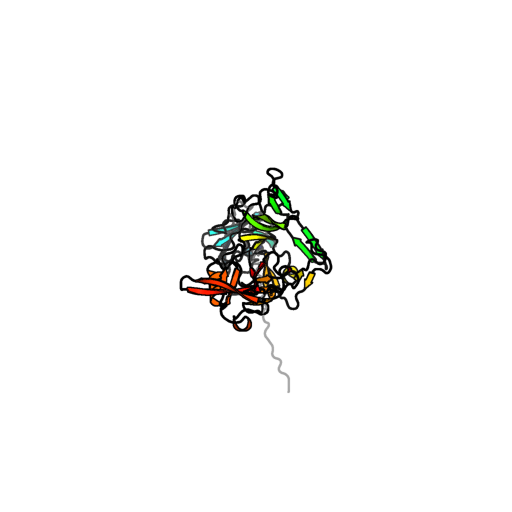Protein AF-A0A9D6ZMW3-F1 (afdb_monomer)

Nearest PDB structures (foldseek):
  5wec-assembly1_A  TM=5.731E-01  e=8.646E-03  Vibrio cholerae O395
  7uwm-assembly1_C  TM=5.510E-01  e=4.048E+00  Homo sapiens
  2jht-assembly2_B  TM=4.192E-01  e=1.051E+00  Homo sapiens
  1ft0-assembly3_A  TM=2.820E-01  e=1.618E+00  Homo sapiens
  5h1d-assembly1_A  TM=3.380E-01  e=5.302E+00  Homo sapiens

pLDDT: mean 76.57, std 13.82, range [32.84, 93.44]

Mean predicted aligned error: 13.27 Å

Structure (mmCIF, N/CA/C/O backbone):
data_AF-A0A9D6ZMW3-F1
#
_entry.id   AF-A0A9D6ZMW3-F1
#
loop_
_atom_site.group_PDB
_atom_site.id
_atom_site.type_symbol
_atom_site.label_atom_id
_atom_site.label_alt_id
_atom_site.label_comp_id
_atom_site.label_asym_id
_atom_site.label_entity_id
_atom_site.label_seq_id
_atom_site.pdbx_PDB_ins_code
_atom_site.Cartn_x
_atom_site.Cartn_y
_atom_site.Cartn_z
_atom_site.occupancy
_atom_site.B_iso_or_equiv
_atom_site.auth_seq_id
_atom_site.auth_comp_id
_atom_site.auth_asym_id
_atom_site.auth_atom_id
_atom_site.pdbx_PDB_model_num
ATOM 1 N N . MET A 1 1 ? -37.463 -76.642 38.311 1.00 44.62 1 MET A N 1
ATOM 2 C CA . MET A 1 1 ? -36.482 -75.612 38.714 1.00 44.62 1 MET A CA 1
ATOM 3 C C . MET A 1 1 ? -37.260 -74.330 38.934 1.00 44.62 1 MET A C 1
ATOM 5 O O . MET A 1 1 ? -37.844 -73.820 37.989 1.00 44.62 1 MET A O 1
ATOM 9 N N . SER A 1 2 ? -37.400 -73.918 40.191 1.00 32.84 2 SER A N 1
ATOM 10 C CA . SER A 1 2 ? -38.194 -72.751 40.597 1.00 32.84 2 SER A CA 1
ATOM 11 C C . SER A 1 2 ? -37.368 -71.468 40.453 1.00 32.84 2 SER A C 1
ATOM 13 O O . SER A 1 2 ? -36.176 -71.513 40.762 1.00 32.84 2 SER A O 1
ATOM 15 N N . PRO A 1 3 ? -37.949 -70.328 40.043 1.00 47.50 3 PRO A N 1
ATOM 16 C CA . PRO A 1 3 ? -37.224 -69.068 40.043 1.00 47.50 3 PRO A CA 1
ATOM 17 C C . PRO A 1 3 ? -37.167 -68.487 41.463 1.00 47.50 3 PRO A C 1
ATOM 19 O O . PRO A 1 3 ? -38.186 -68.336 42.139 1.00 47.50 3 PRO A O 1
ATOM 22 N N . MET A 1 4 ? -35.951 -68.164 41.906 1.00 40.50 4 MET A N 1
ATOM 23 C CA . MET A 1 4 ? -35.681 -67.367 43.103 1.00 40.50 4 MET A CA 1
ATOM 24 C C . MET A 1 4 ? -36.201 -65.940 42.900 1.00 40.50 4 MET A C 1
ATOM 26 O O . MET A 1 4 ? -35.832 -65.268 41.939 1.00 40.50 4 MET A O 1
ATOM 30 N N . ARG A 1 5 ? -37.034 -65.463 43.830 1.00 42.59 5 ARG A N 1
ATOM 31 C CA . ARG A 1 5 ? -37.351 -64.040 43.991 1.00 42.59 5 ARG A CA 1
ATOM 32 C C . ARG A 1 5 ? -36.320 -63.420 44.930 1.00 42.59 5 ARG A C 1
ATOM 34 O O . ARG A 1 5 ? -36.257 -63.798 46.096 1.00 42.59 5 ARG A O 1
ATOM 41 N N . VAL A 1 6 ? -35.540 -62.471 44.423 1.00 39.44 6 VAL A N 1
ATOM 42 C CA . VAL A 1 6 ? -34.682 -61.598 45.233 1.00 39.44 6 VAL A CA 1
ATOM 43 C C . VAL A 1 6 ? -35.492 -60.348 45.574 1.00 39.44 6 VAL A C 1
ATOM 45 O O . VAL A 1 6 ? -35.946 -59.632 44.686 1.00 39.44 6 VAL A O 1
ATOM 48 N N . SER A 1 7 ? -35.720 -60.131 46.867 1.00 40.00 7 SER A N 1
ATOM 49 C CA . SER A 1 7 ? -36.342 -58.928 47.421 1.00 40.00 7 SER A CA 1
ATOM 50 C C . SER A 1 7 ? -35.266 -57.856 47.589 1.00 40.00 7 SER A C 1
ATOM 52 O O . SER A 1 7 ? -34.364 -58.029 48.406 1.00 40.00 7 SER A O 1
ATOM 54 N N . LEU A 1 8 ? -35.351 -56.764 46.830 1.00 37.06 8 LEU A N 1
ATOM 55 C CA . LEU A 1 8 ? -34.531 -55.567 47.039 1.00 37.06 8 LEU A CA 1
ATOM 56 C C . LEU A 1 8 ? -35.158 -54.693 48.142 1.00 37.06 8 LEU A C 1
ATOM 58 O O . LEU A 1 8 ? -36.378 -54.519 48.143 1.00 37.06 8 LEU A O 1
ATOM 62 N N . PRO A 1 9 ? -34.364 -54.149 49.082 1.00 46.59 9 PRO A N 1
ATOM 63 C CA . PRO A 1 9 ? -34.862 -53.225 50.089 1.00 46.59 9 PRO A CA 1
ATOM 64 C C . PRO A 1 9 ? -35.156 -51.860 49.458 1.00 46.59 9 PRO A C 1
ATOM 66 O O . PRO A 1 9 ? -34.413 -51.379 48.603 1.00 46.59 9 PRO A O 1
ATOM 69 N N . SER A 1 10 ? -36.247 -51.242 49.904 1.00 45.56 10 SER A N 1
ATOM 70 C CA . SER A 1 10 ? -36.658 -49.886 49.550 1.00 45.56 10 SER A CA 1
ATOM 71 C C . SER A 1 10 ? -35.527 -48.883 49.792 1.00 45.56 10 SER A C 1
ATOM 73 O O . SER A 1 10 ? -35.174 -48.597 50.936 1.00 45.56 10 SER A O 1
ATOM 75 N N . LEU A 1 11 ? -34.973 -48.345 48.704 1.00 40.72 11 LEU A N 1
ATOM 76 C CA . LEU A 1 11 ? -34.045 -47.222 48.726 1.00 40.72 11 LEU A CA 1
ATOM 77 C C . LEU A 1 11 ? -34.863 -45.943 48.958 1.00 40.72 11 LEU A C 1
ATOM 79 O O . LEU A 1 11 ? -35.686 -45.555 48.130 1.00 40.72 11 LEU A O 1
ATOM 83 N N . LEU A 1 12 ? -34.668 -45.321 50.116 1.00 44.53 12 LEU A N 1
ATOM 84 C CA . LEU A 1 12 ? -35.242 -44.030 50.472 1.00 44.53 12 LEU A CA 1
ATOM 85 C C . LEU A 1 12 ? -34.590 -42.954 49.579 1.00 44.53 12 LEU A C 1
ATOM 87 O O . LEU A 1 12 ? -33.438 -42.585 49.799 1.00 44.53 12 LEU A O 1
ATOM 91 N N . LEU A 1 13 ? -35.298 -42.486 48.546 1.00 41.62 13 LEU A N 1
ATOM 92 C CA . LEU A 1 13 ? -34.889 -41.327 47.747 1.00 41.62 13 LEU A CA 1
ATOM 93 C C . LEU A 1 13 ? -34.982 -40.067 48.627 1.00 41.62 13 LEU A C 1
ATOM 95 O O . LEU A 1 13 ? -36.067 -39.536 48.861 1.00 41.62 13 LEU A O 1
ATOM 99 N N . LEU A 1 14 ? -33.840 -39.588 49.117 1.00 42.88 14 LEU A N 1
ATOM 100 C CA . LEU A 1 14 ? -33.685 -38.213 49.586 1.00 42.88 14 LEU A CA 1
ATOM 101 C C . LEU A 1 14 ? -33.703 -37.302 48.352 1.00 42.88 14 LEU A C 1
ATOM 103 O O . LEU A 1 14 ? -32.728 -37.227 47.608 1.00 42.88 14 LEU A O 1
ATOM 107 N N . LEU A 1 15 ? -34.836 -36.637 48.126 1.00 42.03 15 LEU A N 1
ATOM 108 C CA . LEU A 1 15 ? -34.952 -35.499 47.219 1.00 42.03 15 LEU A CA 1
ATOM 109 C C . LEU A 1 15 ? -34.069 -34.368 47.767 1.00 42.03 15 LEU A C 1
ATOM 111 O O . LEU A 1 15 ? -34.486 -33.619 48.649 1.00 42.03 15 LEU A O 1
ATOM 115 N N . LEU A 1 16 ? -32.835 -34.268 47.272 1.00 44.06 16 LEU A N 1
ATOM 116 C CA . LEU A 1 16 ? -32.051 -33.042 47.377 1.00 44.06 16 LEU A CA 1
ATOM 117 C C . LEU A 1 16 ? -32.807 -31.978 46.577 1.00 44.06 16 LEU A C 1
ATOM 119 O O . LEU A 1 16 ? -32.901 -32.067 45.353 1.00 44.06 16 LEU A O 1
ATOM 123 N N . ALA A 1 17 ? -33.408 -31.016 47.277 1.00 41.91 17 ALA A N 1
ATOM 124 C CA . ALA A 1 17 ? -33.917 -29.811 46.643 1.00 41.91 17 ALA A CA 1
ATOM 125 C C . ALA A 1 17 ? -32.761 -29.172 45.854 1.00 41.91 17 ALA A C 1
ATOM 127 O O . ALA A 1 17 ? -31.660 -29.079 46.408 1.00 41.91 17 ALA A O 1
ATOM 128 N N . PRO A 1 18 ? -32.961 -28.758 44.589 1.00 44.06 18 PRO A N 1
ATOM 129 C CA . PRO A 1 18 ? -31.966 -27.954 43.903 1.00 44.06 18 PRO A CA 1
ATOM 130 C C . PRO A 1 18 ? -31.750 -26.716 44.769 1.00 44.06 18 PRO A C 1
ATOM 132 O O . PRO A 1 18 ? -32.682 -25.952 45.016 1.00 44.06 18 PRO A O 1
ATOM 135 N N . SER A 1 19 ? -30.545 -26.565 45.313 1.00 41.16 19 SER A N 1
ATOM 136 C CA . SER A 1 19 ? -30.136 -25.315 45.928 1.00 41.16 19 SER A CA 1
ATOM 137 C C . SER A 1 19 ? -30.326 -24.246 44.862 1.00 41.16 19 SER A C 1
ATOM 139 O O . SER A 1 19 ? -29.625 -24.271 43.851 1.00 41.16 19 SER A O 1
ATOM 141 N N . CYS A 1 20 ? -31.301 -23.359 45.058 1.00 47.78 20 CYS A N 1
ATOM 142 C CA . CYS A 1 20 ? -31.399 -22.105 44.330 1.00 47.78 20 CYS A CA 1
ATOM 143 C C . CYS A 1 20 ? -30.134 -21.311 44.665 1.00 47.78 20 CYS A C 1
ATOM 145 O O . CYS A 1 20 ? -30.128 -20.498 45.581 1.00 47.78 20 CYS A O 1
ATOM 147 N N . THR A 1 21 ? -29.025 -21.622 43.998 1.00 55.50 21 THR A N 1
ATOM 148 C CA . THR A 1 21 ? -27.880 -20.728 43.921 1.00 55.50 21 THR A CA 1
ATOM 149 C C . THR A 1 21 ? -28.421 -19.461 43.303 1.00 55.50 21 THR A C 1
ATOM 151 O O . THR A 1 21 ? -28.909 -19.507 42.175 1.00 55.50 21 THR A O 1
ATOM 154 N N . GLU A 1 22 ? -28.416 -18.380 44.075 1.00 57.84 22 GLU A N 1
ATOM 155 C CA . GLU A 1 22 ? -28.750 -17.048 43.599 1.00 57.84 22 GLU A CA 1
ATOM 156 C C . GLU A 1 22 ? -27.843 -16.742 42.403 1.00 57.84 22 GLU A C 1
ATOM 158 O O . GLU A 1 22 ? -26.667 -16.409 42.552 1.00 57.84 22 GLU A O 1
ATOM 163 N N . GLN A 1 23 ? -28.357 -16.964 41.195 1.00 60.03 23 GLN A N 1
ATOM 164 C CA . GLN A 1 23 ? -27.664 -16.596 39.975 1.00 60.03 23 GLN A CA 1
ATOM 165 C C . GLN A 1 23 ? -27.776 -15.077 39.878 1.00 60.03 23 GLN A C 1
ATOM 167 O O . GLN A 1 23 ? -28.852 -14.542 39.618 1.00 60.03 23 GLN A O 1
ATOM 172 N N . GLY A 1 24 ? -26.679 -14.387 40.194 1.00 68.94 24 GLY A N 1
ATOM 173 C CA . GLY A 1 24 ? -26.554 -12.955 39.942 1.00 68.94 24 GLY A CA 1
ATOM 174 C C . GLY A 1 24 ? -26.674 -12.639 38.452 1.00 68.94 24 GLY A C 1
ATOM 175 O O . GLY A 1 24 ? -26.596 -13.536 37.612 1.00 68.94 24 GLY A O 1
ATOM 176 N N . THR A 1 25 ? -26.854 -11.358 38.136 1.00 73.88 25 THR A N 1
ATOM 177 C CA . THR A 1 25 ? -26.865 -10.872 36.752 1.00 73.88 25 THR A CA 1
ATOM 178 C C . THR A 1 25 ? -25.560 -11.256 36.049 1.00 73.88 25 THR A C 1
ATOM 180 O O . THR A 1 25 ? -24.471 -11.060 36.597 1.00 73.88 25 THR A O 1
ATOM 183 N N . GLU A 1 26 ? -25.678 -11.787 34.834 1.00 79.56 26 GLU A N 1
ATOM 184 C CA . GLU A 1 26 ? -24.557 -12.115 33.954 1.00 79.56 26 GLU A CA 1
ATOM 185 C C . GLU A 1 26 ? -24.555 -11.172 32.752 1.00 79.56 26 GLU A C 1
ATOM 187 O O . GLU A 1 26 ? -25.523 -11.112 31.994 1.00 79.56 26 GLU A O 1
ATOM 192 N N . ILE A 1 27 ? -23.457 -10.443 32.573 1.00 77.06 27 ILE A N 1
ATOM 193 C CA . ILE A 1 27 ? -23.253 -9.566 31.425 1.00 77.06 27 ILE A CA 1
ATOM 194 C C . ILE A 1 27 ? -22.212 -10.220 30.525 1.00 77.06 27 ILE A C 1
ATOM 196 O O . ILE A 1 27 ? -21.073 -10.430 30.941 1.00 77.06 27 ILE A O 1
ATOM 200 N N . LEU A 1 28 ? -22.611 -10.549 29.299 1.00 81.94 28 LEU A N 1
ATOM 201 C CA . LEU A 1 28 ? -21.700 -11.029 28.271 1.00 81.94 28 LEU A CA 1
ATOM 202 C C . LEU A 1 28 ? -21.215 -9.824 27.463 1.00 81.94 28 LEU A C 1
ATOM 204 O O . LEU A 1 28 ? -21.943 -9.278 26.635 1.00 81.94 28 LEU A O 1
ATOM 208 N N . LEU A 1 29 ? -19.987 -9.401 27.729 1.00 77.69 29 LEU A N 1
ATOM 209 C CA . LEU A 1 29 ? -19.318 -8.315 27.032 1.00 77.69 29 LEU A CA 1
ATOM 210 C C . LEU A 1 29 ? -18.523 -8.877 25.853 1.00 77.69 29 LEU A C 1
ATOM 212 O O . LEU A 1 29 ? -17.701 -9.775 26.024 1.00 77.69 29 LEU A O 1
ATOM 216 N N . THR A 1 30 ? -18.746 -8.334 24.664 1.00 80.19 30 THR A N 1
ATOM 217 C CA . THR A 1 30 ? -17.920 -8.595 23.485 1.00 80.19 30 THR A CA 1
ATOM 218 C C . THR A 1 30 ? -17.069 -7.360 23.218 1.00 80.19 30 THR A C 1
ATOM 220 O O . THR A 1 30 ? -17.601 -6.287 22.961 1.00 80.19 30 THR A O 1
ATOM 223 N N . ILE A 1 31 ? -15.751 -7.492 23.305 1.00 74.00 31 ILE A N 1
ATOM 224 C CA . ILE A 1 31 ? -14.807 -6.433 22.946 1.00 74.00 31 ILE A CA 1
ATOM 225 C C . ILE A 1 31 ? -14.364 -6.710 21.515 1.00 74.00 31 ILE A C 1
ATOM 227 O O . ILE A 1 31 ? -13.892 -7.810 21.206 1.00 74.00 31 ILE A O 1
ATOM 231 N N . ARG A 1 32 ? -14.558 -5.728 20.642 1.00 77.31 32 ARG A N 1
ATOM 232 C CA . ARG A 1 32 ? -14.197 -5.777 19.228 1.00 77.31 32 ARG A CA 1
ATOM 233 C C . ARG A 1 32 ? -13.305 -4.602 18.887 1.00 77.31 32 ARG A C 1
ATOM 235 O O . ARG A 1 32 ? -13.326 -3.573 19.554 1.00 77.31 32 ARG A O 1
ATOM 242 N N . THR A 1 33 ? -12.508 -4.814 17.859 1.00 60.50 33 THR A N 1
ATOM 243 C CA . THR A 1 33 ? -11.770 -3.772 17.171 1.00 60.50 33 THR A CA 1
ATOM 244 C C . THR A 1 33 ? -12.300 -3.728 15.752 1.00 60.50 33 THR A C 1
ATOM 246 O O . THR A 1 33 ? -12.688 -4.754 15.185 1.00 60.50 33 THR A O 1
ATOM 249 N N . ASP A 1 34 ? -12.345 -2.525 15.218 1.00 54.22 34 ASP A N 1
ATOM 250 C CA . ASP A 1 34 ? -12.834 -2.192 13.882 1.00 54.22 34 ASP A CA 1
ATOM 251 C C . ASP A 1 34 ? -11.800 -2.652 12.847 1.00 54.22 34 ASP A C 1
ATOM 253 O O . ASP A 1 34 ? -12.142 -3.056 11.738 1.00 54.22 34 ASP A O 1
ATOM 257 N N . LEU A 1 35 ? -10.533 -2.656 13.276 1.00 55.91 35 LEU A N 1
ATOM 258 C CA . LEU A 1 35 ? -9.353 -3.085 12.543 1.00 55.91 35 LEU A CA 1
ATOM 259 C C . LEU A 1 35 ? -8.627 -4.225 13.280 1.00 55.91 35 LEU A C 1
ATOM 261 O O . LEU A 1 35 ? -8.869 -4.463 14.471 1.00 55.91 35 LEU A O 1
ATOM 265 N N . PRO A 1 36 ? -7.725 -4.954 12.604 1.00 54.56 36 PRO A N 1
ATOM 266 C CA . PRO A 1 36 ? -6.848 -5.922 13.247 1.00 54.56 36 PRO A CA 1
ATOM 267 C C . PRO A 1 36 ? -6.069 -5.295 14.402 1.00 54.56 36 PRO A C 1
ATOM 269 O O . PRO A 1 36 ? -5.599 -4.162 14.340 1.00 54.56 36 PRO A O 1
ATOM 272 N N . VAL A 1 37 ? -5.968 -6.049 15.491 1.00 56.00 37 VAL A N 1
ATOM 273 C CA . VAL A 1 37 ? -5.200 -5.645 16.666 1.00 56.00 37 VAL A CA 1
ATOM 274 C C . VAL A 1 37 ? -3.744 -5.452 16.244 1.00 56.00 37 VAL A C 1
ATOM 276 O O . VAL A 1 37 ? -3.171 -6.419 15.737 1.00 56.00 37 VAL A O 1
ATOM 279 N N . PRO A 1 38 ? -3.123 -4.277 16.471 1.00 56.09 38 PRO A N 1
ATOM 280 C CA . PRO A 1 38 ? -1.717 -4.082 16.133 1.00 56.09 38 PRO A CA 1
ATOM 281 C C . PRO A 1 38 ? -0.868 -5.194 16.758 1.00 56.09 38 PRO A C 1
ATOM 283 O O . PRO A 1 38 ? -1.034 -5.488 17.945 1.00 56.09 38 PRO A O 1
ATOM 286 N N . GLN A 1 39 ? 0.059 -5.801 16.001 1.00 56.00 39 GLN A N 1
ATOM 287 C CA . GLN A 1 39 ? 0.890 -6.927 16.473 1.00 56.00 39 GLN A CA 1
ATOM 288 C C . GLN A 1 39 ? 1.647 -6.640 17.774 1.00 56.00 39 GLN A C 1
ATOM 290 O O . GLN A 1 39 ? 2.044 -7.560 18.493 1.00 56.00 39 GLN A O 1
ATOM 295 N N . ARG A 1 40 ? 1.857 -5.358 18.080 1.00 59.44 40 ARG A N 1
ATOM 296 C CA . ARG A 1 40 ? 2.515 -4.898 19.299 1.00 59.44 40 ARG A CA 1
ATOM 297 C C . ARG A 1 40 ? 1.618 -5.001 20.542 1.00 59.44 40 ARG A C 1
ATOM 299 O O . ARG A 1 40 ? 2.146 -5.009 21.646 1.00 59.44 40 ARG A O 1
ATOM 306 N N . ALA A 1 41 ? 0.295 -5.097 20.425 1.00 64.25 41 ALA A N 1
ATOM 307 C CA . ALA A 1 41 ? -0.557 -5.263 21.597 1.00 64.25 41 ALA A CA 1
ATOM 308 C C . ALA A 1 41 ? -0.353 -6.646 22.230 1.00 64.25 41 ALA A C 1
ATOM 310 O O . ALA A 1 41 ? -0.543 -7.677 21.585 1.00 64.25 41 ALA A O 1
ATOM 311 N N . ASP A 1 42 ? 0.002 -6.669 23.513 1.00 74.75 42 ASP A N 1
ATOM 312 C CA . ASP A 1 42 ? 0.247 -7.908 24.254 1.00 74.75 42 ASP A CA 1
ATOM 313 C C . ASP A 1 42 ? -0.929 -8.292 25.158 1.00 74.75 42 ASP A C 1
ATOM 315 O O . ASP A 1 42 ? -0.995 -9.428 25.636 1.00 74.75 42 ASP A O 1
ATOM 319 N N . ARG A 1 43 ? -1.870 -7.369 25.403 1.00 82.00 43 ARG A N 1
ATOM 320 C CA . ARG A 1 43 ? -3.061 -7.625 26.219 1.00 82.00 43 ARG A CA 1
ATOM 321 C C . ARG A 1 43 ? -4.210 -6.648 25.965 1.00 82.00 43 ARG A C 1
ATOM 323 O O . ARG A 1 43 ? -4.001 -5.492 25.602 1.00 82.00 43 ARG A O 1
ATOM 330 N N . VAL A 1 44 ? -5.421 -7.096 26.281 1.00 80.38 44 VAL A N 1
ATOM 331 C CA . VAL A 1 44 ? -6.588 -6.242 26.542 1.00 80.38 44 VAL A CA 1
ATOM 332 C C . VAL A 1 44 ? -6.753 -6.114 28.054 1.00 80.38 44 VAL A C 1
ATOM 334 O O . VAL A 1 44 ? -6.916 -7.120 28.748 1.00 80.38 44 VAL A O 1
ATOM 337 N N . ALA A 1 45 ? -6.718 -4.891 28.569 1.00 84.50 45 ALA A N 1
ATOM 338 C CA . ALA A 1 45 ? -7.078 -4.572 29.943 1.00 84.50 45 ALA A CA 1
ATOM 339 C C . ALA A 1 45 ? -8.527 -4.065 29.974 1.00 84.50 45 ALA A C 1
ATOM 341 O O . ALA A 1 45 ? -8.868 -3.104 29.297 1.00 84.50 45 ALA A O 1
ATOM 342 N N . LEU A 1 46 ? -9.396 -4.711 30.743 1.00 82.00 46 LEU A N 1
ATOM 343 C CA . LEU A 1 46 ? -10.790 -4.314 30.918 1.00 82.00 46 LEU A CA 1
ATOM 344 C C . LEU A 1 46 ? -10.999 -3.859 32.359 1.00 82.00 46 LEU A C 1
ATOM 346 O O . LEU A 1 46 ? -10.898 -4.661 33.286 1.00 82.00 46 LEU A O 1
ATOM 350 N N . HIS A 1 47 ? -11.356 -2.592 32.527 1.00 86.19 47 HIS A N 1
ATOM 351 C CA . HIS A 1 47 ? -11.762 -2.008 33.793 1.00 86.19 47 HIS A CA 1
ATOM 352 C C . HIS A 1 47 ? -13.286 -1.885 33.846 1.00 86.19 47 HIS A C 1
ATOM 354 O O . HIS A 1 47 ? -13.907 -1.171 33.049 1.00 86.19 47 HIS A O 1
ATOM 360 N N . VAL A 1 48 ? -13.909 -2.581 34.794 1.00 80.81 48 VAL A N 1
ATOM 361 C CA . VAL A 1 48 ? -15.365 -2.581 34.960 1.00 80.81 48 VAL A CA 1
ATOM 362 C C . VAL A 1 48 ? -15.750 -1.824 36.213 1.00 80.81 48 VAL A C 1
ATOM 364 O O . VAL A 1 48 ? -15.298 -2.167 37.303 1.00 80.81 48 VAL A O 1
ATOM 367 N N . THR A 1 49 ? -16.670 -0.871 36.066 1.00 82.25 49 THR A N 1
ATOM 368 C CA . THR A 1 49 ? -17.300 -0.174 37.191 1.00 82.25 49 THR A CA 1
ATOM 369 C C . THR A 1 49 ? -18.814 -0.351 37.144 1.00 82.25 49 THR A C 1
ATOM 371 O O . THR A 1 49 ? -19.457 -0.070 36.134 1.00 82.25 49 THR A O 1
ATOM 374 N N . ALA A 1 50 ? -19.409 -0.832 38.235 1.00 77.75 50 ALA A N 1
ATOM 375 C CA . ALA A 1 50 ? -20.859 -0.882 38.405 1.00 77.75 50 ALA A CA 1
ATOM 376 C C . ALA A 1 50 ? -21.276 -0.043 39.608 1.00 77.75 50 ALA A C 1
ATOM 378 O O . ALA A 1 50 ? -20.795 -0.254 40.726 1.00 77.75 50 ALA A O 1
ATOM 379 N N . GLU A 1 51 ? -22.207 0.877 39.382 1.00 76.06 51 GLU A N 1
ATOM 380 C CA . GLU A 1 51 ? -22.813 1.650 40.457 1.00 76.06 51 GLU A CA 1
ATOM 381 C C . GLU A 1 51 ? -23.982 0.868 41.059 1.00 76.06 51 GLU A C 1
ATOM 383 O O . GLU A 1 51 ? -24.777 0.248 40.350 1.00 76.06 51 GLU A O 1
ATOM 388 N N . SER A 1 52 ? -24.079 0.885 42.387 1.00 70.81 52 SER A N 1
ATOM 389 C CA . SER A 1 52 ? -25.228 0.328 43.093 1.00 70.81 52 SER A CA 1
ATOM 390 C C . SER A 1 52 ? -26.307 1.395 43.282 1.00 70.81 52 SER A C 1
ATOM 392 O O . SER A 1 52 ? -26.045 2.461 43.838 1.00 70.81 52 SER A O 1
ATOM 394 N N . ASP A 1 53 ? -27.553 1.070 42.927 1.00 72.44 53 ASP A N 1
ATOM 395 C CA . ASP A 1 53 ? -28.724 1.892 43.273 1.00 72.44 53 ASP A CA 1
ATOM 396 C C . ASP A 1 53 ? -28.979 1.950 44.800 1.00 72.44 53 ASP A C 1
ATOM 398 O O . ASP A 1 53 ? -29.716 2.811 45.289 1.00 72.44 53 ASP A O 1
ATOM 402 N N . SER A 1 54 ? -28.398 1.022 45.571 1.00 76.19 54 SER A N 1
ATOM 403 C CA . SER A 1 54 ? -28.484 0.990 47.032 1.00 76.19 54 SER A CA 1
ATOM 404 C C . SER A 1 54 ? -27.272 1.676 47.671 1.00 76.19 54 SER A C 1
ATOM 406 O O . SER A 1 54 ? -26.149 1.217 47.455 1.00 76.19 54 SER A O 1
ATOM 408 N N . PRO A 1 55 ? -27.466 2.683 48.545 1.00 76.38 55 PRO A N 1
ATOM 409 C CA . PRO A 1 55 ? -26.370 3.358 49.244 1.00 76.38 55 PRO A CA 1
ATOM 410 C C . PRO A 1 55 ? -25.655 2.467 50.276 1.00 76.38 55 PRO A C 1
ATOM 412 O O . PRO A 1 55 ? -24.614 2.854 50.801 1.00 76.38 55 PRO A O 1
ATOM 415 N N . GLU A 1 56 ? -26.216 1.298 50.604 1.00 81.31 56 GLU A N 1
ATOM 416 C CA . GLU A 1 56 ? -25.633 0.337 51.552 1.00 81.31 56 GLU A CA 1
ATOM 417 C C . GLU A 1 56 ? -24.718 -0.695 50.875 1.00 81.31 56 GLU A C 1
ATOM 419 O O . GLU A 1 56 ? -23.998 -1.425 51.557 1.00 81.31 56 GLU A O 1
ATOM 424 N N . VAL A 1 57 ? -24.741 -0.767 49.543 1.00 74.94 57 VAL A N 1
ATOM 425 C CA . VAL A 1 57 ? -23.917 -1.685 48.751 1.00 74.94 57 VAL A CA 1
ATOM 426 C C . VAL A 1 57 ? -22.831 -0.857 48.072 1.00 74.94 57 VAL A C 1
ATOM 428 O O . VAL A 1 57 ? -23.121 0.141 47.418 1.00 74.94 57 VAL A O 1
ATOM 431 N N . ALA A 1 58 ? -21.571 -1.243 48.273 1.00 79.25 58 ALA A N 1
ATOM 432 C CA . ALA A 1 58 ? -20.440 -0.579 47.634 1.00 79.25 58 ALA A CA 1
ATOM 433 C C . ALA A 1 58 ? -20.511 -0.727 46.108 1.00 79.25 58 ALA A C 1
ATOM 435 O O . ALA A 1 58 ? -21.092 -1.685 45.607 1.00 79.25 58 ALA A O 1
ATOM 436 N N . ASN A 1 59 ? -19.896 0.200 45.376 1.00 80.94 59 ASN A N 1
ATOM 437 C CA . ASN A 1 59 ? -19.721 0.043 43.935 1.00 80.94 59 ASN A CA 1
ATOM 438 C C . ASN A 1 59 ? -18.846 -1.183 43.644 1.00 80.94 59 ASN A C 1
ATOM 440 O O . ASN A 1 59 ? -17.932 -1.508 44.408 1.00 80.94 59 ASN A O 1
ATOM 444 N N . PHE A 1 60 ? -19.134 -1.851 42.533 1.00 79.94 60 PHE A N 1
ATOM 445 C CA . PHE A 1 60 ? -18.304 -2.931 42.022 1.00 79.94 60 PHE A CA 1
ATOM 446 C C . PHE A 1 60 ? -17.223 -2.331 41.133 1.00 79.94 60 PHE A C 1
ATOM 448 O O . PHE A 1 60 ? -17.534 -1.575 40.215 1.00 79.94 60 PHE A O 1
ATOM 455 N N . GLU A 1 61 ? -15.974 -2.692 41.390 1.00 87.81 61 GLU A N 1
ATOM 456 C CA . GLU A 1 61 ? -14.824 -2.292 40.590 1.00 87.81 61 GLU A CA 1
ATOM 457 C C . GLU A 1 61 ? -13.935 -3.519 40.407 1.00 87.81 61 GLU A C 1
ATOM 459 O O . GLU A 1 61 ? -13.559 -4.168 41.390 1.00 87.81 61 GLU A O 1
ATOM 464 N N . GLN A 1 62 ? -13.660 -3.888 39.157 1.00 87.88 62 GLN A N 1
ATOM 465 C CA . GLN A 1 62 ? -12.813 -5.036 38.860 1.00 87.88 62 GLN A CA 1
ATOM 466 C C . GLN A 1 62 ? -12.031 -4.845 37.563 1.00 87.88 62 GLN A C 1
ATOM 468 O O . GLN A 1 62 ? -12.605 -4.520 36.524 1.00 87.88 62 GLN A O 1
ATOM 473 N N . ASP A 1 63 ? -10.736 -5.147 37.643 1.00 88.25 63 ASP A N 1
ATOM 474 C CA . ASP A 1 63 ? -9.825 -5.219 36.508 1.00 88.25 63 ASP A CA 1
ATOM 475 C C . ASP A 1 63 ? -9.707 -6.652 35.989 1.00 88.25 63 ASP A C 1
ATOM 477 O O . ASP A 1 63 ? -9.607 -7.616 36.760 1.00 88.25 63 ASP A O 1
ATOM 481 N N . TYR A 1 64 ? -9.668 -6.782 34.670 1.00 84.06 64 TYR A N 1
ATOM 482 C CA . TYR A 1 64 ? -9.385 -8.020 33.963 1.00 84.06 64 TYR A CA 1
ATOM 483 C C . TYR A 1 64 ? -8.263 -7.769 32.958 1.00 84.06 64 TYR A C 1
ATOM 485 O O . TYR A 1 64 ? -8.258 -6.749 32.276 1.00 84.06 64 TYR A O 1
ATOM 493 N N . GLU A 1 65 ? -7.331 -8.709 32.832 1.00 86.50 65 GLU A N 1
ATOM 494 C CA . GLU A 1 65 ? -6.312 -8.685 31.782 1.00 86.50 65 GLU A CA 1
ATOM 495 C C . GLU A 1 65 ? -6.420 -9.953 30.937 1.00 86.50 65 GLU A C 1
ATOM 497 O O . GLU A 1 65 ? -6.467 -11.067 31.467 1.00 86.50 65 GLU A O 1
ATOM 502 N N . TYR A 1 66 ? -6.434 -9.776 29.620 1.00 82.25 66 TYR A N 1
ATOM 503 C CA . TYR A 1 66 ? -6.494 -10.851 28.639 1.00 82.25 66 TYR A CA 1
ATOM 504 C C . TYR A 1 66 ? -5.257 -10.770 27.751 1.00 82.25 66 TYR A C 1
ATOM 506 O O . TYR A 1 66 ? -5.159 -9.822 26.975 1.00 82.25 66 TYR A O 1
ATOM 514 N N . PRO A 1 67 ? -4.301 -11.709 27.857 1.00 78.25 67 PRO A N 1
ATOM 515 C CA . PRO A 1 67 ? -3.137 -11.704 26.985 1.00 78.25 67 PRO A CA 1
ATOM 516 C C . PRO A 1 67 ? -3.561 -11.947 25.535 1.00 78.25 67 PRO A C 1
ATOM 518 O O . PRO A 1 67 ? -4.413 -12.794 25.259 1.00 78.25 67 PRO A O 1
ATOM 521 N N . LEU A 1 68 ? -2.932 -11.219 24.623 1.00 71.69 68 LEU A N 1
ATOM 522 C CA . LEU A 1 68 ? -3.054 -11.378 23.182 1.00 71.69 68 LEU A CA 1
ATOM 523 C C . LEU A 1 68 ? -1.795 -12.089 22.667 1.00 71.69 68 LEU A C 1
ATOM 525 O O . LEU A 1 68 ? -0.691 -11.822 23.135 1.00 71.69 68 LEU A O 1
ATOM 529 N N . GLY A 1 69 ? -1.951 -13.033 21.737 1.00 60.00 69 GLY A N 1
ATOM 530 C CA . GLY A 1 69 ? -0.811 -13.581 20.989 1.00 60.00 69 GLY A CA 1
ATOM 531 C C . GLY A 1 69 ? 0.120 -14.570 21.711 1.00 60.00 69 GLY A C 1
ATOM 532 O O . GLY A 1 69 ? 1.199 -14.859 21.202 1.00 60.00 69 GLY A O 1
ATOM 533 N N . ALA A 1 70 ? -0.256 -15.160 22.851 1.00 48.28 70 ALA A N 1
ATOM 534 C CA . ALA A 1 70 ? 0.616 -16.112 23.563 1.00 48.28 70 ALA A CA 1
ATOM 535 C C . ALA A 1 70 ? 0.595 -17.565 23.009 1.00 48.28 70 ALA A C 1
ATOM 537 O O . ALA A 1 70 ? 1.165 -18.472 23.621 1.00 48.28 70 ALA A O 1
ATOM 538 N N . GLY A 1 71 ? -0.019 -17.813 21.845 1.00 48.03 71 GLY A N 1
ATOM 539 C CA . GLY A 1 71 ? -0.032 -19.121 21.180 1.00 48.03 71 GLY A CA 1
ATOM 540 C C . GLY A 1 71 ? -0.597 -19.076 19.757 1.00 48.03 71 GLY A C 1
ATOM 541 O O . GLY A 1 71 ? -1.288 -18.121 19.400 1.00 48.03 71 GLY A O 1
ATOM 542 N N . GLU A 1 72 ? -0.325 -20.114 18.952 1.00 38.25 72 GLU A N 1
ATOM 543 C CA . GLU A 1 72 ? -0.952 -20.302 17.632 1.00 38.25 72 GLU A CA 1
ATOM 544 C C . GLU A 1 72 ? -2.483 -20.169 17.769 1.00 38.25 72 GLU A C 1
ATOM 546 O O . GLU A 1 72 ? -3.119 -20.931 18.500 1.00 38.25 72 GLU A O 1
ATOM 551 N N . GLY A 1 73 ? -3.066 -19.157 17.116 1.00 45.41 73 GLY A N 1
ATOM 552 C CA . GLY A 1 73 ? -4.505 -18.863 17.162 1.00 45.41 73 GLY A CA 1
ATOM 553 C C . GLY A 1 73 ? -4.988 -17.924 18.282 1.00 45.41 73 GLY A C 1
ATOM 554 O O . GLY A 1 73 ? -6.195 -17.800 18.462 1.00 45.41 73 GLY A O 1
ATOM 555 N N . GLN A 1 74 ? -4.100 -17.260 19.037 1.00 45.22 74 GLN A N 1
ATOM 556 C CA . GLN A 1 74 ? -4.478 -16.367 20.155 1.00 45.22 74 GLN A CA 1
ATOM 557 C C . GLN A 1 74 ? -4.552 -14.867 19.816 1.00 45.22 74 GLN A C 1
ATOM 559 O O . GLN A 1 74 ? -4.758 -14.049 20.711 1.00 45.22 74 GLN A O 1
ATOM 564 N N . TYR A 1 75 ? -4.446 -14.490 18.543 1.00 50.84 75 TYR A N 1
ATOM 565 C CA . TYR A 1 75 ? -4.784 -13.141 18.062 1.00 50.84 75 TYR A CA 1
ATOM 566 C C . TYR A 1 75 ? -6.278 -13.042 17.712 1.00 50.84 75 TYR A C 1
ATOM 568 O O . TYR A 1 75 ? -6.669 -12.572 16.650 1.00 50.84 75 TYR A O 1
ATOM 576 N N . GLY A 1 76 ? -7.134 -13.581 18.581 1.00 54.50 76 GLY A N 1
ATOM 577 C CA . GLY A 1 76 ? -8.564 -13.693 18.320 1.00 54.50 76 GLY A CA 1
ATOM 578 C C . GLY A 1 76 ? -9.331 -12.521 18.907 1.00 54.50 76 GLY A C 1
ATOM 579 O O . GLY A 1 76 ? -9.867 -12.644 20.005 1.00 54.50 76 GLY A O 1
ATOM 580 N N . MET A 1 77 ? -9.422 -11.409 18.180 1.00 60.47 77 MET A N 1
ATOM 581 C CA . MET A 1 77 ? -10.604 -10.558 18.321 1.00 60.47 77 MET A CA 1
ATOM 582 C C . MET A 1 77 ? -11.763 -11.203 17.549 1.00 60.47 77 MET A C 1
ATOM 584 O O . MET A 1 77 ? -11.534 -11.781 16.486 1.00 60.47 77 MET A O 1
ATOM 588 N N . PRO A 1 78 ? -13.008 -11.152 18.057 1.00 66.12 78 PRO A N 1
ATOM 589 C CA . PRO A 1 78 ? -13.444 -10.513 19.303 1.00 66.12 78 PRO A CA 1
ATOM 590 C C . PRO A 1 78 ? -13.036 -11.256 20.587 1.00 66.12 78 PRO A C 1
ATOM 592 O O . PRO A 1 78 ? -13.087 -12.484 20.641 1.00 66.12 78 PRO A O 1
ATOM 595 N N . VAL A 1 79 ? -12.783 -10.509 21.667 1.00 74.38 79 VAL A N 1
ATOM 596 C CA . VAL A 1 79 ? -12.653 -11.065 23.027 1.00 74.38 79 VAL A CA 1
ATOM 597 C C . VAL A 1 79 ? -14.026 -11.072 23.700 1.00 74.38 79 VAL A C 1
ATOM 599 O O . VAL A 1 79 ? -14.673 -10.034 23.830 1.00 74.38 79 VAL A O 1
ATOM 602 N N . GLN A 1 80 ? -14.481 -12.241 24.155 1.00 80.12 80 GLN A N 1
ATOM 603 C CA . GLN A 1 80 ? -15.716 -12.369 24.935 1.00 80.12 80 GLN A CA 1
ATOM 604 C C . GLN A 1 80 ? -15.412 -12.514 26.424 1.00 80.12 80 GLN A C 1
ATOM 606 O O . GLN A 1 80 ? -14.718 -13.439 26.848 1.00 80.12 80 GLN A O 1
ATOM 611 N N . VAL A 1 81 ? -15.983 -11.620 27.225 1.00 79.31 81 VAL A N 1
ATOM 612 C CA . VAL A 1 81 ? -15.826 -11.574 28.676 1.00 79.31 81 VAL A CA 1
ATOM 613 C C . VAL A 1 81 ? -17.184 -11.726 29.344 1.00 79.31 81 VAL A C 1
ATOM 615 O O . VAL A 1 81 ? -18.120 -10.985 29.065 1.00 79.31 81 VAL A O 1
ATOM 618 N N . SER A 1 82 ? -17.294 -12.673 30.271 1.00 83.00 82 SER A N 1
ATOM 619 C CA . SER A 1 82 ? -18.464 -12.787 31.140 1.00 83.00 82 SER A CA 1
ATOM 620 C C . SER A 1 82 ? -18.199 -12.061 32.456 1.00 83.00 82 SER A C 1
ATOM 622 O O . SER A 1 82 ? -17.380 -12.515 33.256 1.00 83.00 82 SER A O 1
ATOM 624 N N . VAL A 1 83 ? -18.945 -10.992 32.722 1.00 82.00 83 VAL A N 1
ATOM 625 C CA . VAL A 1 83 ? -18.869 -10.215 33.964 1.00 82.00 83 VAL A CA 1
ATOM 626 C C . VAL A 1 83 ? -20.090 -10.496 34.836 1.00 82.00 83 VAL A C 1
ATOM 628 O O . VAL A 1 83 ? -21.224 -10.517 34.361 1.00 82.00 83 VAL A O 1
ATOM 631 N N . ARG A 1 84 ? -19.868 -10.704 36.139 1.00 83.94 84 ARG A N 1
ATOM 632 C CA . ARG A 1 84 ? -20.931 -10.967 37.121 1.00 83.94 84 ARG A CA 1
ATOM 633 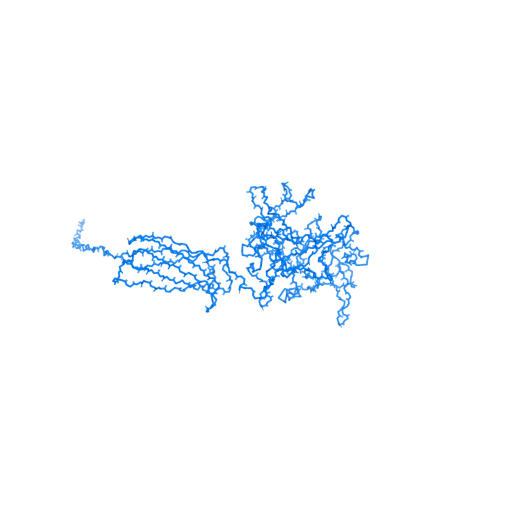C C . ARG A 1 84 ? -20.788 -10.030 38.325 1.00 83.94 84 ARG A C 1
ATOM 635 O O . ARG A 1 84 ? -20.145 -10.415 39.299 1.00 83.94 84 ARG A O 1
ATOM 642 N N . PRO A 1 85 ? -21.389 -8.825 38.288 1.00 72.25 85 PRO A N 1
ATOM 643 C CA . PRO A 1 85 ? -21.260 -7.837 39.365 1.00 72.25 85 PRO A CA 1
ATOM 644 C C . PRO A 1 85 ? -21.838 -8.326 40.704 1.00 72.25 85 PRO A C 1
ATOM 646 O O . PRO A 1 85 ? -21.422 -7.883 41.768 1.00 72.25 85 PRO A O 1
ATOM 649 N N . GLY A 1 86 ? -22.788 -9.269 40.667 1.00 74.81 86 GLY A N 1
ATOM 650 C CA . GLY A 1 86 ? -23.454 -9.842 41.839 1.00 74.81 86 GLY A CA 1
ATOM 651 C C . GLY A 1 86 ? -24.979 -9.747 41.746 1.00 74.81 86 GLY A C 1
ATOM 652 O O . GLY A 1 86 ? -25.533 -9.313 40.740 1.00 74.81 86 GLY A O 1
ATOM 653 N N . THR A 1 87 ? -25.681 -10.176 42.794 1.00 69.69 87 THR A N 1
ATOM 654 C CA . THR A 1 87 ? -27.159 -10.240 42.850 1.00 69.69 87 THR A CA 1
ATOM 655 C C . THR A 1 87 ? -27.817 -8.912 43.237 1.00 69.69 87 THR A C 1
ATOM 657 O O . THR A 1 87 ? -28.997 -8.699 42.951 1.00 69.69 87 THR A O 1
ATOM 660 N N . HIS A 1 88 ? -27.058 -8.013 43.867 1.00 68.50 88 HIS A N 1
ATOM 661 C CA . HIS A 1 88 ? -27.554 -6.750 44.425 1.00 68.50 88 HIS A CA 1
ATOM 662 C C . HIS A 1 88 ? -27.373 -5.537 43.512 1.00 68.50 88 HIS A C 1
ATOM 664 O O . HIS A 1 88 ? -27.782 -4.441 43.883 1.00 68.50 88 HIS A O 1
ATOM 670 N N . TYR A 1 89 ? -26.789 -5.723 42.329 1.00 65.75 89 TYR A N 1
ATOM 671 C CA . TYR A 1 89 ? -26.606 -4.641 41.373 1.00 65.75 89 TYR A CA 1
ATOM 672 C C . TYR A 1 89 ? -27.804 -4.598 40.426 1.00 65.75 89 TYR A C 1
ATOM 674 O O . TYR A 1 89 ? -28.118 -5.563 39.728 1.00 65.75 89 TYR A O 1
ATOM 682 N N . SER A 1 90 ? -28.493 -3.467 40.439 1.00 67.50 90 SER A N 1
ATOM 683 C CA . SER A 1 90 ? -29.383 -3.004 39.382 1.00 67.50 90 SER A CA 1
ATOM 684 C C . SER A 1 90 ? -28.898 -1.620 38.982 1.00 67.50 90 SER A C 1
ATOM 686 O O . SER A 1 90 ? -28.339 -0.919 39.823 1.00 67.50 90 SER A O 1
ATOM 688 N N . GLY A 1 91 ? -29.076 -1.246 37.716 1.00 75.44 91 GLY A N 1
ATOM 689 C CA . GLY A 1 91 ? -28.719 0.094 37.259 1.00 75.44 91 GLY A CA 1
ATOM 690 C C . GLY A 1 91 ? -27.640 0.086 36.186 1.00 75.44 91 GLY A C 1
ATOM 691 O O . GLY A 1 91 ? -27.764 -0.636 35.196 1.00 75.44 91 GLY A O 1
ATOM 692 N N . ARG A 1 92 ? -26.645 0.959 36.347 1.00 81.44 92 ARG A N 1
ATOM 693 C CA . ARG A 1 92 ? -25.662 1.340 35.328 1.00 81.44 92 ARG A CA 1
ATOM 694 C C . ARG A 1 92 ? -24.324 0.627 35.559 1.00 81.44 92 ARG A C 1
ATOM 696 O O . ARG A 1 92 ? -23.723 0.770 36.621 1.00 81.44 92 ARG A O 1
ATOM 703 N N . VAL A 1 93 ? -23.842 -0.090 34.544 1.00 78.19 93 VAL A N 1
ATOM 704 C CA . VAL A 1 93 ? -22.451 -0.567 34.461 1.00 78.19 93 VAL A CA 1
ATOM 705 C C . VAL A 1 93 ? -21.755 0.173 33.332 1.00 78.19 93 VAL A C 1
ATOM 707 O O . VAL A 1 93 ? -22.285 0.262 32.224 1.00 78.19 93 VAL A O 1
ATOM 710 N N . VAL A 1 94 ? -20.571 0.690 33.631 1.00 83.12 94 VAL A N 1
ATOM 711 C CA . VAL A 1 94 ? -19.659 1.296 32.668 1.00 83.12 94 VAL A CA 1
ATOM 712 C C . VAL A 1 94 ? -18.488 0.340 32.498 1.00 83.12 94 VAL A C 1
ATOM 714 O O . VAL A 1 94 ? -17.849 -0.076 33.471 1.00 83.12 94 VAL A O 1
ATOM 717 N N . PHE A 1 95 ? -18.212 -0.013 31.253 1.00 82.00 95 PHE A N 1
ATOM 718 C CA . PHE A 1 95 ? -17.049 -0.803 30.893 1.00 82.00 95 PHE A CA 1
ATOM 719 C C . PHE A 1 95 ? -16.059 0.103 30.180 1.00 82.00 95 PHE A C 1
ATOM 721 O O . PHE A 1 95 ? -16.446 0.791 29.243 1.00 82.00 95 PHE A O 1
ATOM 728 N N . ASN A 1 96 ? -14.799 0.071 30.602 1.00 83.56 96 ASN A N 1
ATOM 729 C CA . ASN A 1 96 ? -13.700 0.740 29.920 1.00 83.56 96 ASN A CA 1
ATOM 730 C C . ASN A 1 96 ? -12.714 -0.346 29.502 1.00 83.56 96 ASN A C 1
ATOM 732 O O . ASN A 1 96 ? -12.177 -1.048 30.359 1.00 83.56 96 ASN A O 1
ATOM 736 N N . ALA A 1 97 ? -12.504 -0.525 28.206 1.00 82.19 97 ALA A N 1
ATOM 737 C CA . ALA A 1 97 ? -11.500 -1.442 27.694 1.00 82.19 97 ALA A CA 1
ATOM 738 C C . ALA A 1 97 ? -10.327 -0.648 27.126 1.00 82.19 97 ALA A C 1
ATOM 740 O O . ALA A 1 97 ? -10.509 0.372 26.466 1.00 82.19 97 ALA A O 1
ATOM 741 N N . GLU A 1 98 ? -9.125 -1.141 27.380 1.00 82.25 98 GLU A N 1
ATOM 742 C CA . GLU A 1 98 ? -7.876 -0.604 26.876 1.00 82.25 98 GLU A CA 1
ATOM 743 C C . GLU A 1 98 ? -7.093 -1.717 26.182 1.00 82.25 98 GLU A C 1
ATOM 745 O O . GLU A 1 98 ? -6.895 -2.802 26.733 1.00 82.25 98 GLU A O 1
ATOM 750 N N . LEU A 1 99 ? -6.604 -1.439 24.981 1.00 76.38 99 LEU A N 1
ATOM 751 C CA . LEU A 1 99 ? -5.597 -2.260 24.328 1.00 76.38 99 LEU A CA 1
ATOM 752 C C . LEU A 1 99 ? -4.214 -1.763 24.756 1.00 76.38 99 LEU A C 1
ATOM 754 O O . LEU A 1 99 ? -3.954 -0.558 24.703 1.00 76.38 99 LEU A O 1
ATOM 758 N N . ARG A 1 100 ? -3.329 -2.660 25.200 1.00 78.25 100 ARG A N 1
ATOM 759 C CA . ARG A 1 100 ? -2.032 -2.282 25.782 1.00 78.25 100 ARG A CA 1
ATOM 760 C C . ARG A 1 100 ? -0.861 -3.046 25.166 1.00 78.25 100 ARG A C 1
ATOM 762 O O . ARG A 1 100 ? -1.010 -4.193 24.748 1.00 78.25 100 ARG A O 1
ATOM 769 N N . LEU A 1 101 ? 0.302 -2.395 25.172 1.00 73.12 101 LEU A N 1
ATOM 770 C CA . LEU A 1 101 ? 1.628 -2.983 24.962 1.00 73.12 101 LEU A CA 1
ATOM 771 C C . LEU A 1 101 ? 2.411 -2.807 26.266 1.00 73.12 101 LEU A C 1
ATOM 773 O O . LEU A 1 101 ? 2.896 -1.721 26.593 1.00 73.12 101 LEU A O 1
ATOM 777 N N . GLY A 1 102 ? 2.497 -3.866 27.068 1.00 80.06 102 GLY A N 1
ATOM 778 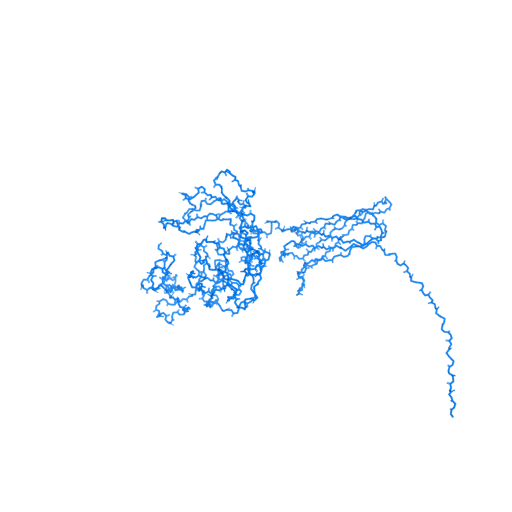C CA . GLY A 1 102 ? 3.093 -3.781 28.397 1.00 80.06 102 GLY A CA 1
ATOM 779 C C . GLY A 1 102 ? 2.366 -2.743 29.274 1.00 80.06 102 GLY A C 1
ATOM 780 O O . GLY A 1 102 ? 1.161 -2.877 29.498 1.00 80.06 102 GLY A O 1
ATOM 781 N N . PRO A 1 103 ? 3.059 -1.725 29.827 1.00 78.75 103 PRO A N 1
ATOM 782 C CA . PRO A 1 103 ? 2.417 -0.673 30.615 1.00 78.75 103 PRO A CA 1
ATOM 783 C C . PRO A 1 103 ? 1.785 0.436 29.758 1.00 78.75 103 PRO A C 1
ATOM 785 O O . PRO A 1 103 ? 1.079 1.285 30.304 1.00 78.75 103 PRO A O 1
ATOM 788 N N . GLU A 1 104 ? 2.042 0.472 28.455 1.00 73.38 104 GLU A N 1
ATOM 789 C CA . GLU A 1 104 ? 1.577 1.534 27.572 1.00 73.38 104 GLU A CA 1
ATOM 790 C C . GLU A 1 104 ? 0.162 1.253 27.070 1.00 73.38 104 GLU A C 1
ATOM 792 O O . GLU A 1 104 ? -0.204 0.109 26.797 1.00 73.38 104 GLU A O 1
ATOM 797 N N . ARG A 1 105 ? -0.655 2.303 26.993 1.00 78.38 105 ARG A N 1
ATOM 798 C CA . ARG A 1 105 ? -2.016 2.239 26.465 1.00 78.38 105 ARG A CA 1
ATOM 799 C C . ARG A 1 105 ? -1.996 2.658 25.001 1.00 78.38 105 ARG A C 1
ATOM 801 O O . ARG A 1 105 ? -1.575 3.772 24.721 1.00 78.38 105 ARG A O 1
ATOM 808 N N . ILE A 1 106 ? -2.489 1.786 24.125 1.00 67.31 106 ILE A N 1
ATOM 809 C CA . ILE A 1 106 ? -2.541 1.994 22.673 1.00 67.31 106 ILE A CA 1
ATOM 810 C C . ILE A 1 106 ? -3.893 2.601 22.289 1.00 67.31 106 ILE A C 1
ATOM 812 O O . ILE A 1 106 ? -3.956 3.684 21.727 1.00 67.31 106 ILE A O 1
ATOM 816 N N . ILE A 1 107 ? -4.985 1.925 22.656 1.00 72.75 107 ILE A N 1
ATOM 817 C CA . ILE A 1 107 ? -6.363 2.328 22.348 1.00 72.75 107 ILE A CA 1
ATOM 818 C C . ILE A 1 107 ? -7.204 2.208 23.615 1.00 72.75 107 ILE A C 1
ATOM 820 O O . ILE A 1 107 ? -6.950 1.334 24.445 1.00 72.75 107 ILE A O 1
ATOM 824 N N . ALA A 1 108 ? -8.229 3.047 23.749 1.00 81.31 108 ALA A N 1
ATOM 825 C CA . ALA A 1 108 ? -9.277 2.871 24.742 1.00 81.31 108 ALA A CA 1
ATOM 826 C C . ALA A 1 108 ? -10.662 3.077 24.126 1.00 81.31 108 ALA A C 1
ATOM 828 O O . ALA A 1 108 ? -10.829 3.882 23.214 1.00 81.31 108 ALA A O 1
ATOM 829 N N . GLY A 1 109 ? -11.649 2.376 24.666 1.00 79.31 109 GLY A N 1
ATOM 830 C CA . GLY A 1 109 ? -13.055 2.566 24.345 1.00 79.31 109 GLY A CA 1
ATOM 831 C C . GLY A 1 109 ? -13.914 2.244 25.556 1.00 79.31 109 GLY A C 1
ATOM 832 O O . GLY A 1 109 ? -13.515 1.480 26.441 1.00 79.31 109 GLY A O 1
ATOM 833 N N . ASP A 1 110 ? -15.100 2.830 25.604 1.00 86.88 110 ASP A N 1
ATOM 834 C CA . ASP A 1 110 ? -16.049 2.624 26.685 1.00 86.88 110 ASP A CA 1
ATOM 835 C C . ASP A 1 110 ? -17.453 2.310 26.169 1.00 86.88 110 ASP A C 1
ATOM 837 O O . ASP A 1 110 ? -17.833 2.633 25.044 1.00 86.88 110 ASP A O 1
ATOM 841 N N . THR A 1 111 ? -18.231 1.620 26.999 1.00 86.62 111 THR A N 1
ATOM 842 C CA . THR A 1 111 ? -19.659 1.405 26.758 1.00 86.62 111 THR A CA 1
ATOM 843 C C . THR A 1 111 ? -20.426 1.431 28.074 1.00 86.62 111 THR A C 1
ATOM 845 O O . THR A 1 111 ? -19.920 1.028 29.127 1.00 86.62 111 THR A O 1
ATOM 848 N N . GLU A 1 112 ? -21.673 1.895 28.022 1.00 88.31 112 GLU A N 1
ATOM 849 C CA . GLU A 1 112 ? -22.591 1.915 29.163 1.00 88.31 112 GLU A CA 1
ATOM 850 C C . GLU A 1 112 ? -23.747 0.953 28.908 1.00 88.31 112 GLU A C 1
ATOM 852 O O . GLU A 1 112 ? -24.420 1.016 27.878 1.00 88.31 112 GLU A O 1
ATOM 857 N N . VAL A 1 113 ? -24.042 0.112 29.898 1.00 84.69 113 VAL A N 1
ATOM 858 C CA . VAL A 1 113 ? -25.196 -0.783 29.860 1.00 84.69 113 VAL A CA 1
ATOM 859 C C . VAL A 1 113 ? -26.050 -0.619 31.103 1.00 84.69 113 VAL A C 1
ATOM 861 O O . VAL A 1 113 ? -25.558 -0.450 32.220 1.00 84.69 113 VAL A O 1
ATOM 864 N N . ARG A 1 114 ? -27.368 -0.696 30.899 1.00 84.62 114 ARG A N 1
ATOM 865 C CA . ARG A 1 114 ? -28.362 -0.696 31.972 1.00 84.62 114 ARG A CA 1
ATOM 866 C C . ARG A 1 114 ? -29.116 -2.010 32.002 1.00 84.62 114 ARG A C 1
ATOM 868 O O . ARG A 1 114 ? -29.543 -2.488 30.956 1.00 84.62 114 ARG A O 1
ATOM 875 N N . PHE A 1 115 ? -29.316 -2.560 33.194 1.00 79.00 115 PHE A N 1
ATOM 876 C CA . PHE A 1 115 ? -29.947 -3.869 33.369 1.00 79.00 115 PHE A CA 1
ATOM 877 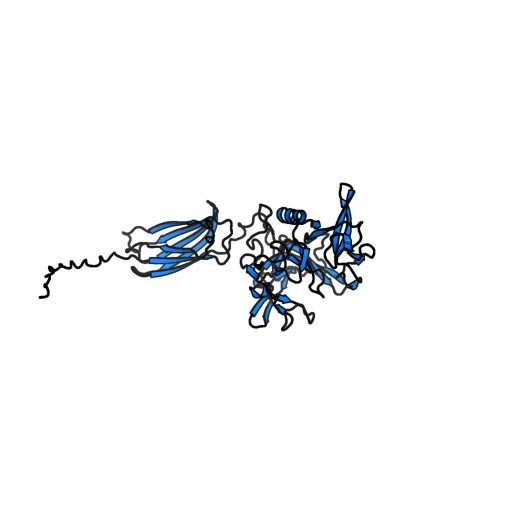C C . PHE A 1 115 ? -30.738 -3.959 34.675 1.00 79.00 115 PHE A C 1
ATOM 879 O O . PHE A 1 115 ? -30.578 -3.151 35.599 1.00 79.00 115 PHE A O 1
ATOM 886 N N . ARG A 1 116 ? -31.601 -4.973 34.757 1.00 79.38 116 ARG A N 1
ATOM 887 C CA . ARG A 1 116 ? -32.328 -5.342 35.979 1.00 79.38 116 ARG A CA 1
ATOM 888 C C . ARG A 1 116 ? -31.697 -6.567 36.638 1.00 79.38 116 ARG A C 1
ATOM 890 O O . ARG A 1 116 ? -31.098 -7.405 35.973 1.00 79.38 116 ARG A O 1
ATOM 897 N N . SER A 1 117 ? -31.856 -6.695 37.956 1.00 74.50 117 SER A N 1
ATOM 898 C CA . SER A 1 117 ? -31.365 -7.869 38.694 1.00 74.50 117 SER A CA 1
ATOM 899 C C . SER A 1 117 ? -31.910 -9.171 38.084 1.00 74.50 117 SER A C 1
ATOM 901 O O . SER A 1 117 ? -33.118 -9.298 37.867 1.00 74.50 117 SER A O 1
ATOM 903 N N . GLY A 1 118 ? -31.008 -10.113 37.787 1.00 75.25 118 GLY A N 1
ATOM 904 C CA . GLY A 1 118 ? -31.321 -11.412 37.179 1.00 75.25 118 GLY A CA 1
ATOM 905 C C . GLY A 1 118 ? -31.467 -11.403 35.652 1.00 75.25 118 GLY A C 1
ATOM 906 O O . GLY A 1 118 ? -31.800 -12.435 35.072 1.00 75.25 118 GLY A O 1
ATOM 907 N N . GLU A 1 119 ? -31.240 -10.266 34.994 1.00 80.50 119 GLU A N 1
ATOM 908 C CA . GLU A 1 119 ? -31.203 -10.169 33.534 1.00 80.50 119 GLU A CA 1
ATOM 909 C C . GLU A 1 119 ? -29.860 -10.674 32.981 1.00 80.50 119 GLU A C 1
ATOM 911 O O . GLU A 1 119 ? -28.833 -10.604 33.655 1.00 80.50 119 GLU A O 1
ATOM 916 N N . SER A 1 120 ? -29.866 -11.181 31.746 1.00 79.69 120 SER A N 1
ATOM 917 C CA . SER A 1 120 ? -28.640 -11.390 30.977 1.00 79.69 120 SER A CA 1
ATOM 918 C C . SER A 1 120 ? -28.576 -10.339 29.884 1.00 79.69 120 SER A C 1
ATOM 920 O O . SER A 1 120 ? -29.532 -10.199 29.119 1.00 79.69 120 SER A O 1
ATOM 922 N N . VAL A 1 121 ? -27.475 -9.590 29.831 1.00 82.50 121 VAL A N 1
ATOM 923 C CA . VAL A 1 121 ? -27.311 -8.501 28.863 1.00 82.50 121 VAL A CA 1
ATOM 924 C C . VAL A 1 121 ? -26.072 -8.728 28.015 1.00 82.50 121 VAL A C 1
ATOM 926 O O . VAL A 1 121 ? -25.035 -9.156 28.519 1.00 82.50 121 VAL A O 1
ATOM 929 N N . GLN A 1 122 ? -26.204 -8.451 26.720 1.00 86.00 122 GLN A N 1
ATOM 930 C CA . GLN A 1 122 ? -25.090 -8.412 25.783 1.00 86.00 122 GLN A CA 1
ATOM 931 C C . GLN A 1 122 ? -24.654 -6.965 25.583 1.00 86.00 122 GLN A C 1
ATOM 933 O O . GLN A 1 122 ? -25.490 -6.086 25.370 1.00 86.00 122 GLN A O 1
ATOM 938 N N . ALA A 1 123 ? -23.352 -6.738 25.686 1.00 83.19 123 ALA A N 1
ATOM 939 C CA . ALA A 1 123 ? -22.720 -5.436 25.558 1.00 83.19 123 ALA A CA 1
ATOM 940 C C . ALA A 1 123 ? -21.589 -5.522 24.534 1.00 83.19 123 ALA A C 1
ATOM 942 O O . ALA A 1 123 ? -20.934 -6.562 24.437 1.00 83.19 123 ALA A O 1
ATOM 943 N N . GLU A 1 124 ? -21.337 -4.434 23.813 1.00 84.62 124 GLU A N 1
ATOM 944 C CA . GLU A 1 124 ? -20.237 -4.341 22.854 1.00 84.62 124 GLU A CA 1
ATOM 945 C C . GLU A 1 124 ? -19.402 -3.093 23.151 1.00 84.62 124 GLU A C 1
ATOM 947 O O . GLU A 1 124 ? -19.961 -2.009 23.340 1.00 84.62 124 GLU A O 1
ATOM 952 N N . ILE A 1 125 ? -18.079 -3.267 23.239 1.00 78.69 125 ILE A N 1
ATOM 953 C CA . ILE A 1 125 ? -17.116 -2.161 23.205 1.00 78.69 125 ILE A CA 1
ATOM 954 C C . ILE A 1 125 ? -16.416 -2.228 21.866 1.00 78.69 125 ILE A C 1
ATOM 956 O O . ILE A 1 125 ? -15.835 -3.260 21.519 1.00 78.69 125 ILE A O 1
ATOM 960 N N . LEU A 1 126 ? -16.474 -1.105 21.169 1.00 76.50 126 LEU A N 1
ATOM 961 C CA . LEU A 1 126 ? -15.757 -0.858 19.942 1.00 76.50 126 LEU A CA 1
ATOM 962 C C . LEU A 1 126 ? -14.488 -0.081 20.306 1.00 76.50 126 LEU A C 1
ATOM 964 O O . LEU A 1 126 ? -14.572 1.035 20.820 1.00 76.50 126 LEU A O 1
ATOM 968 N N . LEU A 1 127 ? -13.329 -0.718 20.161 1.00 70.88 127 LEU A N 1
ATOM 969 C CA . LEU A 1 127 ? -12.041 -0.059 20.338 1.00 70.88 127 LEU A CA 1
ATOM 970 C C . LEU A 1 127 ? -11.678 0.611 19.006 1.00 70.88 127 LEU A C 1
ATOM 972 O O . LEU A 1 127 ? -11.487 -0.127 18.036 1.00 70.88 127 LEU A O 1
ATOM 976 N N . PRO A 1 128 ? -1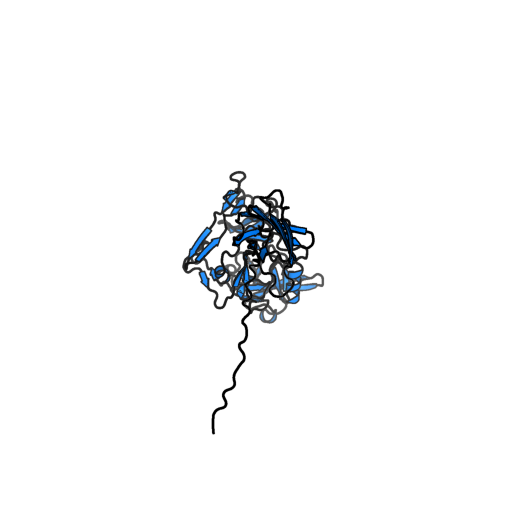1.582 1.956 18.949 1.00 62.12 128 PRO A N 1
ATOM 977 C CA . PRO A 1 128 ? -11.287 2.656 17.702 1.00 62.12 128 PRO A CA 1
ATOM 978 C C . PRO A 1 128 ? -9.933 2.221 17.130 1.00 62.12 128 PRO A C 1
ATOM 980 O O . PRO A 1 128 ? -9.094 1.670 17.847 1.00 62.12 128 PRO A O 1
ATOM 983 N N . ALA A 1 129 ? -9.708 2.482 15.842 1.00 57.53 129 ALA A N 1
ATOM 984 C CA . ALA A 1 129 ? -8.388 2.342 15.235 1.00 57.53 129 ALA A CA 1
ATOM 985 C C . ALA A 1 129 ? -7.317 3.029 16.106 1.00 57.53 129 ALA A C 1
ATOM 987 O O . ALA A 1 129 ? -7.586 4.048 16.749 1.00 57.53 129 ALA A O 1
ATOM 988 N N . ALA A 1 130 ? -6.117 2.449 16.180 1.00 54.41 130 ALA A N 1
ATOM 989 C CA . ALA A 1 130 ? -5.024 3.069 16.917 1.00 54.41 130 ALA A CA 1
ATOM 990 C C . ALA A 1 130 ? -4.627 4.350 16.178 1.00 54.41 130 ALA A C 1
ATOM 992 O O . ALA A 1 130 ? -3.989 4.267 15.138 1.00 54.41 130 ALA A O 1
ATOM 993 N N . ASP A 1 131 ? -5.024 5.512 16.703 1.00 44.41 131 ASP A N 1
ATOM 994 C CA . ASP A 1 131 ? -4.578 6.814 16.195 1.00 44.41 131 ASP A CA 1
ATOM 995 C C . ASP A 1 131 ? -3.041 6.883 16.219 1.00 44.41 131 ASP A C 1
ATOM 997 O O . ASP A 1 131 ? -2.449 6.504 17.234 1.00 44.41 131 ASP A O 1
ATOM 1001 N N . ALA A 1 132 ? -2.454 7.386 15.119 1.00 40.66 132 ALA A N 1
ATOM 1002 C CA . ALA A 1 132 ? -1.110 7.924 14.792 1.00 40.66 132 ALA A CA 1
ATOM 1003 C C . ALA A 1 132 ? 0.097 7.740 15.752 1.00 40.66 132 ALA A C 1
ATOM 1005 O O . ALA A 1 132 ? 1.247 7.666 15.330 1.00 40.66 132 ALA A O 1
ATOM 1006 N N . GLN A 1 133 ? -0.095 7.610 17.064 1.00 44.94 133 GLN A N 1
ATOM 1007 C CA . GLN A 1 133 ? 0.943 7.216 18.023 1.00 44.94 133 GLN A CA 1
ATOM 1008 C C . GLN A 1 133 ? 1.456 5.778 17.841 1.00 44.94 133 GLN A C 1
ATOM 1010 O O . GLN A 1 133 ? 2.456 5.413 18.461 1.00 44.94 133 GLN A O 1
ATOM 1015 N N . ALA A 1 134 ? 0.814 4.973 16.991 1.00 53.84 134 ALA A N 1
ATOM 1016 C CA . ALA A 1 134 ? 1.279 3.636 16.628 1.00 53.84 134 ALA A CA 1
ATOM 1017 C C . ALA A 1 134 ? 2.475 3.637 15.652 1.00 53.84 134 ALA A C 1
ATOM 1019 O O . ALA A 1 134 ? 3.101 2.586 15.485 1.00 53.84 134 ALA A O 1
ATOM 1020 N N . CYS A 1 135 ? 2.820 4.793 15.068 1.00 64.94 135 CYS A N 1
ATOM 1021 C CA . CYS A 1 135 ? 3.682 4.901 13.889 1.00 64.94 135 CYS A CA 1
ATOM 1022 C C . CYS A 1 135 ? 4.867 5.848 14.163 1.00 64.94 135 CYS A C 1
ATOM 1024 O O . CYS A 1 135 ? 4.845 7.032 13.824 1.00 64.94 135 CYS A O 1
ATOM 1026 N N . PRO A 1 136 ? 5.933 5.398 14.844 1.00 62.72 136 PRO A N 1
ATOM 1027 C CA . PRO A 1 136 ? 7.087 6.250 15.085 1.00 62.72 136 PRO A CA 1
ATOM 1028 C C . PRO A 1 136 ? 7.743 6.629 13.753 1.00 62.72 136 PRO A C 1
ATOM 1030 O O . PRO A 1 136 ? 8.177 5.758 13.004 1.00 62.72 136 PRO A O 1
ATOM 1033 N N . GLY A 1 137 ? 7.837 7.931 13.478 1.00 65.50 137 GLY A N 1
ATOM 1034 C CA . GLY A 1 137 ? 8.376 8.438 12.213 1.00 65.50 137 GLY A CA 1
ATOM 1035 C C . GLY A 1 137 ? 7.335 8.670 11.116 1.00 65.50 137 GLY A C 1
ATOM 1036 O O . GLY A 1 137 ? 7.745 8.921 9.987 1.00 65.50 137 GLY A O 1
ATOM 1037 N N . ASP A 1 138 ? 6.044 8.610 11.450 1.00 69.81 138 ASP A N 1
ATOM 1038 C CA . ASP A 1 138 ? 4.948 9.086 10.601 1.00 69.81 138 ASP A CA 1
ATOM 1039 C C . ASP A 1 138 ? 5.232 10.514 10.084 1.00 69.81 138 ASP A C 1
ATOM 1041 O O . ASP A 1 138 ? 5.571 11.404 10.889 1.00 69.81 138 ASP A O 1
ATOM 1045 N N . PRO A 1 139 ? 5.195 10.744 8.756 1.00 73.25 139 PRO A N 1
ATOM 1046 C CA . PRO A 1 139 ? 5.199 12.085 8.192 1.00 73.25 139 PRO A CA 1
ATOM 1047 C C . PRO A 1 139 ? 4.083 12.932 8.813 1.00 73.25 139 PRO A C 1
ATOM 1049 O O . PRO A 1 139 ? 3.047 12.436 9.230 1.00 73.25 139 PRO A O 1
ATOM 1052 N N . ALA A 1 140 ? 4.280 14.245 8.916 1.00 74.75 140 ALA A N 1
ATOM 1053 C CA . ALA A 1 140 ? 3.226 15.082 9.477 1.00 74.75 140 ALA A CA 1
ATOM 1054 C C . ALA A 1 140 ? 2.022 15.123 8.526 1.00 74.75 140 ALA A C 1
ATOM 1056 O O . ALA A 1 140 ? 2.177 15.613 7.413 1.00 74.75 140 ALA A O 1
ATOM 1057 N N . ASP A 1 141 ? 0.847 14.690 8.992 1.00 79.44 141 ASP A N 1
ATOM 1058 C CA . ASP A 1 141 ? -0.402 14.724 8.222 1.00 79.44 141 ASP A CA 1
ATOM 1059 C C . ASP A 1 141 ? -0.625 16.072 7.521 1.00 79.44 141 ASP A C 1
ATOM 1061 O O . ASP A 1 141 ? -0.704 17.144 8.143 1.00 79.44 141 ASP A O 1
ATOM 1065 N N . GLY A 1 142 ? -0.744 16.005 6.197 1.00 82.81 142 GLY A N 1
ATOM 1066 C CA . GLY A 1 142 ? -0.949 17.156 5.335 1.00 82.81 142 GLY A CA 1
ATOM 1067 C C . GLY A 1 142 ? -2.421 17.441 5.021 1.00 82.81 142 GLY A C 1
ATOM 1068 O O . GLY A 1 142 ? -3.363 16.851 5.539 1.00 82.81 142 GLY A O 1
ATOM 1069 N N . THR A 1 143 ? -2.643 18.404 4.122 1.00 87.06 143 THR A N 1
ATOM 1070 C CA . THR A 1 143 ? -3.973 18.624 3.512 1.00 87.06 143 THR A CA 1
ATOM 1071 C C . THR A 1 143 ? -4.243 17.659 2.350 1.00 87.06 143 THR A C 1
ATOM 1073 O O . THR A 1 143 ? -5.396 17.428 1.982 1.00 87.06 143 THR A O 1
ATOM 1076 N N . ILE A 1 144 ? -3.183 17.122 1.745 1.00 88.94 144 ILE A N 1
ATOM 1077 C CA . ILE A 1 144 ? -3.276 16.063 0.735 1.00 88.94 144 ILE A CA 1
ATOM 1078 C C . ILE A 1 144 ? -3.798 14.790 1.421 1.00 88.94 144 ILE A C 1
ATOM 1080 O O . ILE A 1 144 ? -3.603 14.631 2.614 1.00 88.94 144 ILE A O 1
ATOM 1084 N N . GLY A 1 145 ? -4.546 13.940 0.716 1.00 88.06 145 GLY A N 1
ATOM 1085 C CA . GLY A 1 145 ? -5.073 12.687 1.286 1.00 88.06 145 GLY A CA 1
ATOM 1086 C C . GLY A 1 145 ? -6.375 12.823 2.082 1.00 88.06 145 GLY A C 1
ATOM 1087 O O . GLY A 1 145 ? -7.158 11.866 2.164 1.00 88.06 145 GLY A O 1
ATOM 1088 N N . LEU A 1 146 ? -6.690 14.034 2.566 1.00 90.69 146 LEU A N 1
ATOM 1089 C CA . LEU A 1 146 ? -7.950 14.320 3.256 1.00 90.69 146 LEU A CA 1
ATOM 1090 C C . LEU A 1 146 ? -9.178 13.920 2.413 1.00 90.69 146 LEU A C 1
ATOM 1092 O O . LEU A 1 146 ? -9.172 14.082 1.186 1.00 90.69 146 LEU A O 1
ATOM 1096 N N . PRO A 1 147 ? -10.276 13.470 3.051 1.00 92.75 147 PRO A N 1
ATOM 1097 C CA . PRO A 1 147 ? -11.522 13.188 2.344 1.00 92.75 147 PRO A CA 1
ATOM 1098 C C . PRO A 1 147 ? -12.079 14.459 1.690 1.00 92.75 147 PRO A C 1
ATOM 1100 O O . PRO A 1 147 ? -11.881 15.573 2.189 1.00 92.75 147 PRO A O 1
ATOM 1103 N N . CYS A 1 148 ? -12.866 14.321 0.617 1.00 93.44 148 CYS A N 1
ATOM 1104 C CA . CYS A 1 148 ? -13.420 15.480 -0.098 1.00 93.44 148 CYS A CA 1
ATOM 1105 C C . CYS A 1 148 ? -14.227 16.424 0.793 1.00 93.44 148 CYS A C 1
ATOM 1107 O O . CYS A 1 148 ? -14.235 17.631 0.561 1.00 93.44 148 CYS A O 1
ATOM 1109 N N . ALA A 1 149 ? -14.900 15.889 1.814 1.00 92.81 149 ALA A N 1
ATOM 1110 C CA . ALA A 1 149 ? -15.672 16.686 2.761 1.00 92.81 149 ALA A CA 1
ATOM 1111 C C . ALA A 1 149 ? -14.800 17.632 3.612 1.00 92.81 149 ALA A C 1
ATOM 1113 O O . ALA A 1 149 ? -15.297 18.660 4.072 1.00 92.81 149 ALA A O 1
ATOM 1114 N N . ALA A 1 150 ? -13.523 17.292 3.808 1.00 92.25 150 ALA A N 1
ATOM 1115 C CA . ALA A 1 150 ? -12.540 18.080 4.549 1.00 92.25 150 ALA A CA 1
ATOM 1116 C C . ALA A 1 150 ? -11.561 18.839 3.634 1.00 92.25 150 ALA A C 1
ATOM 1118 O O . ALA A 1 150 ? -10.781 19.655 4.122 1.00 92.25 150 ALA A O 1
ATOM 1119 N N . CYS A 1 151 ? -11.612 18.604 2.319 1.00 92.19 151 CYS A N 1
ATOM 1120 C CA . CYS A 1 151 ? -10.715 19.237 1.361 1.00 92.19 151 CYS A CA 1
ATOM 1121 C C . CYS A 1 151 ? -10.974 20.755 1.284 1.00 92.19 151 CYS A C 1
ATOM 1123 O O . CYS A 1 151 ? -12.100 21.175 0.979 1.00 92.19 151 CYS A O 1
ATOM 1125 N N . PRO A 1 152 ? -9.969 21.612 1.544 1.00 89.38 152 PRO A N 1
ATOM 1126 C CA . PRO A 1 152 ? -10.156 23.055 1.506 1.00 89.38 152 PRO A CA 1
ATOM 1127 C C . PRO A 1 152 ? -10.567 23.530 0.113 1.00 89.38 152 PRO A C 1
ATOM 1129 O O . PRO A 1 152 ? -9.943 23.211 -0.889 1.00 89.38 152 PRO A O 1
ATOM 1132 N N . THR A 1 153 ? -11.606 24.358 0.031 1.00 80.38 153 THR A N 1
ATOM 1133 C CA . THR A 1 153 ? -12.023 24.957 -1.250 1.00 80.38 153 THR A CA 1
ATOM 1134 C C . THR A 1 153 ? -11.204 26.197 -1.630 1.00 80.38 153 THR A C 1
ATOM 1136 O O . THR A 1 153 ? -11.387 26.757 -2.708 1.00 80.38 153 THR A O 1
ATOM 1139 N N . ALA A 1 154 ? -10.362 26.688 -0.718 1.00 69.44 154 ALA A N 1
ATOM 1140 C CA . ALA A 1 154 ? -9.425 27.784 -0.944 1.00 69.44 154 ALA A CA 1
ATOM 1141 C C . ALA A 1 154 ? -8.014 27.212 -1.189 1.00 69.44 154 ALA A C 1
ATOM 1143 O O . ALA A 1 154 ? -7.762 26.065 -0.847 1.00 69.44 154 ALA A O 1
ATOM 1144 N N . GLU A 1 155 ? -7.093 28.005 -1.749 1.00 71.81 155 GLU A N 1
ATOM 1145 C CA . GLU A 1 155 ? -5.653 27.656 -1.845 1.00 71.81 155 GLU A CA 1
ATOM 1146 C C . GLU A 1 155 ? -5.283 26.570 -2.871 1.00 71.81 155 GLU A C 1
ATOM 1148 O O . GLU A 1 155 ? -4.255 25.902 -2.761 1.00 71.81 155 GLU A O 1
ATOM 1153 N N . GLY A 1 156 ? -6.105 26.414 -3.909 1.00 78.75 156 GLY A N 1
ATOM 1154 C CA . GLY A 1 156 ? -5.720 25.615 -5.068 1.00 78.75 156 GLY A CA 1
ATOM 1155 C C . GLY A 1 156 ? -5.841 24.111 -4.894 1.00 78.75 156 GLY A C 1
ATOM 1156 O O . GLY A 1 156 ? -5.369 23.377 -5.764 1.00 78.75 156 GLY A O 1
ATOM 1157 N N . TYR A 1 157 ? -6.475 23.653 -3.818 1.00 86.31 157 TYR A N 1
ATOM 1158 C CA . TYR A 1 157 ? -6.848 22.258 -3.641 1.00 86.31 157 TYR A CA 1
ATOM 1159 C C . TYR A 1 157 ? -8.062 21.897 -4.502 1.00 86.31 157 TYR A C 1
ATOM 1161 O O . TYR A 1 157 ? -8.961 22.704 -4.756 1.00 86.31 157 TYR A O 1
ATOM 1169 N N . GLN A 1 158 ? -8.055 20.668 -4.995 1.00 89.12 158 GLN A N 1
ATOM 1170 C CA . GLN A 1 158 ? -9.159 20.010 -5.675 1.00 89.12 158 GLN A CA 1
ATOM 1171 C C . GLN A 1 158 ? -9.371 18.650 -5.029 1.00 89.12 158 GLN A C 1
ATOM 1173 O O . GLN A 1 158 ? -8.513 18.144 -4.311 1.00 89.12 158 GLN A O 1
ATOM 1178 N N . CYS A 1 159 ? -10.527 18.056 -5.297 1.00 91.31 159 CYS A N 1
ATOM 1179 C CA . CYS A 1 159 ? -10.810 16.720 -4.821 1.00 91.31 159 CYS A CA 1
ATOM 1180 C C . CYS A 1 159 ? -11.140 15.783 -5.975 1.00 91.31 159 CYS A C 1
ATOM 1182 O O . CYS A 1 159 ? -11.930 16.139 -6.854 1.00 91.31 159 CYS A O 1
ATOM 1184 N N . ILE A 1 160 ? -10.547 14.591 -5.946 1.00 90.50 160 ILE A N 1
ATOM 1185 C CA . ILE A 1 160 ? -11.009 13.445 -6.726 1.00 90.50 160 ILE A CA 1
ATOM 1186 C C . ILE A 1 160 ? -12.184 12.861 -5.937 1.00 90.50 160 ILE A C 1
ATOM 1188 O O . ILE A 1 160 ? -11.968 12.435 -4.805 1.00 90.50 160 ILE A O 1
ATOM 1192 N N . PRO A 1 161 ? -13.426 12.892 -6.449 1.00 92.38 161 PRO A N 1
ATOM 1193 C CA . PRO A 1 161 ? -14.556 12.313 -5.729 1.00 92.38 161 PRO A CA 1
ATOM 1194 C C . PRO A 1 161 ? -14.371 10.797 -5.559 1.00 92.38 161 PRO A C 1
ATOM 1196 O O . PRO A 1 161 ? -13.629 10.196 -6.340 1.00 92.38 161 PRO A O 1
ATOM 1199 N N . PRO A 1 162 ? -15.059 10.170 -4.588 1.00 91.75 162 PRO A N 1
ATOM 1200 C CA . PRO A 1 162 ? -15.086 8.718 -4.513 1.00 91.75 162 PRO A CA 1
ATOM 1201 C C . PRO A 1 162 ? -15.623 8.132 -5.817 1.00 91.75 162 PRO A C 1
ATOM 1203 O O . PRO A 1 162 ? -16.568 8.661 -6.413 1.00 91.75 162 PRO A O 1
ATOM 1206 N N . ILE A 1 163 ? -14.988 7.054 -6.264 1.00 89.06 163 ILE A N 1
ATOM 1207 C CA . ILE A 1 163 ? -15.358 6.320 -7.468 1.00 89.06 163 ILE A CA 1
ATOM 1208 C C . ILE A 1 163 ? -15.919 4.980 -7.010 1.00 89.06 163 ILE A C 1
ATOM 1210 O O . ILE A 1 163 ? -15.182 4.047 -6.700 1.00 89.06 163 ILE A O 1
ATOM 1214 N N . GLU A 1 164 ? -17.243 4.912 -6.959 1.00 89.44 164 GLU A N 1
ATOM 1215 C CA . GLU A 1 164 ? -17.988 3.696 -6.654 1.00 89.44 164 GLU A CA 1
ATOM 1216 C C . GLU A 1 164 ? -18.420 3.042 -7.967 1.00 89.44 164 GLU A C 1
ATOM 1218 O O . GLU A 1 164 ? -19.101 3.655 -8.796 1.00 89.44 164 GLU A O 1
ATOM 1223 N N . GLN A 1 165 ? -18.006 1.798 -8.167 1.00 85.19 165 GLN A N 1
ATOM 1224 C CA . GLN A 1 165 ? -18.309 1.008 -9.353 1.00 85.19 165 GLN A CA 1
ATOM 1225 C C . GLN A 1 165 ? -18.955 -0.306 -8.929 1.00 85.19 165 GLN A C 1
ATOM 1227 O O . GLN A 1 165 ? -18.621 -0.875 -7.893 1.00 85.19 165 GLN A O 1
ATOM 1232 N N . SER A 1 166 ? -19.885 -0.802 -9.742 1.00 82.56 166 SER A N 1
ATOM 1233 C CA . SER A 1 166 ? -20.428 -2.142 -9.565 1.00 82.56 166 SER A CA 1
ATOM 1234 C C . SER A 1 166 ? -20.489 -2.860 -10.898 1.00 82.56 166 SER A C 1
ATOM 1236 O O . SER A 1 166 ? -21.108 -2.374 -11.844 1.00 82.56 166 SER A O 1
ATOM 1238 N N . PHE A 1 167 ? -19.846 -4.019 -10.952 1.00 80.12 167 PHE A N 1
ATOM 1239 C CA . PHE A 1 167 ? -19.861 -4.935 -12.085 1.00 80.12 167 PHE A CA 1
ATOM 1240 C C . PHE A 1 167 ? -19.851 -6.370 -11.548 1.00 80.12 167 PHE A C 1
ATOM 1242 O O . PHE A 1 167 ? -19.359 -6.639 -10.453 1.00 80.12 167 PHE A O 1
ATOM 1249 N N . ASP A 1 168 ? -20.496 -7.289 -12.271 1.00 77.75 168 ASP A N 1
ATOM 1250 C CA . ASP A 1 168 ? -20.677 -8.693 -11.864 1.00 77.75 168 ASP A CA 1
ATOM 1251 C C . ASP A 1 168 ? -21.233 -8.913 -10.437 1.00 77.75 168 ASP A C 1
ATOM 1253 O O . ASP A 1 168 ? -20.979 -9.946 -9.815 1.00 77.75 168 ASP A O 1
ATOM 1257 N N . GLY A 1 169 ? -22.028 -7.967 -9.924 1.00 79.75 169 GLY A N 1
ATOM 1258 C CA . GLY A 1 169 ? -22.684 -8.071 -8.615 1.00 79.75 169 GLY A CA 1
ATOM 1259 C C . GLY A 1 169 ? -21.797 -7.753 -7.410 1.00 79.75 169 GLY A C 1
ATOM 1260 O O . GLY A 1 169 ? -22.222 -8.007 -6.287 1.00 79.75 169 GLY A O 1
ATOM 1261 N N . GLU A 1 170 ? -20.610 -7.200 -7.639 1.00 81.00 170 GLU A N 1
ATOM 1262 C CA . GLU A 1 170 ? -19.678 -6.770 -6.597 1.00 81.00 170 GLU A CA 1
ATOM 1263 C C . GLU A 1 170 ? -19.575 -5.244 -6.589 1.00 81.00 170 GLU A C 1
ATOM 1265 O O . GLU A 1 170 ? -19.891 -4.584 -7.585 1.00 81.00 170 GLU A O 1
ATOM 1270 N N . GLU A 1 171 ? -19.180 -4.682 -5.451 1.00 85.06 171 GLU A N 1
ATOM 1271 C CA . GLU A 1 171 ? -18.985 -3.244 -5.267 1.00 85.06 171 GLU A CA 1
ATOM 1272 C C . GLU A 1 171 ? -17.496 -2.953 -5.093 1.00 85.06 171 GLU A C 1
ATOM 1274 O O . GLU A 1 171 ? -16.812 -3.577 -4.280 1.00 85.06 171 GLU A O 1
ATOM 1279 N N . TYR A 1 172 ? -17.015 -1.993 -5.872 1.00 85.38 172 TYR A N 1
ATOM 1280 C CA . TYR A 1 172 ? -15.632 -1.553 -5.923 1.00 85.38 172 TYR A CA 1
ATOM 1281 C C . TYR A 1 172 ? -15.601 -0.085 -5.532 1.00 85.38 172 TYR A C 1
ATOM 1283 O O . TYR A 1 172 ? -16.316 0.734 -6.115 1.00 85.38 172 TYR A O 1
ATOM 1291 N N . VAL A 1 173 ? -14.765 0.253 -4.558 1.00 85.75 173 VAL A N 1
ATOM 1292 C CA . VAL A 1 173 ? -14.598 1.633 -4.106 1.00 85.75 173 VAL A CA 1
ATOM 1293 C C . VAL A 1 173 ? -13.155 2.044 -4.336 1.00 85.75 173 VAL A C 1
ATOM 1295 O O . VAL A 1 173 ? -12.257 1.651 -3.600 1.00 85.75 173 VAL A O 1
ATOM 1298 N N . SER A 1 174 ? -12.936 2.861 -5.363 1.00 84.00 174 SER A N 1
ATOM 1299 C CA . SER A 1 174 ? -11.677 3.578 -5.552 1.00 84.00 174 SER A CA 1
ATOM 1300 C C . SER A 1 174 ? -11.785 4.969 -4.933 1.00 84.00 174 SER A C 1
ATOM 1302 O O . SER A 1 174 ? -12.819 5.627 -5.044 1.00 84.00 174 SER A O 1
ATOM 1304 N N . TRP A 1 175 ? -10.703 5.432 -4.302 1.00 89.25 175 TRP A N 1
ATOM 1305 C CA . TRP A 1 175 ? -10.654 6.724 -3.606 1.00 89.25 175 TRP A CA 1
ATOM 1306 C C . TRP A 1 175 ? -11.763 6.868 -2.549 1.00 89.25 175 TRP A C 1
ATOM 1308 O O . TRP A 1 175 ? -12.605 7.755 -2.658 1.00 89.25 175 TRP A O 1
ATOM 1318 N N . ALA A 1 176 ? -11.811 5.985 -1.547 1.00 89.00 176 ALA A N 1
ATOM 1319 C CA . ALA A 1 176 ? -12.851 6.015 -0.513 1.00 89.00 176 ALA A CA 1
ATOM 1320 C C . ALA A 1 176 ? -12.978 7.407 0.154 1.00 89.00 176 ALA A C 1
ATOM 1322 O O . ALA A 1 176 ? -11.991 8.032 0.538 1.00 89.00 176 ALA A O 1
ATOM 1323 N N . ASP A 1 177 ? -14.207 7.931 0.239 1.00 89.62 177 ASP A N 1
ATOM 1324 C CA . ASP A 1 177 ? -14.556 9.319 0.624 1.00 89.62 177 ASP A CA 1
ATOM 1325 C C . ASP A 1 177 ? -13.875 10.446 -0.189 1.00 89.62 177 ASP A C 1
ATOM 1327 O O . ASP A 1 177 ? -13.919 11.630 0.177 1.00 89.62 177 ASP A O 1
ATOM 1331 N N . GLY A 1 178 ? -13.282 10.091 -1.327 1.00 92.38 178 GLY A N 1
ATOM 1332 C CA . GLY A 1 178 ? -12.537 10.959 -2.225 1.00 92.38 178 GLY A CA 1
ATOM 1333 C C . GLY A 1 178 ? -11.148 11.333 -1.716 1.00 92.38 178 GLY A C 1
ATOM 1334 O O . GLY A 1 178 ? -10.742 10.950 -0.629 1.00 92.38 178 GLY A O 1
ATOM 1335 N N . TYR A 1 179 ? -10.400 12.089 -2.513 1.00 92.06 179 TYR A N 1
ATOM 1336 C CA . TYR A 1 179 ? -8.994 12.384 -2.256 1.00 92.06 179 TYR A CA 1
ATOM 1337 C C . TYR A 1 179 ? -8.664 13.841 -2.542 1.00 92.06 179 TYR A C 1
ATOM 1339 O O . TYR A 1 179 ? -8.738 14.295 -3.690 1.00 92.06 179 TYR A O 1
ATOM 1347 N N . CYS A 1 180 ? -8.304 14.578 -1.495 1.00 91.88 180 CYS A N 1
ATOM 1348 C CA . CYS A 1 180 ? -7.844 15.949 -1.618 1.00 91.88 180 CYS A CA 1
ATOM 1349 C C . CYS A 1 180 ? -6.426 15.981 -2.194 1.00 91.88 180 CYS A C 1
ATOM 1351 O O . CYS A 1 180 ? -5.518 15.312 -1.706 1.00 91.88 180 CYS A O 1
ATOM 1353 N N . PHE A 1 181 ? -6.228 16.784 -3.231 1.00 88.19 181 PHE A N 1
ATOM 1354 C CA . PHE A 1 181 ? -4.931 17.003 -3.859 1.00 88.19 181 PHE A CA 1
ATOM 1355 C C . PHE A 1 181 ? -4.778 18.474 -4.242 1.00 88.19 181 PHE A C 1
ATOM 1357 O O . PHE A 1 181 ? -5.757 19.205 -4.381 1.00 88.19 181 PHE A O 1
ATOM 1364 N N . GLN A 1 182 ? -3.549 18.943 -4.441 1.00 82.75 182 GLN A N 1
ATOM 1365 C CA . GLN A 1 182 ? -3.311 20.324 -4.856 1.00 82.75 182 GLN A CA 1
ATOM 1366 C C . GLN A 1 182 ? -3.230 20.430 -6.383 1.00 82.75 182 GLN A C 1
ATOM 1368 O O . GLN A 1 182 ? -2.376 19.820 -7.023 1.00 82.75 182 GLN A O 1
ATOM 1373 N N . ALA A 1 183 ? -4.105 21.237 -6.981 1.00 65.06 183 ALA A N 1
ATOM 1374 C CA . ALA A 1 183 ? -4.291 21.321 -8.428 1.00 65.06 183 ALA A CA 1
ATOM 1375 C C . ALA A 1 183 ? -3.856 22.643 -9.073 1.00 65.06 183 ALA A C 1
ATOM 1377 O O . ALA A 1 183 ? -3.752 22.713 -10.301 1.00 65.06 183 ALA A O 1
ATOM 1378 N N . GLU A 1 184 ? -3.536 23.684 -8.291 1.00 56.50 184 GLU A N 1
ATOM 1379 C CA . GLU A 1 184 ? -2.899 24.916 -8.810 1.00 56.50 184 GLU A CA 1
ATOM 1380 C C . GLU A 1 184 ? -1.592 24.626 -9.591 1.00 56.50 184 GLU A C 1
ATOM 1382 O O . GLU A 1 184 ? -1.104 25.449 -10.372 1.00 56.50 184 GLU A O 1
ATOM 1387 N N . ALA A 1 185 ? -1.068 23.409 -9.449 1.00 43.97 185 ALA A N 1
ATOM 1388 C CA . ALA A 1 185 ? 0.215 22.955 -9.925 1.00 43.97 185 ALA A CA 1
ATOM 1389 C C . ALA A 1 185 ? 0.266 22.358 -11.341 1.00 43.97 185 ALA A C 1
ATOM 1391 O O . ALA A 1 185 ? 1.384 22.142 -11.781 1.00 43.97 185 ALA A O 1
ATOM 1392 N N . PHE A 1 186 ? -0.803 22.224 -12.149 1.00 49.09 186 PHE A N 1
ATOM 1393 C CA . PHE A 1 186 ? -0.614 21.763 -13.553 1.00 49.09 186 PHE A CA 1
ATOM 1394 C C . PHE A 1 186 ? 0.363 22.642 -14.376 1.00 49.09 186 PHE A C 1
ATOM 1396 O O . PHE A 1 186 ? 0.818 22.239 -15.451 1.00 49.09 186 PHE A O 1
ATOM 1403 N N . THR A 1 187 ? 0.725 23.830 -13.868 1.00 44.56 187 THR A N 1
ATOM 1404 C CA . THR A 1 187 ? 1.782 24.699 -14.416 1.00 44.56 187 THR A CA 1
ATOM 1405 C C . THR A 1 187 ? 2.988 24.948 -13.488 1.00 44.56 187 THR A C 1
ATOM 1407 O O . THR A 1 187 ? 3.958 25.562 -13.930 1.00 44.56 187 THR A O 1
ATOM 1410 N N . ARG A 1 188 ? 2.977 24.460 -12.237 1.00 52.00 188 ARG A N 1
ATOM 1411 C CA . ARG A 1 188 ? 4.090 24.523 -11.262 1.00 52.00 188 ARG A CA 1
ATOM 1412 C C . ARG A 1 188 ? 4.157 23.236 -10.432 1.00 52.00 188 ARG A C 1
ATOM 1414 O O . ARG A 1 188 ? 4.114 23.287 -9.209 1.00 52.00 188 ARG A O 1
ATOM 1421 N N . ASN A 1 189 ? 4.190 22.097 -11.121 1.00 58.47 189 ASN A N 1
ATOM 1422 C CA . ASN A 1 189 ? 4.264 20.779 -10.501 1.00 58.47 189 ASN A CA 1
ATOM 1423 C C . ASN A 1 189 ? 5.401 20.746 -9.466 1.00 58.47 189 ASN A C 1
ATOM 1425 O O . ASN A 1 189 ? 6.453 21.369 -9.667 1.00 58.47 189 ASN A O 1
ATOM 1429 N N . CYS A 1 190 ? 5.224 19.954 -8.410 1.00 69.94 190 CYS A N 1
ATOM 1430 C CA . CYS A 1 190 ? 6.377 19.345 -7.767 1.00 69.94 190 CYS A CA 1
ATOM 1431 C C . CYS A 1 190 ? 7.235 18.683 -8.868 1.00 69.94 190 CYS A C 1
ATOM 1433 O O . CYS A 1 190 ? 6.729 18.257 -9.909 1.00 69.94 190 CYS A O 1
ATOM 1435 N N . SER A 1 191 ? 8.551 18.681 -8.722 1.00 70.69 191 SER A N 1
ATOM 1436 C CA . SER A 1 191 ? 9.420 18.019 -9.696 1.00 70.69 191 SER A CA 1
ATOM 1437 C C . SER A 1 191 ? 10.392 17.141 -8.945 1.00 70.69 191 SER A C 1
ATOM 1439 O O . SER A 1 191 ? 10.770 17.484 -7.831 1.00 70.69 191 SER A O 1
ATOM 1441 N N . LEU A 1 192 ? 10.886 16.079 -9.579 1.00 64.19 192 LEU A N 1
ATOM 1442 C CA . LEU A 1 192 ? 11.921 15.230 -8.976 1.00 64.19 192 LEU A CA 1
ATOM 1443 C C . LEU A 1 192 ? 13.193 16.014 -8.578 1.00 64.19 192 LEU A C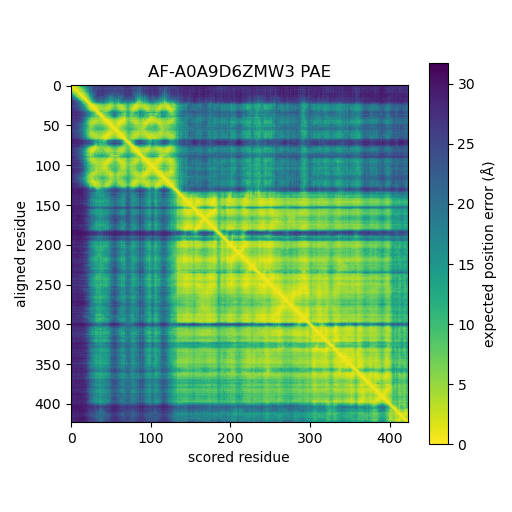 1
ATOM 1445 O O . LEU A 1 192 ? 14.015 15.512 -7.825 1.00 64.19 192 LEU A O 1
ATOM 1449 N N . VAL A 1 193 ? 13.368 17.244 -9.082 1.00 58.50 193 VAL A N 1
ATOM 1450 C CA . VAL A 1 193 ? 14.516 18.124 -8.796 1.00 58.50 193 VAL A CA 1
ATOM 1451 C C . VAL A 1 193 ? 14.215 19.151 -7.692 1.00 58.50 193 VAL A C 1
ATOM 1453 O O . VAL A 1 193 ? 15.131 19.713 -7.098 1.00 58.50 193 VAL A O 1
ATOM 1456 N N . ALA A 1 194 ? 12.939 19.428 -7.429 1.00 60.62 194 ALA A N 1
ATOM 1457 C CA . ALA A 1 194 ? 12.479 20.368 -6.417 1.00 60.62 194 ALA A CA 1
ATOM 1458 C C . ALA A 1 194 ? 11.173 19.826 -5.845 1.00 60.62 194 ALA A C 1
ATOM 1460 O O . ALA A 1 194 ? 10.106 20.000 -6.452 1.00 60.62 194 ALA A O 1
ATOM 1461 N N . ASP A 1 195 ? 11.292 19.138 -4.713 1.00 68.38 195 ASP A N 1
ATOM 1462 C CA . ASP A 1 195 ? 10.141 18.691 -3.954 1.00 68.38 195 ASP A CA 1
ATOM 1463 C C . ASP A 1 195 ? 9.473 19.914 -3.321 1.00 68.38 195 ASP A C 1
ATOM 1465 O O . ASP A 1 195 ? 9.959 20.499 -2.355 1.00 68.38 195 ASP A O 1
ATOM 1469 N N . ASN A 1 196 ? 8.420 20.380 -3.985 1.00 82.25 196 ASN A N 1
ATOM 1470 C CA . ASN A 1 196 ? 7.622 21.523 -3.555 1.00 82.25 196 ASN A CA 1
ATOM 1471 C C . ASN A 1 196 ? 6.270 21.057 -3.008 1.00 82.25 196 ASN A C 1
ATOM 1473 O O . ASN A 1 196 ? 5.328 21.852 -2.987 1.00 82.25 196 ASN A O 1
ATOM 1477 N N . CYS A 1 197 ? 6.144 19.774 -2.661 1.00 85.06 197 CYS A N 1
ATOM 1478 C CA . CYS A 1 197 ? 4.937 19.284 -2.028 1.00 85.06 197 CYS A CA 1
ATOM 1479 C C . CYS A 1 197 ? 4.765 19.921 -0.639 1.00 85.06 197 CYS A C 1
ATOM 1481 O O . CYS A 1 197 ? 5.751 20.326 -0.012 1.00 85.06 197 CYS A O 1
ATOM 1483 N N . PRO A 1 198 ? 3.511 20.108 -0.187 1.00 85.94 198 PRO A N 1
ATOM 1484 C CA . PRO A 1 198 ? 3.261 20.507 1.190 1.00 85.94 198 PRO A CA 1
ATOM 1485 C C . PRO A 1 198 ? 3.832 19.460 2.155 1.00 85.94 198 PRO A C 1
ATOM 1487 O O . PRO A 1 198 ? 4.118 18.331 1.766 1.00 85.94 198 PRO A O 1
ATOM 1490 N N . GLU A 1 199 ? 4.004 19.852 3.415 1.00 86.06 199 GLU A N 1
ATOM 1491 C CA . GLU A 1 199 ? 4.399 18.924 4.477 1.00 86.06 199 GLU A CA 1
ATOM 1492 C C . GLU A 1 199 ? 3.440 17.719 4.517 1.00 86.06 199 GLU A C 1
ATOM 1494 O O . GLU A 1 199 ? 2.235 17.898 4.311 1.00 86.06 199 GLU A O 1
ATOM 1499 N N . GLY A 1 200 ? 3.996 16.518 4.703 1.00 86.62 200 GLY A N 1
ATOM 1500 C CA . GLY A 1 200 ? 3.238 15.263 4.656 1.00 86.62 200 GLY A CA 1
ATOM 1501 C C . GLY A 1 200 ? 2.926 14.749 3.259 1.00 86.62 200 GLY A C 1
ATOM 1502 O O . GLY A 1 200 ? 2.111 13.852 3.119 1.00 86.62 200 GLY A O 1
ATOM 1503 N N . ALA A 1 201 ? 3.500 15.328 2.204 1.00 89.50 201 ALA A N 1
ATOM 1504 C CA . ALA A 1 201 ? 3.226 14.895 0.844 1.00 89.50 201 ALA A CA 1
ATOM 1505 C C . ALA A 1 201 ? 4.504 14.700 0.033 1.00 89.50 201 ALA A C 1
ATOM 1507 O O . ALA A 1 201 ? 5.471 15.449 0.160 1.00 89.50 201 ALA A O 1
ATOM 1508 N N . ARG A 1 202 ? 4.461 13.732 -0.883 1.00 88.19 202 ARG A N 1
ATOM 1509 C CA . ARG A 1 202 ? 5.578 13.353 -1.746 1.00 88.19 202 ARG A CA 1
ATOM 1510 C C . ARG A 1 202 ? 5.227 13.500 -3.219 1.00 88.19 202 ARG A C 1
ATOM 1512 O O . ARG A 1 202 ? 4.129 13.168 -3.673 1.00 88.19 202 ARG A O 1
ATOM 1519 N N . CYS A 1 203 ? 6.191 13.992 -3.990 1.00 86.69 203 CYS A N 1
ATOM 1520 C CA . CYS A 1 203 ? 6.036 14.208 -5.422 1.00 86.69 203 CYS A CA 1
ATOM 1521 C C . CYS A 1 203 ? 6.213 12.930 -6.247 1.00 86.69 203 CYS A C 1
ATOM 1523 O O . CYS A 1 203 ? 7.280 12.320 -6.216 1.00 86.69 203 CYS A O 1
ATOM 1525 N N . MET A 1 204 ? 5.230 12.597 -7.087 1.00 85.12 204 MET A N 1
ATOM 1526 C CA . MET A 1 204 ? 5.249 11.384 -7.910 1.00 85.12 204 MET A CA 1
ATOM 1527 C C . MET A 1 204 ? 4.908 11.650 -9.374 1.00 85.12 204 MET A C 1
ATOM 1529 O O . MET A 1 204 ? 4.090 12.527 -9.666 1.00 85.12 204 MET A O 1
ATOM 1533 N N . PRO A 1 205 ? 5.492 10.897 -10.326 1.00 79.75 205 PRO A N 1
ATOM 1534 C CA . PRO A 1 205 ? 5.075 10.951 -11.720 1.00 79.75 205 PRO A CA 1
ATOM 1535 C C . PRO A 1 205 ? 3.626 10.461 -11.866 1.00 79.75 205 PRO A C 1
ATOM 1537 O O . PRO A 1 205 ? 3.294 9.352 -11.468 1.00 79.75 205 PRO A O 1
ATOM 1540 N N . TYR A 1 206 ? 2.776 11.282 -12.483 1.00 79.06 206 TYR A N 1
ATOM 1541 C CA . TYR A 1 206 ? 1.349 11.007 -12.713 1.00 79.06 206 TYR A CA 1
ATOM 1542 C C . TYR A 1 206 ? 1.027 10.676 -14.181 1.00 79.06 206 TYR A C 1
ATOM 1544 O O . TYR A 1 206 ? -0.105 10.371 -14.539 1.00 79.06 206 TYR A O 1
ATOM 1552 N N . GLY A 1 207 ? 2.016 10.763 -15.072 1.00 76.38 207 GLY A N 1
ATOM 1553 C CA . GLY A 1 207 ? 1.858 10.447 -16.492 1.00 76.38 207 GLY A CA 1
ATOM 1554 C C . GLY A 1 207 ? 2.455 11.518 -17.391 1.00 76.38 207 GLY A C 1
ATOM 1555 O O . GLY A 1 207 ? 3.408 12.203 -17.017 1.00 76.38 207 GLY A O 1
ATOM 1556 N N . ARG A 1 208 ? 1.912 11.669 -18.601 1.00 74.38 208 ARG A N 1
ATOM 1557 C CA . ARG A 1 208 ? 2.339 12.687 -19.572 1.00 74.38 208 ARG A CA 1
ATOM 1558 C C . ARG A 1 208 ? 1.157 13.549 -19.988 1.00 74.38 208 ARG A C 1
ATOM 1560 O O . ARG A 1 208 ? 0.051 13.057 -20.175 1.00 74.38 208 ARG A O 1
ATOM 1567 N N . GLY A 1 209 ? 1.396 14.848 -20.138 1.00 74.19 209 GLY A N 1
ATOM 1568 C CA . GLY A 1 209 ? 0.404 15.757 -20.701 1.00 74.19 209 GLY A CA 1
ATOM 1569 C C . GLY A 1 209 ? 0.206 15.520 -22.198 1.00 74.19 209 GLY A C 1
ATOM 1570 O O . GLY A 1 209 ? 0.988 14.822 -22.844 1.00 74.19 209 GLY A O 1
ATOM 1571 N N . LEU A 1 210 ? -0.799 16.182 -22.776 1.00 76.38 210 LEU A N 1
ATOM 1572 C CA . LEU A 1 210 ? -1.036 16.189 -24.230 1.00 76.38 210 LEU A CA 1
ATOM 1573 C C . LEU A 1 210 ? 0.157 16.738 -25.036 1.00 76.38 210 LEU A C 1
ATOM 1575 O O . LEU A 1 210 ? 0.278 16.486 -26.230 1.00 76.38 210 LEU A O 1
ATOM 1579 N N . ASP A 1 211 ? 1.036 17.497 -24.383 1.00 81.06 211 ASP A N 1
ATOM 1580 C CA . ASP A 1 211 ? 2.297 18.008 -24.916 1.00 81.06 211 ASP A CA 1
ATOM 1581 C C . ASP A 1 211 ? 3.460 17.001 -24.832 1.00 81.06 211 ASP A C 1
ATOM 1583 O O . ASP A 1 211 ? 4.580 17.322 -25.224 1.00 81.06 211 ASP A O 1
ATOM 1587 N N . GLY A 1 212 ? 3.217 15.789 -24.323 1.00 77.62 212 GLY A N 1
ATOM 1588 C CA . GLY A 1 212 ? 4.216 14.733 -24.141 1.00 77.62 212 GLY A CA 1
ATOM 1589 C C . GLY A 1 212 ? 5.146 14.937 -22.940 1.00 77.62 212 GLY A C 1
ATOM 1590 O O . GLY A 1 212 ? 5.968 14.062 -22.646 1.00 77.62 212 GLY A O 1
ATOM 1591 N N . LEU A 1 213 ? 5.015 16.063 -22.229 1.00 76.62 213 LEU A N 1
ATOM 1592 C CA . LEU A 1 213 ? 5.824 16.376 -21.053 1.00 76.62 213 LEU A CA 1
ATOM 1593 C C . LEU A 1 213 ? 5.344 15.574 -19.837 1.00 76.62 213 LEU A C 1
ATOM 1595 O O . LEU A 1 213 ? 4.129 15.453 -19.645 1.00 76.62 213 LEU A O 1
ATOM 1599 N N . PRO A 1 214 ? 6.261 15.052 -18.999 1.00 73.38 214 PRO A N 1
ATOM 1600 C CA . PRO A 1 214 ? 5.880 14.355 -17.779 1.00 73.38 214 PRO A CA 1
ATOM 1601 C C . PRO A 1 214 ? 5.123 15.296 -16.836 1.00 73.38 214 PRO A C 1
ATOM 1603 O O . PRO A 1 214 ? 5.443 16.482 -16.702 1.00 73.38 214 PRO A O 1
ATOM 1606 N N . ARG A 1 215 ? 4.097 14.757 -16.190 1.00 77.31 215 ARG A N 1
ATOM 1607 C CA . ARG A 1 215 ? 3.297 15.413 -15.160 1.00 77.31 215 ARG A CA 1
ATOM 1608 C C . ARG A 1 215 ? 3.588 14.739 -13.836 1.00 77.31 215 ARG A C 1
ATOM 1610 O O . ARG A 1 215 ? 3.816 13.533 -13.796 1.00 77.31 215 ARG A O 1
ATOM 1617 N N . TYR A 1 216 ? 3.573 15.536 -12.782 1.00 82.56 216 TYR A N 1
ATOM 1618 C CA . TYR A 1 216 ? 3.808 15.077 -11.427 1.00 82.56 216 TYR A CA 1
ATOM 1619 C C . TYR A 1 216 ? 2.689 15.594 -10.533 1.00 82.56 216 TYR A C 1
ATOM 1621 O O . TYR A 1 216 ? 2.122 16.652 -10.817 1.00 82.56 216 TYR A O 1
ATOM 1629 N N . ILE A 1 217 ? 2.383 14.851 -9.481 1.00 85.38 217 ILE A N 1
ATOM 1630 C CA . ILE A 1 217 ? 1.357 15.177 -8.495 1.00 85.38 217 ILE A CA 1
ATOM 1631 C C . ILE A 1 217 ? 1.903 14.872 -7.098 1.00 85.38 217 ILE A C 1
ATOM 1633 O O . ILE A 1 217 ? 2.730 13.975 -6.943 1.00 85.38 217 ILE A O 1
ATOM 1637 N N . CYS A 1 218 ? 1.467 15.637 -6.102 1.00 88.06 218 CYS A N 1
ATOM 1638 C CA . CYS A 1 218 ? 1.759 15.337 -4.706 1.00 88.06 218 CYS A CA 1
ATOM 1639 C C . CYS A 1 218 ? 0.733 14.330 -4.191 1.00 88.06 218 CYS A C 1
ATOM 1641 O O . CYS A 1 218 ? -0.470 14.606 -4.250 1.00 88.06 218 CYS A O 1
ATOM 1643 N N . PHE A 1 219 ? 1.210 13.194 -3.696 1.00 90.06 219 PHE A N 1
ATOM 1644 C CA . PHE A 1 219 ? 0.409 12.257 -2.918 1.00 90.06 219 PHE A CA 1
ATOM 1645 C C . PHE A 1 219 ? 0.733 12.397 -1.438 1.00 90.06 219 PHE A C 1
ATOM 1647 O O . PHE A 1 219 ? 1.777 12.936 -1.089 1.00 90.06 219 PHE A O 1
ATOM 1654 N N . ASP A 1 220 ? -0.191 11.946 -0.606 1.00 91.62 220 ASP A N 1
ATOM 1655 C CA . ASP A 1 220 ? -0.037 11.858 0.836 1.00 91.62 220 ASP A CA 1
ATOM 1656 C C . ASP A 1 220 ? 1.105 10.880 1.113 1.00 91.62 220 ASP A C 1
ATOM 1658 O O . ASP A 1 220 ? 1.151 9.799 0.516 1.00 91.62 220 ASP A O 1
ATOM 1662 N N . GLU A 1 221 ? 2.097 11.318 1.874 1.00 91.38 221 GLU A N 1
ATOM 1663 C CA . GLU A 1 221 ? 3.286 10.529 2.171 1.00 91.38 221 GLU A CA 1
ATOM 1664 C C . GLU A 1 221 ? 2.952 9.521 3.269 1.00 91.38 221 GLU A C 1
ATOM 1666 O O . GLU A 1 221 ? 2.251 9.845 4.217 1.00 91.38 221 GLU A O 1
ATOM 1671 N N . CYS A 1 222 ? 3.482 8.308 3.160 1.00 90.56 222 CYS A N 1
ATOM 1672 C CA . CYS A 1 222 ? 3.436 7.336 4.245 1.00 90.56 222 CYS A CA 1
ATOM 1673 C C . CYS A 1 222 ? 4.842 6.849 4.557 1.00 90.56 222 CYS A C 1
ATOM 1675 O O . CYS A 1 222 ? 5.711 6.772 3.682 1.00 90.56 222 CYS A O 1
ATOM 1677 N N . ASN A 1 223 ? 5.059 6.473 5.808 1.00 87.56 223 ASN A N 1
ATOM 1678 C CA . ASN A 1 223 ? 6.189 5.681 6.232 1.00 87.56 223 ASN A CA 1
ATOM 1679 C C . ASN A 1 223 ? 5.836 4.188 6.085 1.00 87.56 223 ASN A C 1
ATOM 1681 O O . ASN A 1 223 ? 5.097 3.629 6.894 1.00 87.56 223 ASN A O 1
ATOM 1685 N N . PRO A 1 224 ? 6.399 3.483 5.089 1.00 81.88 224 PRO A N 1
ATOM 1686 C CA . PRO A 1 224 ? 6.079 2.077 4.884 1.00 81.88 224 PRO A CA 1
ATOM 1687 C C . PRO A 1 224 ? 6.681 1.151 5.947 1.00 81.88 224 PRO A C 1
ATOM 1689 O O . PRO A 1 224 ? 6.378 -0.043 5.925 1.00 81.88 224 PRO A O 1
ATOM 1692 N N . LEU A 1 225 ? 7.539 1.664 6.842 1.00 82.25 225 LEU A N 1
ATOM 1693 C CA . LEU A 1 225 ? 8.364 0.864 7.740 1.00 82.25 225 LEU A CA 1
ATOM 1694 C C . LEU A 1 225 ? 8.187 1.185 9.216 1.00 82.25 225 LEU A C 1
ATOM 1696 O O . LEU A 1 225 ? 8.109 2.341 9.632 1.00 82.25 225 LEU A O 1
ATOM 1700 N N . ASP A 1 226 ? 8.320 0.143 10.024 1.00 76.81 226 ASP A N 1
ATOM 1701 C CA . ASP A 1 226 ? 8.459 0.276 11.459 1.00 76.81 226 ASP A CA 1
ATOM 1702 C C . ASP A 1 226 ? 9.870 0.721 11.888 1.00 76.81 226 ASP A C 1
ATOM 1704 O O . ASP A 1 226 ? 10.815 0.811 11.105 1.00 76.81 226 ASP A O 1
ATOM 1708 N N . GLU A 1 227 ? 10.041 0.984 13.185 1.00 75.31 227 GLU A N 1
ATOM 1709 C CA . GLU A 1 227 ? 11.324 1.402 13.780 1.00 75.31 227 GLU A CA 1
ATOM 1710 C C . GLU A 1 227 ? 12.486 0.416 13.562 1.00 75.31 227 GLU A C 1
ATOM 1712 O O . GLU A 1 227 ? 13.646 0.760 13.805 1.00 75.31 227 GLU A O 1
ATOM 1717 N N . ARG A 1 228 ? 12.193 -0.830 13.173 1.00 75.88 228 ARG A N 1
ATOM 1718 C CA . ARG A 1 228 ? 13.184 -1.873 12.882 1.00 75.88 228 ARG A CA 1
ATOM 1719 C C . ARG A 1 228 ? 13.537 -1.908 11.395 1.00 75.88 228 ARG A C 1
ATOM 1721 O O . ARG A 1 228 ? 14.465 -2.626 11.031 1.00 75.88 228 ARG A O 1
ATOM 1728 N N . GLY A 1 229 ? 12.848 -1.121 10.569 1.00 75.19 229 GLY A N 1
ATOM 1729 C CA . GLY A 1 229 ? 12.985 -1.119 9.121 1.00 75.19 229 GLY A CA 1
ATOM 1730 C C . GLY A 1 229 ? 12.243 -2.272 8.449 1.00 75.19 229 GLY A C 1
ATOM 1731 O O . GLY A 1 229 ? 12.649 -2.678 7.366 1.00 75.19 229 GLY A O 1
ATOM 1732 N N . GLU A 1 230 ? 11.209 -2.822 9.087 1.00 77.94 230 GLU A N 1
ATOM 1733 C CA . GLU A 1 230 ? 10.350 -3.858 8.504 1.00 77.94 230 GLU A CA 1
ATOM 1734 C C . GLU A 1 230 ? 9.041 -3.235 8.003 1.00 77.94 230 GLU A C 1
ATOM 1736 O O . GLU A 1 230 ? 8.551 -2.301 8.640 1.00 77.94 230 GLU A O 1
ATOM 1741 N N . PRO A 1 231 ? 8.439 -3.730 6.905 1.00 76.44 231 PRO A N 1
ATOM 1742 C CA . PRO A 1 231 ? 7.132 -3.258 6.464 1.00 76.44 231 PRO A CA 1
ATOM 1743 C C . PRO A 1 231 ? 6.075 -3.360 7.563 1.00 76.44 231 PRO A C 1
ATOM 1745 O O . PRO A 1 231 ? 5.991 -4.385 8.246 1.00 76.44 231 PRO A O 1
ATOM 1748 N N . TRP A 1 232 ? 5.242 -2.328 7.700 1.00 73.69 232 TRP A N 1
ATOM 1749 C CA . TRP A 1 232 ? 4.125 -2.378 8.638 1.00 73.69 232 TRP A CA 1
ATOM 1750 C C . TRP A 1 232 ? 3.139 -3.495 8.288 1.00 73.69 232 TRP A C 1
ATOM 1752 O O . TRP A 1 232 ? 2.810 -3.742 7.125 1.00 73.69 232 TRP A O 1
ATOM 1762 N N . ASP A 1 233 ? 2.638 -4.151 9.329 1.00 69.00 233 ASP A N 1
ATOM 1763 C CA . ASP A 1 233 ? 1.561 -5.136 9.272 1.00 69.00 233 ASP A CA 1
ATOM 1764 C C . ASP A 1 233 ? 0.165 -4.507 9.389 1.00 69.00 233 ASP A C 1
ATOM 1766 O O . ASP A 1 233 ? -0.840 -5.213 9.351 1.00 69.00 233 ASP A O 1
ATOM 1770 N N . VAL A 1 234 ? 0.106 -3.185 9.547 1.00 69.81 234 VAL A N 1
ATOM 1771 C CA . VAL A 1 234 ? -1.115 -2.381 9.597 1.00 69.81 234 VAL A CA 1
ATOM 1772 C C . VAL A 1 234 ? -0.937 -1.123 8.747 1.00 69.81 234 VAL A C 1
ATOM 1774 O O . VAL A 1 234 ? 0.185 -0.694 8.478 1.00 69.81 234 VAL A O 1
ATOM 1777 N N . ASN A 1 235 ? -2.042 -0.538 8.290 1.00 71.94 235 ASN A N 1
ATOM 1778 C CA . ASN A 1 235 ? -2.034 0.717 7.550 1.00 71.94 235 ASN A CA 1
ATOM 1779 C C . ASN A 1 235 ? -1.840 1.890 8.508 1.00 71.94 235 ASN A C 1
ATOM 1781 O O . ASN A 1 235 ? -2.794 2.514 8.960 1.00 71.94 235 ASN A O 1
ATOM 1785 N N . CYS A 1 236 ? -0.588 2.100 8.877 1.00 73.00 236 CYS A N 1
ATOM 1786 C CA . CYS A 1 236 ? -0.188 3.031 9.914 1.00 73.00 236 CYS A CA 1
ATOM 1787 C C . CYS A 1 236 ? -0.501 4.500 9.584 1.00 73.00 236 CYS A C 1
ATOM 1789 O O . CYS A 1 236 ? -0.981 5.210 10.464 1.00 73.00 236 CYS A O 1
ATOM 1791 N N . ASP A 1 237 ? -0.277 4.917 8.336 1.00 84.06 237 ASP A N 1
ATOM 1792 C CA . ASP A 1 237 ? -0.272 6.347 7.982 1.00 84.06 237 ASP A CA 1
ATOM 1793 C C . ASP A 1 237 ? -1.330 6.699 6.931 1.00 84.06 237 ASP A C 1
ATOM 1795 O O . ASP A 1 237 ? -1.735 7.847 6.788 1.00 84.06 237 ASP A O 1
ATOM 1799 N N . CYS A 1 238 ? -1.831 5.709 6.189 1.00 88.06 238 CYS A N 1
ATOM 1800 C CA . CYS A 1 238 ? -2.872 5.971 5.209 1.00 88.06 238 CYS A CA 1
ATOM 1801 C C . CYS A 1 238 ? -4.261 5.848 5.830 1.00 88.06 238 CYS A C 1
ATOM 1803 O O . CYS A 1 238 ? -4.535 5.016 6.695 1.00 88.06 238 CYS A O 1
ATOM 1805 N N . ARG A 1 239 ? -5.184 6.664 5.325 1.00 88.31 239 ARG A N 1
ATOM 1806 C CA . ARG A 1 239 ? -6.596 6.596 5.699 1.00 88.31 239 ARG A CA 1
ATOM 1807 C C . ARG A 1 239 ? -7.230 5.262 5.293 1.00 88.31 239 ARG A C 1
ATOM 1809 O O . ARG A 1 239 ? -6.806 4.622 4.332 1.00 88.31 239 ARG A O 1
ATOM 1816 N N . ASP A 1 240 ? -8.314 4.890 5.969 1.00 83.44 240 ASP A N 1
ATOM 1817 C CA . ASP A 1 240 ? -9.151 3.754 5.579 1.00 83.44 240 ASP A CA 1
ATOM 1818 C C . ASP A 1 240 ? -9.507 3.782 4.082 1.00 83.44 240 ASP A C 1
ATOM 1820 O O . ASP A 1 240 ? -9.936 4.803 3.536 1.00 83.44 240 ASP A O 1
ATOM 1824 N N . GLY A 1 241 ? -9.325 2.642 3.414 1.00 85.19 241 GLY A N 1
ATOM 1825 C CA . GLY A 1 241 ? -9.506 2.486 1.967 1.00 85.19 241 GLY A CA 1
ATOM 1826 C C . GLY A 1 241 ? -8.257 2.796 1.139 1.00 85.19 241 GLY A C 1
ATOM 1827 O O . GLY A 1 241 ? -8.279 2.626 -0.081 1.00 85.19 241 GLY A O 1
ATOM 1828 N N . TYR A 1 242 ? -7.167 3.222 1.775 1.00 91.38 242 TYR A N 1
ATOM 1829 C CA . TYR A 1 242 ? -5.882 3.499 1.141 1.00 91.38 242 TYR A CA 1
ATOM 1830 C C . TYR A 1 242 ? -4.823 2.550 1.682 1.00 91.38 242 TYR A C 1
ATOM 1832 O O . TYR A 1 242 ? -4.912 2.125 2.820 1.00 91.38 242 TYR A O 1
ATOM 1840 N N . ALA A 1 243 ? -3.821 2.222 0.883 1.00 91.75 243 ALA A N 1
ATOM 1841 C CA . ALA A 1 243 ? -2.667 1.438 1.281 1.00 91.75 243 ALA A CA 1
ATOM 1842 C C . ALA A 1 243 ? -1.391 2.248 1.052 1.00 91.75 243 ALA A C 1
ATOM 1844 O O . ALA A 1 243 ? -1.265 2.959 0.049 1.00 91.75 243 ALA A O 1
ATOM 1845 N N . CYS A 1 244 ? -0.425 2.085 1.953 1.00 90.50 244 CYS A N 1
ATOM 1846 C CA . CYS A 1 244 ? 0.920 2.600 1.744 1.00 90.50 244 CYS A CA 1
ATOM 1847 C C . CYS A 1 244 ? 1.633 1.785 0.651 1.00 90.50 244 CYS A C 1
ATOM 1849 O O . CYS A 1 244 ? 1.865 0.579 0.795 1.00 90.50 244 CYS A O 1
ATOM 1851 N N . GLU A 1 245 ? 1.974 2.432 -0.464 1.00 89.12 245 GLU A N 1
ATOM 1852 C CA . GLU A 1 245 ? 2.792 1.838 -1.520 1.00 89.12 245 GLU A CA 1
ATOM 1853 C C . GLU A 1 245 ? 4.258 1.887 -1.078 1.00 89.12 245 GLU A C 1
ATOM 1855 O O . GLU A 1 245 ? 4.847 2.963 -0.997 1.00 89.12 245 GLU A O 1
ATOM 1860 N N . ILE A 1 246 ? 4.835 0.724 -0.759 1.00 84.12 246 ILE A N 1
ATOM 1861 C CA . ILE A 1 246 ? 6.149 0.626 -0.105 1.00 84.12 246 ILE A CA 1
ATOM 1862 C C . ILE A 1 246 ? 7.255 1.279 -0.933 1.00 84.12 246 ILE A C 1
ATOM 1864 O O . ILE A 1 246 ? 8.099 1.963 -0.363 1.00 84.12 246 ILE A O 1
ATOM 1868 N N . GLY A 1 247 ? 7.269 1.070 -2.253 1.00 79.12 247 GLY A N 1
ATOM 1869 C CA . GLY A 1 247 ? 8.349 1.583 -3.095 1.00 79.12 247 GLY A CA 1
ATOM 1870 C C . GLY A 1 247 ? 8.355 3.105 -3.174 1.00 79.12 247 GLY A C 1
ATOM 1871 O O . GLY A 1 247 ? 9.410 3.731 -3.167 1.00 79.12 247 GLY A O 1
ATOM 1872 N N . ALA A 1 248 ? 7.172 3.703 -3.260 1.00 82.19 248 ALA A N 1
ATOM 1873 C CA . ALA A 1 248 ? 6.990 5.135 -3.392 1.00 82.19 248 ALA A CA 1
ATOM 1874 C C . ALA A 1 248 ? 6.891 5.867 -2.054 1.00 82.19 248 ALA A C 1
ATOM 1876 O O . ALA A 1 248 ? 7.147 7.069 -2.031 1.00 82.19 248 ALA A O 1
ATOM 1877 N N . GLY A 1 249 ? 6.515 5.196 -0.962 1.00 88.19 249 GLY A N 1
ATOM 1878 C CA . GLY A 1 249 ? 6.207 5.831 0.322 1.00 88.19 249 GLY A CA 1
ATOM 1879 C C . GLY A 1 249 ? 5.042 6.817 0.212 1.00 88.19 249 GLY A C 1
ATOM 1880 O O . GLY A 1 249 ? 5.149 7.949 0.673 1.00 88.19 249 GLY A O 1
ATOM 1881 N N . ILE A 1 250 ? 3.965 6.427 -0.476 1.00 91.31 250 ILE A N 1
ATOM 1882 C CA . ILE A 1 250 ? 2.758 7.252 -0.645 1.00 91.31 250 ILE A CA 1
ATOM 1883 C C . ILE A 1 250 ? 1.484 6.444 -0.401 1.00 91.31 250 ILE A C 1
ATOM 1885 O O . ILE A 1 250 ? 1.446 5.240 -0.665 1.00 91.31 250 ILE A O 1
ATOM 1889 N N . CYS A 1 251 ? 0.414 7.121 -0.002 1.00 92.81 251 CYS A N 1
ATOM 1890 C CA . CYS A 1 251 ? -0.910 6.530 0.123 1.00 92.81 251 CYS A CA 1
ATOM 1891 C C . CYS A 1 251 ? -1.653 6.517 -1.215 1.00 92.81 251 CYS A C 1
ATOM 1893 O O . CYS A 1 251 ? -1.945 7.560 -1.806 1.00 92.81 251 CYS A O 1
ATOM 1895 N N . LEU A 1 252 ? -2.012 5.320 -1.677 1.00 91.88 252 LEU A N 1
ATOM 1896 C CA . LEU A 1 252 ? -2.850 5.097 -2.859 1.00 91.88 252 LEU A CA 1
ATOM 1897 C C . LEU A 1 252 ? -4.105 4.312 -2.476 1.00 91.88 252 LEU A C 1
ATOM 1899 O O 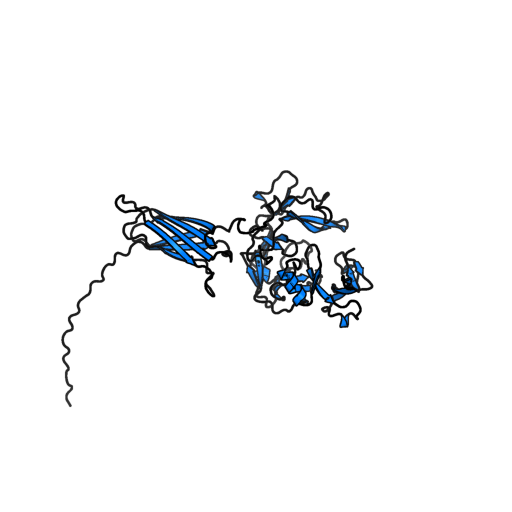. LEU A 1 252 ? -4.095 3.656 -1.441 1.00 91.88 252 LEU A O 1
ATOM 1903 N N . PRO A 1 253 ? -5.187 4.341 -3.275 1.00 92.00 253 PRO A N 1
ATOM 1904 C CA . PRO A 1 253 ? -6.325 3.458 -3.047 1.00 92.00 253 PRO A CA 1
ATOM 1905 C C . PRO A 1 253 ? -5.869 2.000 -2.931 1.00 92.00 253 PRO A C 1
ATOM 1907 O O . PRO A 1 253 ? -5.135 1.505 -3.790 1.00 92.00 253 PRO A O 1
ATOM 1910 N N . GLY A 1 254 ? -6.279 1.346 -1.849 1.00 91.88 254 GLY A N 1
ATOM 1911 C CA . GLY A 1 254 ? -6.008 -0.065 -1.609 1.00 91.88 254 GLY A CA 1
ATOM 1912 C C . GLY A 1 254 ? -7.114 -0.960 -2.164 1.00 91.88 254 GLY A C 1
ATOM 1913 O O . GLY A 1 254 ? -7.960 -0.523 -2.944 1.00 91.88 254 GLY A O 1
ATOM 1914 N N . CYS A 1 255 ? -7.118 -2.221 -1.741 1.00 91.62 255 CYS A N 1
ATOM 1915 C CA . CYS A 1 255 ? -8.198 -3.144 -2.057 1.00 91.62 255 CYS A CA 1
ATOM 1916 C C . CYS A 1 255 ? -9.467 -2.809 -1.261 1.00 91.62 255 CYS A C 1
ATOM 1918 O O . CYS A 1 255 ? -9.420 -2.485 -0.071 1.00 91.62 255 CYS A O 1
ATOM 1920 N N . SER A 1 256 ? -10.625 -2.931 -1.907 1.00 90.00 256 SER A N 1
ATOM 1921 C CA . SER A 1 256 ? -11.933 -2.710 -1.285 1.00 90.00 256 SER A CA 1
ATOM 1922 C C . SER A 1 256 ? -12.724 -4.000 -1.047 1.00 90.00 256 SER A C 1
ATOM 1924 O O . SER A 1 256 ? -13.697 -3.976 -0.290 1.00 90.00 256 SER A O 1
ATOM 1926 N N . ASN A 1 257 ? -12.296 -5.137 -1.606 1.00 89.06 257 ASN A N 1
ATOM 1927 C CA . ASN A 1 257 ? -12.863 -6.473 -1.387 1.00 89.06 257 ASN A CA 1
ATOM 1928 C C . ASN A 1 257 ? -11.865 -7.582 -1.802 1.00 89.06 257 ASN A C 1
ATOM 1930 O O . ASN A 1 257 ? -10.859 -7.308 -2.452 1.00 89.06 257 ASN A O 1
ATOM 1934 N N . ASP A 1 258 ? -12.134 -8.840 -1.434 1.00 90.44 258 ASP A N 1
ATOM 1935 C CA . ASP A 1 258 ? -11.241 -9.975 -1.740 1.00 90.44 258 ASP A CA 1
ATOM 1936 C C . ASP A 1 258 ? -11.137 -10.269 -3.239 1.00 90.44 258 ASP A C 1
ATOM 1938 O O . ASP A 1 258 ? -10.115 -10.759 -3.719 1.00 90.44 258 ASP A O 1
ATOM 1942 N N . ARG A 1 259 ? -12.198 -9.972 -3.993 1.00 89.56 259 ARG A N 1
ATOM 1943 C CA . ARG A 1 259 ? -12.263 -10.254 -5.422 1.00 89.56 259 ARG A CA 1
ATOM 1944 C C . ARG A 1 259 ? -11.267 -9.396 -6.202 1.00 89.56 259 ARG A C 1
ATOM 1946 O O . ARG A 1 259 ? -10.597 -9.933 -7.079 1.00 89.56 259 ARG A O 1
ATOM 1953 N N . GLU A 1 260 ? -11.084 -8.131 -5.823 1.00 90.12 260 GLU A N 1
ATOM 1954 C CA . GLU A 1 260 ? -10.065 -7.239 -6.398 1.00 90.12 260 GLU A CA 1
ATOM 1955 C C . GLU A 1 260 ? -8.657 -7.825 -6.345 1.00 90.12 260 GLU A C 1
ATOM 1957 O O . GLU A 1 260 ? -7.852 -7.587 -7.243 1.00 90.12 260 GLU A O 1
ATOM 1962 N N . CYS A 1 261 ? -8.372 -8.619 -5.315 1.00 91.31 261 CYS A N 1
ATOM 1963 C CA . CYS A 1 261 ? -7.084 -9.265 -5.152 1.00 91.31 261 CYS A CA 1
ATOM 1964 C C . CYS A 1 261 ? -6.876 -10.443 -6.091 1.00 91.31 261 CYS A C 1
ATOM 1966 O O . CYS A 1 261 ? -5.769 -10.944 -6.169 1.00 91.31 261 CYS A O 1
ATOM 1968 N N . CYS A 1 262 ? -7.888 -10.911 -6.810 1.00 91.94 262 CYS A N 1
ATOM 1969 C CA . CYS A 1 262 ? -7.759 -12.030 -7.735 1.00 91.94 262 CYS A CA 1
ATOM 1970 C C . CYS A 1 262 ? -8.268 -11.686 -9.129 1.00 91.94 262 CYS A C 1
ATOM 1972 O O . CYS A 1 262 ? -8.795 -12.551 -9.831 1.00 91.94 262 CYS A O 1
ATOM 1974 N N . GLU A 1 263 ? -8.078 -10.439 -9.546 1.00 90.81 263 GLU A N 1
ATOM 1975 C CA . GLU A 1 263 ? -8.527 -9.925 -10.830 1.00 90.81 263 GLU A CA 1
ATOM 1976 C C . GLU A 1 263 ? -7.426 -9.147 -11.550 1.00 90.81 263 GLU A C 1
ATOM 1978 O O . GLU A 1 263 ? -6.623 -8.439 -10.951 1.00 90.81 263 GLU A O 1
ATOM 1983 N N . THR A 1 264 ? -7.411 -9.253 -12.873 1.00 88.25 264 THR A N 1
ATOM 1984 C CA . THR A 1 264 ? -6.683 -8.334 -13.751 1.00 88.25 264 THR A CA 1
ATOM 1985 C C . THR A 1 264 ? -7.670 -7.369 -14.383 1.00 88.25 264 THR A C 1
ATOM 1987 O O . THR A 1 264 ? -8.746 -7.797 -14.800 1.00 88.25 264 THR A O 1
ATOM 1990 N N . TRP A 1 265 ? -7.284 -6.102 -14.493 1.00 87.06 265 TRP A N 1
ATOM 1991 C CA . TRP A 1 265 ? -8.024 -5.084 -15.232 1.00 87.06 265 TRP A CA 1
ATOM 1992 C C . TRP A 1 265 ? -7.226 -4.666 -16.468 1.00 87.06 265 TRP A C 1
ATOM 1994 O O . TRP A 1 265 ? -6.028 -4.394 -16.375 1.00 87.06 265 TRP A O 1
ATOM 2004 N N . GLU A 1 266 ? -7.897 -4.640 -17.612 1.00 84.94 266 GLU A N 1
ATOM 2005 C CA . GLU A 1 266 ? -7.397 -4.080 -18.861 1.00 84.94 266 GLU A CA 1
ATOM 2006 C C . GLU A 1 266 ? -8.375 -2.992 -19.306 1.00 84.94 266 GLU A C 1
ATOM 2008 O O . GLU A 1 266 ? -9.539 -3.284 -19.556 1.00 84.94 266 GLU A O 1
ATOM 2013 N N . ASP A 1 267 ? -7.902 -1.751 -19.397 1.00 81.94 267 ASP A N 1
ATOM 2014 C CA . ASP A 1 267 ? -8.681 -0.603 -19.875 1.00 81.94 267 ASP A CA 1
ATOM 2015 C C . ASP A 1 267 ? -8.907 -0.733 -21.396 1.00 81.94 267 ASP A C 1
ATOM 2017 O O . ASP A 1 267 ? -8.085 -0.295 -22.211 1.00 81.94 267 ASP A O 1
ATOM 2021 N N . LEU A 1 268 ? -9.972 -1.443 -21.790 1.00 85.25 268 LEU A N 1
ATOM 2022 C CA . LEU A 1 268 ? -10.219 -1.847 -23.178 1.00 85.25 268 LEU A CA 1
ATOM 2023 C C . LEU A 1 268 ? -10.712 -0.679 -24.037 1.00 85.25 268 LEU A C 1
ATOM 2025 O O . LEU A 1 268 ? -10.575 -0.731 -25.268 1.00 85.25 268 LEU A O 1
ATOM 2029 N N . ASP A 1 269 ? -11.290 0.354 -23.424 1.00 86.62 269 ASP A N 1
ATOM 2030 C CA . ASP A 1 269 ? -11.790 1.543 -24.114 1.00 86.62 269 ASP A CA 1
ATOM 2031 C C . ASP A 1 269 ? -11.010 2.843 -23.827 1.00 86.62 269 ASP A C 1
ATOM 2033 O O . ASP A 1 269 ? -11.265 3.861 -24.485 1.00 86.62 269 ASP A O 1
ATOM 2037 N N . ALA A 1 270 ? -9.963 2.760 -23.000 1.00 80.44 270 ALA A N 1
ATOM 2038 C CA . ALA A 1 270 ? -9.030 3.833 -22.660 1.00 80.44 270 ALA A CA 1
ATOM 2039 C C . ALA A 1 270 ? -9.682 5.011 -21.915 1.00 80.44 270 ALA A C 1
ATOM 2041 O O . ALA A 1 270 ? -9.274 6.168 -22.104 1.00 80.44 270 ALA A O 1
ATOM 2042 N N . ASP A 1 271 ? -10.712 4.743 -21.110 1.00 80.06 271 ASP A N 1
ATOM 2043 C CA . ASP A 1 271 ? -11.406 5.746 -20.302 1.00 80.06 271 ASP A CA 1
ATOM 2044 C C . ASP A 1 271 ? -10.896 5.836 -18.848 1.00 80.06 271 ASP A C 1
ATOM 2046 O O . ASP A 1 271 ? -11.284 6.753 -18.110 1.00 80.06 271 ASP A O 1
ATOM 2050 N N . GLY A 1 272 ? -9.975 4.942 -18.465 1.00 75.44 272 GLY A N 1
ATOM 2051 C CA . GLY A 1 272 ? -9.346 4.888 -17.149 1.00 75.44 272 GLY A CA 1
ATOM 2052 C C . GLY A 1 272 ? -10.272 4.420 -16.024 1.00 75.44 272 GLY A C 1
ATOM 2053 O O . GLY A 1 272 ? -9.962 4.660 -14.854 1.00 75.44 272 GLY A O 1
ATOM 2054 N N . GLN A 1 273 ? -11.409 3.804 -16.343 1.00 81.31 273 GLN A N 1
ATOM 2055 C CA . GLN A 1 273 ? -12.375 3.257 -15.393 1.00 81.31 273 GLN A CA 1
ATOM 2056 C C . GLN A 1 273 ? -12.526 1.749 -15.599 1.00 81.31 273 GLN A C 1
ATOM 2058 O O . GLN A 1 273 ? -12.137 1.212 -16.622 1.00 81.31 273 GLN A O 1
ATOM 2063 N N . ARG A 1 274 ? -13.067 1.037 -14.601 1.00 82.12 274 ARG A N 1
ATOM 2064 C CA . ARG A 1 274 ? -13.386 -0.383 -14.763 1.00 82.12 274 ARG A CA 1
ATOM 2065 C C . ARG A 1 274 ? -14.761 -0.518 -15.403 1.00 82.12 274 ARG A C 1
ATOM 2067 O O . ARG A 1 274 ? -15.752 -0.045 -14.840 1.00 82.12 274 ARG A O 1
ATOM 2074 N N . GLY A 1 275 ? -14.813 -1.192 -16.544 1.00 82.12 275 GLY A N 1
ATOM 2075 C CA . GLY A 1 275 ? -16.038 -1.511 -17.265 1.00 82.12 275 GLY A CA 1
ATOM 2076 C C . GLY A 1 275 ? -16.406 -2.998 -17.281 1.00 82.12 275 GLY A C 1
ATOM 2077 O O . GLY A 1 275 ? -15.605 -3.892 -16.991 1.00 82.12 275 GLY A O 1
ATOM 2078 N N . ASP A 1 276 ? -17.649 -3.275 -17.687 1.00 82.69 276 ASP A N 1
ATOM 2079 C CA . ASP A 1 276 ? -18.112 -4.635 -17.975 1.00 82.69 276 ASP A CA 1
ATOM 2080 C C . ASP A 1 276 ? -17.225 -5.282 -19.055 1.00 82.69 276 ASP A C 1
ATOM 2082 O O . ASP A 1 276 ? -17.162 -4.819 -20.195 1.00 82.69 276 ASP A O 1
ATOM 2086 N N . GLY A 1 277 ? -16.592 -6.407 -18.716 1.00 85.00 277 GLY A N 1
ATOM 2087 C CA . GLY A 1 277 ? -15.724 -7.159 -19.629 1.00 85.00 277 GLY A CA 1
ATOM 2088 C C . GLY A 1 277 ? -14.256 -6.723 -19.652 1.00 85.00 277 GLY A C 1
ATOM 2089 O O . GLY A 1 277 ? -13.474 -7.341 -20.371 1.00 85.00 277 GLY A O 1
ATOM 2090 N N . GLU A 1 278 ? -13.877 -5.724 -18.856 1.00 86.94 278 GLU A N 1
ATOM 2091 C CA . GLU A 1 278 ? -12.490 -5.259 -18.689 1.00 86.94 278 GLU A CA 1
ATOM 2092 C C . GLU A 1 278 ? -11.759 -5.928 -17.527 1.00 86.94 278 GLU A C 1
ATOM 2094 O O . GLU A 1 278 ? -10.538 -5.843 -17.399 1.00 86.94 278 GLU A O 1
ATOM 2099 N N . VAL A 1 279 ? -12.516 -6.591 -16.656 1.00 87.31 279 VAL A N 1
ATOM 2100 C CA . VAL A 1 279 ? -12.002 -7.264 -15.472 1.00 87.31 279 VAL A CA 1
ATOM 2101 C C . VAL A 1 279 ? -12.129 -8.767 -15.666 1.00 87.31 279 VAL A C 1
ATOM 2103 O O . VAL A 1 279 ? -13.192 -9.284 -16.016 1.00 87.31 279 VAL A O 1
ATOM 2106 N N . ALA A 1 280 ? -11.027 -9.481 -15.457 1.00 88.75 280 ALA A N 1
ATOM 2107 C CA . ALA A 1 280 ? -10.964 -10.927 -15.605 1.00 88.75 280 ALA A CA 1
ATOM 2108 C C . ALA A 1 280 ? -10.405 -11.576 -14.331 1.00 88.75 280 ALA A C 1
ATOM 2110 O O . ALA A 1 280 ? -9.363 -11.138 -13.838 1.00 88.75 280 ALA A O 1
ATOM 2111 N N . PRO A 1 281 ? -11.038 -12.643 -13.809 1.00 90.25 281 PRO A N 1
ATOM 2112 C CA . PRO A 1 281 ? -10.512 -13.355 -12.655 1.00 90.25 281 PRO A CA 1
ATOM 2113 C C . PRO A 1 281 ? -9.222 -14.092 -13.017 1.00 90.25 281 PRO A C 1
ATOM 2115 O O . PRO A 1 281 ? -9.119 -14.727 -14.072 1.00 90.25 281 PRO A O 1
ATOM 2118 N N . VAL A 1 282 ? -8.257 -14.075 -12.104 1.00 89.31 282 VAL A N 1
ATOM 2119 C CA . VAL A 1 282 ? -6.983 -14.780 -12.236 1.00 89.31 282 VAL A CA 1
ATOM 2120 C C . VAL A 1 282 ? -7.174 -16.244 -11.835 1.00 89.31 282 VAL A C 1
ATOM 2122 O O . VAL A 1 282 ? -7.468 -16.537 -10.671 1.00 89.31 282 VAL A O 1
ATOM 2125 N N . PRO A 1 283 ? -7.010 -17.208 -12.762 1.00 87.25 283 PRO A N 1
ATOM 2126 C CA . PRO A 1 283 ? -7.279 -18.609 -12.466 1.00 87.25 283 PRO A CA 1
ATOM 2127 C C . PRO A 1 283 ? -6.395 -19.148 -11.337 1.00 87.25 283 PRO A C 1
ATOM 2129 O O . PRO A 1 283 ? -5.171 -19.077 -11.409 1.00 87.25 283 PRO A O 1
ATOM 2132 N N . GLY A 1 284 ? -7.024 -19.744 -10.321 1.00 86.06 284 GLY A N 1
ATOM 2133 C CA . GLY A 1 284 ? -6.320 -20.361 -9.192 1.00 86.06 284 GLY A CA 1
ATOM 2134 C C . GLY A 1 284 ? -5.724 -19.372 -8.189 1.00 86.06 284 GLY A C 1
ATOM 2135 O O . GLY A 1 284 ? -4.991 -19.805 -7.306 1.00 86.06 284 GLY A O 1
ATOM 2136 N N . CYS A 1 285 ? -6.027 -18.077 -8.307 1.00 89.00 285 CYS A N 1
ATOM 2137 C CA . CYS A 1 285 ? -5.655 -17.097 -7.297 1.00 89.00 285 CYS A CA 1
ATOM 2138 C C . CYS A 1 285 ? -6.422 -17.347 -5.991 1.00 89.00 285 CYS A C 1
ATOM 2140 O O . CYS A 1 285 ? -7.640 -17.532 -5.999 1.00 89.00 285 CYS A O 1
ATOM 2142 N N . VAL A 1 286 ? -5.681 -17.352 -4.883 1.00 88.69 286 VAL A N 1
ATOM 2143 C CA . VAL A 1 286 ? -6.206 -17.370 -3.515 1.00 88.69 286 VAL A CA 1
ATOM 2144 C C . VAL A 1 286 ? -5.599 -16.170 -2.797 1.00 88.69 286 VAL A C 1
ATOM 2146 O O . VAL A 1 286 ? -4.550 -16.252 -2.160 1.00 88.69 286 VAL A O 1
ATOM 2149 N N . GLY A 1 287 ? -6.221 -15.021 -3.025 1.00 89.25 287 GLY A N 1
ATOM 2150 C CA . GLY A 1 287 ? -5.885 -13.748 -2.413 1.00 89.25 287 GLY A CA 1
ATOM 2151 C C . GLY A 1 287 ? -7.091 -13.207 -1.662 1.00 89.25 287 GLY A C 1
ATOM 2152 O O . GLY A 1 287 ? -8.231 -13.508 -2.014 1.00 89.25 287 GLY A O 1
ATOM 2153 N N . HIS A 1 288 ? -6.831 -12.433 -0.621 1.00 91.12 288 HIS A N 1
ATOM 2154 C CA . HIS A 1 288 ? -7.852 -11.711 0.123 1.00 91.12 288 HIS A CA 1
ATOM 2155 C C . HIS A 1 288 ? -7.375 -10.290 0.393 1.00 91.12 288 HIS A C 1
ATOM 2157 O O . HIS A 1 288 ? -6.173 -10.005 0.381 1.00 91.12 288 HIS A O 1
ATOM 2163 N N . CYS A 1 289 ? -8.329 -9.398 0.615 1.00 90.31 289 CYS A N 1
ATOM 2164 C CA . CYS A 1 289 ? -8.038 -8.029 0.972 1.00 90.31 289 CYS A CA 1
ATOM 2165 C C . CYS A 1 289 ? -7.822 -7.948 2.479 1.00 90.31 289 CYS A C 1
ATOM 2167 O O . CYS A 1 289 ? -8.760 -8.124 3.264 1.00 90.31 289 CYS A O 1
ATOM 2169 N N . ASP A 1 290 ? -6.589 -7.677 2.894 1.00 87.06 290 ASP A N 1
ATOM 2170 C CA . ASP A 1 290 ? -6.312 -7.420 4.295 1.00 87.06 290 ASP A CA 1
ATOM 2171 C C . ASP A 1 290 ? -6.839 -6.035 4.670 1.00 87.06 290 ASP A C 1
ATOM 2173 O O . ASP A 1 290 ? -6.307 -5.010 4.254 1.00 87.06 290 ASP A O 1
ATOM 2177 N N . ARG A 1 291 ? -7.896 -6.003 5.481 1.00 82.69 291 ARG A N 1
ATOM 2178 C CA . ARG A 1 291 ? -8.532 -4.761 5.933 1.00 82.69 291 ARG A CA 1
ATOM 2179 C C . ARG A 1 291 ? -7.681 -3.963 6.920 1.00 82.69 291 ARG A C 1
ATOM 2181 O O . ARG A 1 291 ? -8.014 -2.810 7.150 1.00 82.69 291 ARG A O 1
ATOM 2188 N N . ALA A 1 292 ? -6.617 -4.538 7.493 1.00 76.31 292 ALA A N 1
ATOM 2189 C CA . ALA A 1 292 ? -5.654 -3.757 8.272 1.00 76.31 292 ALA A CA 1
ATOM 2190 C C . ALA A 1 292 ? -4.815 -2.857 7.381 1.00 76.31 292 ALA A C 1
ATOM 2192 O O . ALA A 1 292 ? -4.562 -1.721 7.753 1.00 76.31 292 ALA A O 1
ATOM 2193 N N . THR A 1 293 ? -4.332 -3.392 6.260 1.00 81.94 293 THR A N 1
ATOM 2194 C CA . THR A 1 293 ? -3.350 -2.727 5.393 1.00 81.94 293 THR A CA 1
ATOM 2195 C C . THR A 1 293 ? -3.964 -2.161 4.113 1.00 81.94 293 THR A C 1
ATOM 2197 O O . THR A 1 293 ? -3.309 -1.403 3.405 1.00 81.94 293 THR A O 1
ATOM 2200 N N . PHE A 1 294 ? -5.197 -2.563 3.787 1.00 88.44 294 PHE A N 1
ATOM 2201 C CA . PHE A 1 294 ? -5.841 -2.424 2.476 1.00 88.44 294 PHE A CA 1
ATOM 2202 C C . PHE A 1 294 ? -4.989 -2.983 1.330 1.00 88.44 294 PHE A C 1
ATOM 2204 O O . PHE A 1 294 ? -5.096 -2.550 0.181 1.00 88.44 294 PHE A O 1
ATOM 2211 N N . ARG A 1 295 ? -4.132 -3.966 1.621 1.00 88.94 295 ARG A N 1
ATOM 2212 C CA . ARG A 1 295 ? -3.296 -4.641 0.627 1.00 88.94 295 ARG A CA 1
ATOM 2213 C C . ARG A 1 295 ? -3.847 -6.022 0.334 1.00 88.94 295 ARG A C 1
ATOM 2215 O O . ARG A 1 295 ? -4.428 -6.693 1.184 1.00 88.94 295 ARG A O 1
ATOM 2222 N N . CYS A 1 296 ? -3.610 -6.468 -0.888 1.00 89.94 296 CYS A N 1
ATOM 2223 C CA . CYS A 1 296 ? -3.887 -7.843 -1.253 1.00 89.94 296 CYS A CA 1
ATOM 2224 C C . CYS A 1 296 ? -2.832 -8.769 -0.660 1.00 89.94 296 CYS A C 1
ATOM 2226 O O . CYS A 1 296 ? -1.643 -8.642 -0.961 1.00 89.94 296 CYS A O 1
ATOM 2228 N N . VAL A 1 297 ? -3.292 -9.709 0.160 1.00 87.69 297 VAL A N 1
ATOM 2229 C CA . VAL A 1 297 ? -2.478 -10.771 0.746 1.00 87.69 297 VAL A CA 1
ATOM 2230 C C . VAL A 1 297 ? -2.786 -12.066 0.016 1.00 87.69 297 VAL A C 1
ATOM 2232 O O . VAL A 1 297 ? -3.945 -12.430 -0.190 1.00 87.69 297 VAL A O 1
ATOM 2235 N N . TYR A 1 298 ? -1.732 -12.768 -0.376 1.00 86.38 298 TYR A N 1
ATOM 2236 C CA . TYR A 1 298 ? -1.813 -14.024 -1.106 1.00 86.38 298 TYR A CA 1
ATOM 2237 C C . TYR A 1 298 ? -1.370 -15.158 -0.193 1.00 86.38 298 TYR A C 1
ATOM 2239 O O . TYR A 1 298 ? -0.400 -15.015 0.545 1.00 86.38 298 TYR A O 1
ATOM 2247 N N . GLU A 1 299 ? -2.072 -16.289 -0.225 1.00 79.38 299 GLU A N 1
ATOM 2248 C CA . GLU A 1 299 ? -1.607 -17.486 0.478 1.00 79.38 299 GLU A CA 1
ATOM 2249 C C . GLU A 1 299 ? -0.368 -18.029 -0.246 1.00 79.38 299 GLU A C 1
ATOM 2251 O O . GLU A 1 299 ? -0.512 -18.776 -1.211 1.00 79.38 299 GLU A O 1
ATOM 2256 N N . SER A 1 300 ? 0.830 -17.606 0.185 1.00 58.28 300 SER A N 1
ATOM 2257 C CA . SER A 1 300 ? 2.152 -18.002 -0.326 1.00 58.28 300 SER A CA 1
ATOM 2258 C C . SER A 1 300 ? 2.154 -18.276 -1.831 1.00 58.28 300 SER A C 1
ATOM 2260 O O . SER A 1 300 ? 1.973 -19.420 -2.270 1.00 58.28 300 SER A O 1
ATOM 2262 N N . GLY A 1 301 ? 2.320 -17.222 -2.631 1.00 57.62 301 GLY A N 1
ATOM 2263 C CA . GLY A 1 301 ? 2.305 -17.354 -4.084 1.00 57.62 301 GLY A CA 1
ATOM 2264 C C . GLY A 1 301 ? 3.337 -18.385 -4.549 1.00 57.62 301 GLY A C 1
ATOM 2265 O O . GLY A 1 301 ? 4.485 -18.401 -4.111 1.00 57.62 301 GLY A O 1
ATOM 2266 N N . ALA A 1 302 ? 2.919 -19.294 -5.430 1.00 57.84 302 ALA A N 1
ATOM 2267 C CA . ALA A 1 302 ? 3.709 -20.450 -5.864 1.00 57.84 302 ALA A CA 1
ATOM 2268 C C . ALA A 1 302 ? 4.940 -20.102 -6.737 1.00 57.84 302 ALA A C 1
ATOM 2270 O O . ALA A 1 302 ? 5.487 -20.989 -7.397 1.00 57.84 302 ALA A O 1
ATOM 2271 N N . GLY A 1 303 ? 5.329 -18.829 -6.813 1.00 71.31 303 GLY A N 1
ATOM 2272 C CA . GLY A 1 303 ? 6.386 -18.342 -7.691 1.00 71.31 303 GLY A CA 1
ATOM 2273 C C . GLY A 1 303 ? 7.711 -18.114 -6.984 1.00 71.31 303 GLY A C 1
ATOM 2274 O O . GLY A 1 303 ? 7.766 -17.808 -5.799 1.00 71.31 303 GLY A O 1
ATOM 2275 N N . ASP A 1 304 ? 8.784 -18.218 -7.760 1.00 84.50 304 ASP A N 1
ATOM 2276 C CA . ASP A 1 304 ? 10.129 -17.846 -7.340 1.00 84.50 304 ASP A CA 1
ATOM 2277 C C . ASP A 1 304 ? 10.397 -16.355 -7.609 1.00 84.50 304 ASP A C 1
ATOM 2279 O O . ASP A 1 304 ? 9.749 -15.710 -8.441 1.00 84.50 304 ASP A O 1
ATOM 2283 N N . TYR A 1 305 ? 11.431 -15.813 -6.967 1.00 86.06 305 TYR A N 1
ATOM 2284 C CA . TYR A 1 305 ? 12.004 -14.522 -7.347 1.00 86.06 305 TYR A CA 1
ATOM 2285 C C . TYR A 1 305 ? 12.370 -14.536 -8.834 1.00 86.06 305 TYR A C 1
ATOM 2287 O O . TYR A 1 305 ? 12.922 -15.515 -9.346 1.00 86.06 305 TYR A O 1
ATOM 2295 N N . TRP A 1 306 ? 12.088 -13.435 -9.529 1.00 88.19 306 TRP A N 1
ATOM 2296 C CA . TRP A 1 306 ? 12.335 -13.264 -10.964 1.00 88.19 306 TRP A CA 1
ATOM 2297 C C . TRP A 1 306 ? 11.505 -14.164 -11.884 1.00 88.19 306 TRP A C 1
ATOM 2299 O O . TRP A 1 306 ? 11.745 -14.165 -13.095 1.00 88.19 306 TRP A O 1
ATOM 2309 N N . ALA A 1 307 ? 10.549 -14.930 -11.349 1.00 88.69 307 ALA A N 1
ATOM 2310 C CA . ALA A 1 307 ? 9.603 -15.670 -12.170 1.00 88.69 307 ALA A CA 1
ATOM 2311 C C . ALA A 1 307 ? 8.756 -14.699 -12.999 1.00 88.69 307 ALA A C 1
ATOM 2313 O O . ALA A 1 307 ? 8.431 -13.600 -12.549 1.00 88.69 307 ALA A O 1
ATOM 2314 N N . SER A 1 308 ? 8.393 -15.111 -14.214 1.00 87.12 308 SER A N 1
ATOM 2315 C CA . SER A 1 308 ? 7.422 -14.372 -15.016 1.00 87.12 308 SER A CA 1
ATOM 2316 C C . SER A 1 308 ? 6.081 -14.350 -14.297 1.00 87.12 308 SER A C 1
ATOM 2318 O O . SER A 1 308 ? 5.607 -15.400 -13.858 1.00 87.12 308 SER A O 1
ATOM 2320 N N . CYS A 1 309 ? 5.446 -13.192 -14.260 1.00 87.75 309 CYS A N 1
ATOM 2321 C CA . CYS A 1 309 ? 4.128 -13.028 -13.678 1.00 87.75 309 CYS A CA 1
ATOM 2322 C C . CYS A 1 309 ? 3.263 -12.159 -14.585 1.00 87.75 309 CYS A C 1
ATOM 2324 O O . CYS A 1 309 ? 3.758 -11.354 -15.367 1.00 87.75 309 CYS A O 1
ATOM 2326 N N . THR A 1 310 ? 1.960 -12.325 -14.479 1.00 87.62 310 THR A N 1
ATOM 2327 C CA . THR A 1 310 ? 0.950 -11.399 -14.983 1.00 87.62 310 THR A CA 1
ATOM 2328 C C . THR A 1 310 ? 0.142 -10.784 -13.850 1.00 87.62 310 THR A C 1
ATOM 2330 O O . THR A 1 310 ? -0.598 -9.829 -14.061 1.00 87.62 310 THR A O 1
ATOM 2333 N N . HIS A 1 311 ? 0.274 -11.337 -12.642 1.00 88.62 311 HIS A N 1
ATOM 2334 C CA . HIS A 1 311 ? -0.478 -10.937 -11.466 1.00 88.62 311 HIS A CA 1
ATOM 2335 C C . HIS A 1 311 ? 0.354 -11.153 -10.185 1.00 88.62 311 HIS A C 1
ATOM 2337 O O . HIS A 1 311 ? 1.085 -12.147 -10.118 1.00 88.62 311 HIS A O 1
ATOM 2343 N N . PRO A 1 312 ? 0.248 -10.287 -9.154 1.00 87.81 312 PRO A N 1
ATOM 2344 C CA . PRO A 1 312 ? 1.020 -10.416 -7.912 1.00 87.81 312 PRO A CA 1
ATOM 2345 C C . PRO A 1 312 ? 0.852 -11.754 -7.178 1.00 87.81 312 PRO A C 1
ATOM 2347 O O . PRO A 1 312 ? 1.808 -12.244 -6.593 1.00 87.81 312 PRO A O 1
ATOM 2350 N N . SER A 1 313 ? -0.308 -12.410 -7.283 1.00 88.12 313 SER A N 1
ATOM 2351 C CA . SER A 1 313 ? -0.549 -13.739 -6.683 1.00 88.12 313 SER A CA 1
ATOM 2352 C C . SER A 1 313 ? 0.373 -14.856 -7.194 1.00 88.12 313 SER A C 1
ATOM 2354 O O . SER A 1 313 ? 0.375 -15.960 -6.656 1.00 88.12 313 SER A O 1
ATOM 2356 N N . GLN A 1 314 ? 1.088 -14.619 -8.295 1.00 90.25 314 GLN A N 1
ATOM 2357 C CA . GLN A 1 314 ? 2.037 -15.565 -8.879 1.00 90.25 314 GLN A CA 1
ATOM 2358 C C . GLN A 1 314 ? 3.452 -15.376 -8.333 1.00 90.25 314 GLN A C 1
ATOM 2360 O O . GLN A 1 314 ? 4.365 -16.052 -8.797 1.00 90.25 314 GLN A O 1
ATOM 2365 N N . CYS A 1 315 ? 3.640 -14.452 -7.397 1.00 88.00 315 CYS A N 1
ATOM 2366 C CA . CYS A 1 315 ? 4.929 -14.072 -6.858 1.00 88.00 315 CYS A CA 1
ATOM 2367 C C . CYS A 1 315 ? 5.095 -14.536 -5.414 1.00 88.00 315 CYS A C 1
ATOM 2369 O O . CYS A 1 315 ? 4.112 -14.728 -4.703 1.00 88.00 315 CYS A O 1
ATOM 2371 N N . ALA A 1 316 ? 6.346 -14.739 -4.997 1.00 85.25 316 ALA A N 1
ATOM 2372 C CA . ALA A 1 316 ? 6.665 -15.090 -3.620 1.00 85.25 316 ALA A CA 1
ATOM 2373 C C . ALA A 1 316 ? 6.194 -13.992 -2.652 1.00 85.25 316 ALA A C 1
ATOM 2375 O O . ALA A 1 316 ? 6.150 -12.810 -3.014 1.00 85.25 316 ALA A O 1
ATOM 2376 N N . ASP A 1 317 ? 5.917 -14.363 -1.405 1.00 80.06 317 ASP A N 1
ATOM 2377 C CA . ASP A 1 317 ? 5.589 -13.394 -0.358 1.00 80.06 317 ASP A CA 1
ATOM 2378 C C . ASP A 1 317 ? 6.692 -12.332 -0.233 1.00 80.06 317 ASP A C 1
ATOM 2380 O O . ASP A 1 317 ? 7.885 -12.633 -0.306 1.00 80.06 317 ASP A O 1
ATOM 2384 N N . GLY A 1 318 ? 6.287 -11.069 -0.080 1.00 75.31 318 GLY A N 1
ATOM 2385 C CA . GLY A 1 318 ? 7.211 -9.931 -0.045 1.00 75.31 318 GLY A CA 1
ATOM 2386 C C . GLY A 1 318 ? 7.738 -9.484 -1.416 1.00 75.31 318 GLY A C 1
ATOM 2387 O O . GLY A 1 318 ? 8.540 -8.555 -1.483 1.00 75.31 318 GLY A O 1
ATOM 2388 N N . THR A 1 319 ? 7.280 -10.093 -2.513 1.00 85.12 319 THR A N 1
ATOM 2389 C CA . THR A 1 319 ? 7.574 -9.632 -3.876 1.00 85.12 319 THR A CA 1
ATOM 2390 C C . THR A 1 319 ? 6.310 -9.131 -4.575 1.00 85.12 319 THR A C 1
ATOM 2392 O O . THR A 1 319 ? 5.196 -9.552 -4.271 1.00 85.12 319 THR A O 1
ATOM 2395 N N . ALA A 1 320 ? 6.475 -8.210 -5.518 1.00 86.25 320 ALA A N 1
ATOM 2396 C CA . ALA A 1 320 ? 5.411 -7.694 -6.364 1.00 86.25 320 ALA A CA 1
ATOM 2397 C C . ALA A 1 320 ? 5.624 -8.145 -7.811 1.00 86.25 320 ALA A C 1
ATOM 2399 O O . ALA A 1 320 ? 6.758 -8.330 -8.263 1.00 86.25 320 ALA A O 1
ATOM 2400 N N . CYS A 1 321 ? 4.527 -8.282 -8.557 1.00 87.19 321 CYS A N 1
ATOM 2401 C CA . CYS A 1 321 ? 4.612 -8.451 -9.999 1.00 87.19 321 CYS A CA 1
ATOM 2402 C C . CYS A 1 321 ? 4.867 -7.090 -10.647 1.00 87.19 321 CYS A C 1
ATOM 2404 O O . CYS A 1 321 ? 3.933 -6.314 -10.856 1.00 87.19 321 CYS A O 1
ATOM 2406 N N . LEU A 1 322 ? 6.128 -6.790 -10.960 1.00 83.06 322 LEU A N 1
ATOM 2407 C CA . LEU A 1 322 ? 6.476 -5.565 -11.668 1.00 83.06 322 LEU A CA 1
ATOM 2408 C C . LEU A 1 322 ? 6.077 -5.723 -13.137 1.00 83.06 322 LEU A C 1
ATOM 2410 O O . LEU A 1 322 ? 6.814 -6.299 -13.941 1.00 83.06 322 LEU A O 1
ATOM 2414 N N . GLN A 1 323 ? 4.879 -5.244 -13.472 1.00 76.88 323 GLN A N 1
ATOM 2415 C CA . GLN A 1 323 ? 4.405 -5.179 -14.848 1.00 76.88 323 GLN A CA 1
ATOM 2416 C C . GLN A 1 323 ? 5.175 -4.086 -15.591 1.00 76.88 323 GLN A C 1
ATOM 2418 O O . GLN A 1 323 ? 5.144 -2.915 -15.219 1.00 76.88 323 GLN A O 1
ATOM 2423 N N . LEU A 1 324 ? 5.886 -4.481 -16.644 1.00 64.94 324 LEU A N 1
ATOM 2424 C CA . LEU A 1 324 ? 6.736 -3.578 -17.427 1.00 64.94 324 LEU A CA 1
ATOM 2425 C C . LEU A 1 324 ? 6.128 -3.218 -18.786 1.00 64.94 324 LEU A C 1
ATOM 2427 O O . LEU A 1 324 ? 6.600 -2.294 -19.444 1.00 64.94 324 LEU A O 1
ATOM 2431 N N . ASP A 1 325 ? 5.080 -3.932 -19.198 1.00 63.81 325 ASP A N 1
ATOM 2432 C CA . ASP A 1 325 ? 4.348 -3.708 -20.439 1.00 63.81 325 ASP A CA 1
ATOM 2433 C C . ASP A 1 325 ? 2.839 -3.767 -20.176 1.00 63.81 325 ASP A C 1
ATOM 2435 O O . ASP A 1 325 ? 2.282 -4.837 -19.918 1.00 63.81 325 ASP A O 1
ATOM 2439 N N . GLN A 1 326 ? 2.176 -2.612 -20.279 1.00 61.69 326 GLN A N 1
ATOM 2440 C CA . GLN A 1 326 ? 0.722 -2.510 -20.125 1.00 61.69 326 GLN A CA 1
ATOM 2441 C C . GLN A 1 326 ? -0.041 -3.283 -21.212 1.00 61.69 326 GLN A C 1
ATOM 2443 O O . GLN A 1 326 ? -1.168 -3.691 -20.971 1.00 61.69 326 GLN A O 1
ATOM 2448 N N . ALA A 1 327 ? 0.558 -3.534 -22.384 1.00 62.22 327 ALA A N 1
ATOM 2449 C CA . ALA A 1 327 ? -0.118 -4.219 -23.487 1.00 62.22 327 ALA A CA 1
ATOM 2450 C C . ALA A 1 327 ? -0.128 -5.747 -23.346 1.00 62.22 327 ALA A C 1
ATOM 2452 O O . ALA A 1 327 ? -0.980 -6.416 -23.925 1.00 62.22 327 ALA A O 1
ATOM 2453 N N . THR A 1 328 ? 0.845 -6.326 -22.637 1.00 65.06 328 THR A N 1
ATOM 2454 C CA . THR A 1 328 ? 0.921 -7.785 -22.440 1.00 65.06 328 THR A CA 1
ATOM 2455 C C . THR A 1 328 ? 0.642 -8.212 -21.008 1.00 65.06 328 THR A C 1
ATOM 2457 O O . THR A 1 328 ? 0.631 -9.418 -20.743 1.00 65.06 328 THR A O 1
ATOM 2460 N N . LEU A 1 329 ? 0.474 -7.247 -20.093 1.00 71.38 329 LEU A N 1
ATOM 2461 C CA . LEU A 1 329 ? 0.349 -7.441 -18.644 1.00 71.38 329 LEU A CA 1
ATOM 2462 C C . LEU A 1 329 ? 1.433 -8.367 -18.073 1.00 71.38 329 LEU A C 1
ATOM 2464 O O . LEU A 1 329 ? 1.258 -8.958 -17.015 1.00 71.38 329 LEU A O 1
ATOM 2468 N N . SER A 1 330 ? 2.547 -8.535 -18.788 1.00 78.19 330 SER A N 1
ATOM 2469 C CA . SER A 1 330 ? 3.615 -9.464 -18.440 1.00 78.19 330 SER A CA 1
ATOM 2470 C C . SER A 1 330 ? 4.701 -8.715 -17.676 1.00 78.19 330 SER A C 1
ATOM 2472 O O . SER A 1 330 ? 5.175 -7.659 -18.098 1.00 78.19 330 SER A O 1
ATOM 2474 N N . GLY A 1 331 ? 5.116 -9.286 -16.556 1.00 85.06 331 GLY A N 1
ATOM 2475 C CA . GLY A 1 331 ? 6.114 -8.752 -15.646 1.00 85.06 331 GLY A CA 1
ATOM 2476 C C . GLY A 1 331 ? 6.990 -9.850 -15.057 1.00 85.06 331 GLY A C 1
ATOM 2477 O O . GLY A 1 331 ? 6.990 -10.996 -15.521 1.00 85.06 331 GLY A O 1
ATOM 2478 N N . TYR A 1 332 ? 7.734 -9.497 -14.016 1.00 87.81 332 TYR A N 1
ATOM 2479 C CA . TYR A 1 332 ? 8.443 -10.465 -13.187 1.00 87.81 332 TYR A CA 1
ATOM 2480 C C . TYR A 1 332 ? 8.287 -10.156 -11.703 1.00 87.81 332 TYR A C 1
ATOM 2482 O O . TYR A 1 332 ? 8.094 -9.007 -11.302 1.00 87.81 332 TYR A O 1
ATOM 2490 N N . CYS A 1 333 ? 8.394 -11.201 -10.893 1.00 90.19 333 CYS A N 1
ATOM 2491 C CA . CYS A 1 333 ? 8.346 -11.096 -9.445 1.00 90.19 333 CYS A CA 1
ATOM 2492 C C . CYS A 1 333 ? 9.635 -10.468 -8.920 1.00 90.19 333 CYS A C 1
ATOM 2494 O O . CYS A 1 333 ? 10.724 -10.993 -9.161 1.00 90.19 333 CYS A O 1
ATOM 2496 N N . THR A 1 334 ? 9.522 -9.345 -8.217 1.00 89.50 334 THR A N 1
ATOM 2497 C CA . THR A 1 334 ? 10.670 -8.651 -7.630 1.00 89.50 334 THR A CA 1
ATOM 2498 C C . THR A 1 334 ? 10.332 -7.995 -6.303 1.00 89.50 334 THR A C 1
ATOM 2500 O O . THR A 1 334 ? 9.171 -7.727 -6.006 1.00 89.50 334 THR A O 1
ATOM 2503 N N . VAL A 1 335 ? 11.357 -7.718 -5.508 1.00 87.94 335 VAL A N 1
ATOM 2504 C CA . VAL A 1 335 ? 11.229 -6.899 -4.307 1.00 87.94 335 VAL A CA 1
ATOM 2505 C C . VAL A 1 335 ? 11.092 -5.433 -4.722 1.00 87.94 335 VAL A C 1
ATOM 2507 O O . VAL A 1 335 ? 11.914 -4.909 -5.477 1.00 87.94 335 VAL A O 1
ATOM 2510 N N . VAL A 1 336 ? 10.048 -4.779 -4.228 1.00 83.25 336 VAL A N 1
ATOM 2511 C CA . VAL A 1 336 ? 9.832 -3.332 -4.348 1.00 83.25 336 VAL A CA 1
ATOM 2512 C C . VAL A 1 336 ? 10.121 -2.716 -2.986 1.00 83.25 336 VAL A C 1
ATOM 2514 O O . VAL A 1 336 ? 9.795 -3.328 -1.970 1.00 83.25 336 VAL A O 1
ATOM 2517 N N . GLY A 1 337 ? 10.757 -1.548 -2.959 1.00 82.44 337 GLY A N 1
ATOM 2518 C CA . GLY A 1 337 ? 11.213 -0.950 -1.711 1.00 82.44 337 GLY A CA 1
ATOM 2519 C C . GLY A 1 337 ? 12.520 -1.570 -1.201 1.00 82.44 337 GLY A C 1
ATOM 2520 O O . GLY A 1 337 ? 12.675 -1.823 -0.014 1.00 82.44 337 GLY A O 1
ATOM 2521 N N . CYS A 1 338 ? 13.465 -1.912 -2.077 1.00 86.75 338 CYS A N 1
ATOM 2522 C CA . CYS A 1 338 ? 14.706 -2.579 -1.658 1.00 86.75 338 CYS A CA 1
ATOM 2523 C C . CYS A 1 338 ? 15.720 -1.673 -0.923 1.00 86.75 338 CYS A C 1
ATOM 2525 O O . CYS A 1 338 ? 16.754 -2.162 -0.473 1.00 86.75 338 CYS A O 1
ATOM 2527 N N . GLU A 1 339 ? 15.465 -0.370 -0.809 1.00 83.19 339 GLU A N 1
ATOM 2528 C CA . GLU A 1 339 ? 16.207 0.557 0.058 1.00 83.19 339 GLU A CA 1
ATOM 2529 C C . GLU A 1 339 ? 15.945 0.283 1.541 1.00 83.19 339 GLU A C 1
ATOM 2531 O O . GLU A 1 339 ? 16.762 0.609 2.405 1.00 83.19 339 GLU A O 1
ATOM 2536 N N . VAL A 1 340 ? 14.808 -0.346 1.831 1.00 81.00 340 VAL A N 1
ATOM 2537 C CA . VAL A 1 340 ? 14.456 -0.861 3.146 1.00 81.00 340 VAL A CA 1
ATOM 2538 C C . VAL A 1 340 ? 15.451 -1.971 3.496 1.00 81.00 340 VAL A C 1
ATOM 2540 O O . VAL A 1 340 ? 15.522 -2.952 2.758 1.00 81.00 340 VAL A O 1
ATOM 2543 N N . PRO A 1 341 ? 16.208 -1.900 4.608 1.00 84.88 341 PRO A N 1
ATOM 2544 C CA . PRO A 1 341 ? 17.305 -2.839 4.864 1.00 84.88 341 PRO A CA 1
ATOM 2545 C C . PRO A 1 341 ? 16.914 -4.324 4.808 1.00 84.88 341 PRO A C 1
ATOM 2547 O O . PRO A 1 341 ? 17.661 -5.140 4.262 1.00 84.88 341 PRO A O 1
ATOM 2550 N N . ALA A 1 342 ? 15.740 -4.678 5.336 1.00 80.56 342 ALA A N 1
ATOM 2551 C CA . ALA A 1 342 ? 15.222 -6.043 5.300 1.00 80.56 342 ALA A CA 1
ATOM 2552 C C . ALA A 1 342 ? 14.925 -6.515 3.866 1.00 80.56 342 ALA A C 1
ATOM 2554 O O . ALA A 1 342 ? 15.357 -7.593 3.452 1.00 80.56 342 ALA A O 1
ATOM 2555 N N . LEU A 1 343 ? 14.262 -5.669 3.074 1.00 84.94 343 LEU A N 1
ATOM 2556 C CA . LEU A 1 343 ? 13.918 -5.950 1.680 1.00 84.94 343 LEU A CA 1
ATOM 2557 C C . LEU A 1 343 ? 15.148 -5.900 0.761 1.00 84.94 343 LEU A C 1
ATOM 2559 O O . LEU A 1 343 ? 15.257 -6.692 -0.171 1.00 84.94 343 LEU A O 1
ATOM 2563 N N . GLY A 1 344 ? 16.111 -5.026 1.045 1.00 86.75 344 GLY A N 1
ATOM 2564 C CA . GLY A 1 344 ? 17.407 -4.970 0.376 1.00 86.75 344 GLY A CA 1
ATOM 2565 C C . GLY A 1 344 ? 18.227 -6.232 0.614 1.00 86.75 344 GLY A C 1
ATOM 2566 O O . GLY A 1 344 ? 18.776 -6.796 -0.329 1.00 86.75 344 GLY A O 1
ATOM 2567 N N . THR A 1 345 ? 18.224 -6.746 1.846 1.00 88.25 345 THR A N 1
ATOM 2568 C CA . THR A 1 345 ? 18.851 -8.038 2.161 1.00 88.25 345 THR A CA 1
ATOM 2569 C C . THR A 1 345 ? 18.175 -9.167 1.383 1.00 88.25 345 THR A C 1
ATOM 2571 O O . THR A 1 345 ? 18.860 -9.941 0.720 1.00 88.25 345 THR A O 1
ATOM 2574 N N . ALA A 1 346 ? 16.836 -9.217 1.367 1.00 87.19 346 ALA A N 1
ATOM 2575 C CA . ALA A 1 346 ? 16.096 -10.193 0.564 1.00 87.19 346 ALA A CA 1
ATOM 2576 C C . ALA A 1 346 ? 16.425 -10.068 -0.937 1.00 87.19 346 ALA A C 1
ATOM 2578 O O . ALA A 1 346 ? 16.649 -11.065 -1.622 1.00 87.19 346 ALA A O 1
ATOM 2579 N N . CYS A 1 347 ? 16.523 -8.842 -1.451 1.00 90.75 347 CYS A N 1
ATOM 2580 C CA . CYS A 1 347 ? 16.934 -8.577 -2.823 1.00 90.75 347 CYS A CA 1
ATOM 2581 C C . CYS A 1 347 ? 18.310 -9.189 -3.133 1.00 90.75 347 CYS A C 1
ATOM 2583 O O . CYS A 1 347 ? 18.459 -9.920 -4.116 1.00 90.75 347 CYS A O 1
ATOM 2585 N N . GLU A 1 348 ? 19.311 -8.928 -2.293 1.00 90.81 348 GLU A N 1
ATOM 2586 C CA . GLU A 1 348 ? 20.678 -9.424 -2.475 1.00 90.81 348 GLU A CA 1
ATOM 2587 C C . GLU A 1 348 ? 20.785 -10.947 -2.317 1.00 90.81 348 GLU A C 1
ATOM 2589 O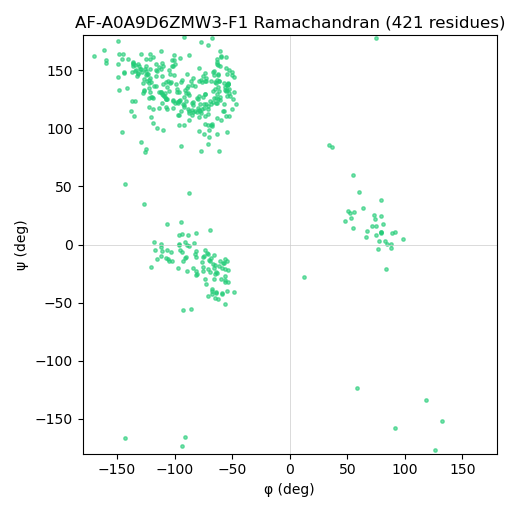 O . GLU A 1 348 ? 21.417 -11.603 -3.153 1.00 90.81 348 GLU A O 1
ATOM 2594 N N . ASP A 1 349 ? 20.117 -11.522 -1.314 1.00 91.62 349 ASP A N 1
ATOM 2595 C CA . ASP A 1 349 ? 20.086 -12.968 -1.053 1.00 91.62 349 ASP A CA 1
ATOM 2596 C C . ASP A 1 349 ? 19.511 -13.756 -2.241 1.00 91.62 349 ASP A C 1
ATOM 2598 O O . ASP A 1 349 ? 19.924 -14.887 -2.518 1.00 91.62 349 ASP A O 1
ATOM 2602 N N . HIS A 1 350 ? 18.614 -13.130 -3.007 1.00 89.75 350 HIS A N 1
ATOM 2603 C CA . HIS A 1 350 ? 18.027 -13.685 -4.224 1.00 89.75 350 HIS A CA 1
ATOM 2604 C C . HIS A 1 350 ? 18.753 -13.265 -5.517 1.00 89.75 350 HIS A C 1
ATOM 2606 O O . HIS A 1 350 ? 18.211 -13.397 -6.621 1.00 89.75 350 HIS A O 1
ATOM 2612 N N . GLY A 1 351 ? 20.006 -12.809 -5.405 1.00 89.44 351 GLY A N 1
ATOM 2613 C CA . GLY A 1 351 ? 20.873 -12.481 -6.540 1.00 89.44 351 GLY A CA 1
ATOM 2614 C C . GLY A 1 351 ? 20.500 -11.177 -7.245 1.00 89.44 351 GLY A C 1
ATOM 2615 O O . GLY A 1 351 ? 20.821 -10.991 -8.422 1.00 89.44 351 GLY A O 1
ATOM 2616 N N . GLY A 1 352 ? 19.789 -10.296 -6.549 1.00 90.56 352 GLY A N 1
ATOM 2617 C CA . GLY A 1 352 ? 19.412 -8.978 -7.016 1.00 90.56 352 GLY A CA 1
ATOM 2618 C C . GLY A 1 352 ? 20.407 -7.884 -6.639 1.00 90.56 352 GLY A C 1
ATOM 2619 O O . GLY A 1 352 ? 21.445 -8.097 -6.005 1.00 90.56 352 GLY A O 1
ATOM 2620 N N . TRP A 1 353 ? 20.088 -6.684 -7.090 1.00 88.69 353 TRP A N 1
ATOM 2621 C CA . TRP A 1 353 ? 20.725 -5.433 -6.728 1.00 88.69 353 TRP A CA 1
ATOM 2622 C C . TRP A 1 353 ? 19.640 -4.368 -6.620 1.00 88.69 353 TRP A C 1
ATOM 2624 O O . TRP A 1 353 ? 18.757 -4.296 -7.479 1.00 88.69 353 TRP A O 1
ATOM 2634 N N . CYS A 1 354 ? 19.695 -3.567 -5.559 1.00 87.50 354 CYS A N 1
ATOM 2635 C CA . CYS A 1 354 ? 18.740 -2.494 -5.368 1.00 87.50 354 CYS A CA 1
ATOM 2636 C C . CYS A 1 354 ? 19.119 -1.280 -6.214 1.00 87.50 354 CYS A C 1
ATOM 2638 O O . CYS A 1 354 ? 20.180 -0.686 -6.011 1.00 87.50 354 CYS A O 1
ATOM 2640 N N . LEU A 1 355 ? 18.250 -0.913 -7.155 1.00 82.81 355 LEU A N 1
ATOM 2641 C CA . LEU A 1 355 ? 18.393 0.331 -7.892 1.00 82.81 355 LEU A CA 1
ATOM 2642 C C . LEU A 1 355 ? 17.702 1.456 -7.124 1.00 82.81 355 LEU A C 1
ATOM 2644 O O . LEU A 1 355 ? 16.471 1.489 -7.048 1.00 82.81 355 LEU A O 1
ATOM 2648 N N . GLU A 1 356 ? 18.492 2.420 -6.653 1.00 74.81 356 GLU A N 1
ATOM 2649 C CA . GLU A 1 356 ? 17.979 3.687 -6.128 1.00 74.81 356 GLU A CA 1
ATOM 2650 C C . GLU A 1 356 ? 17.178 4.408 -7.227 1.00 74.81 356 GLU A C 1
ATOM 2652 O O . GLU A 1 356 ? 17.717 4.909 -8.215 1.00 74.81 356 GLU A O 1
ATOM 2657 N N . SER A 1 357 ? 15.858 4.412 -7.080 1.00 70.94 357 SER A N 1
ATOM 2658 C CA . SER A 1 357 ? 14.906 5.057 -7.986 1.00 70.94 357 SER A CA 1
ATOM 2659 C C . SER A 1 357 ? 13.694 5.515 -7.177 1.00 70.94 357 SER A C 1
ATOM 2661 O O . SER A 1 357 ? 13.598 5.204 -5.998 1.00 70.94 357 SER A O 1
ATOM 2663 N N . THR A 1 358 ? 12.740 6.221 -7.791 1.00 62.69 358 THR A N 1
ATOM 2664 C CA . THR A 1 358 ? 11.522 6.694 -7.099 1.00 62.69 358 THR A CA 1
ATOM 2665 C C . THR A 1 358 ? 10.706 5.574 -6.439 1.00 62.69 358 THR A C 1
ATOM 2667 O O . THR A 1 358 ? 9.933 5.865 -5.541 1.00 62.69 358 THR A O 1
ATOM 2670 N N . TYR A 1 359 ? 10.877 4.323 -6.882 1.00 66.38 359 TYR A N 1
ATOM 2671 C CA . TYR A 1 359 ? 10.189 3.149 -6.335 1.00 66.38 359 TYR A CA 1
ATOM 2672 C C . TYR A 1 359 ? 11.142 2.110 -5.729 1.00 66.38 359 TYR A C 1
ATOM 2674 O O . TYR A 1 359 ? 10.692 1.019 -5.389 1.00 66.38 359 TYR A O 1
ATOM 2682 N N . SER A 1 360 ? 12.452 2.397 -5.724 1.00 77.94 360 SER A N 1
ATOM 2683 C CA . SER A 1 360 ? 13.535 1.502 -5.290 1.00 77.94 360 SER A CA 1
ATOM 2684 C C . SER A 1 360 ? 13.300 0.029 -5.642 1.00 77.94 360 SER A C 1
ATOM 2686 O O . SER A 1 360 ? 12.785 -0.772 -4.859 1.00 77.94 360 SER A O 1
ATOM 2688 N N . GLN A 1 361 ? 13.653 -0.341 -6.870 1.00 82.94 361 GLN A N 1
ATOM 2689 C CA . GLN A 1 361 ? 13.327 -1.654 -7.417 1.00 82.94 361 GLN A CA 1
ATOM 2690 C C . GLN A 1 361 ? 14.511 -2.601 -7.288 1.00 82.94 361 GLN A C 1
ATOM 2692 O O . GLN A 1 361 ? 15.640 -2.266 -7.656 1.00 82.94 361 GLN A O 1
ATOM 2697 N N . CYS A 1 362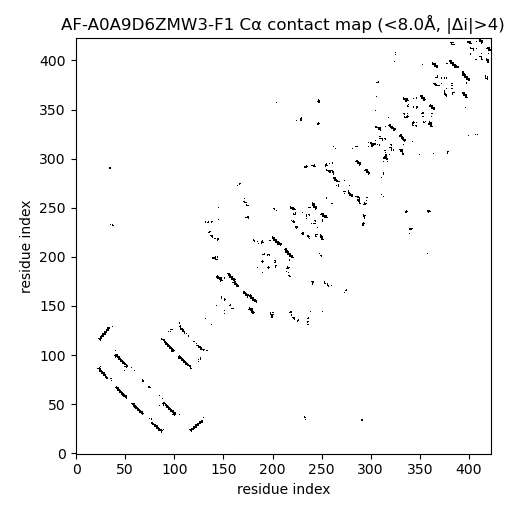 ? 14.244 -3.819 -6.828 1.00 89.56 362 CYS A N 1
ATOM 2698 C CA . CYS A 1 362 ? 15.220 -4.883 -6.914 1.00 89.56 362 CYS A CA 1
ATOM 2699 C C . CYS A 1 362 ? 15.316 -5.352 -8.371 1.00 89.56 362 CYS A C 1
ATOM 2701 O O . CYS A 1 362 ? 14.317 -5.662 -9.026 1.00 89.56 362 CYS A O 1
ATOM 2703 N N . LEU A 1 363 ? 16.533 -5.419 -8.895 1.00 88.94 363 LEU A N 1
ATOM 2704 C CA . LEU A 1 363 ? 16.812 -5.891 -10.245 1.00 88.94 363 LEU A CA 1
ATOM 2705 C C . LEU A 1 363 ? 17.683 -7.126 -10.177 1.00 88.94 363 LEU A C 1
ATOM 2707 O O . LEU A 1 363 ? 18.664 -7.155 -9.438 1.00 88.94 363 LEU A O 1
ATOM 2711 N N . LYS A 1 364 ? 17.372 -8.139 -10.983 1.00 90.06 364 LYS A N 1
ATOM 2712 C CA . LYS A 1 364 ? 18.217 -9.327 -11.057 1.00 90.06 364 LYS A CA 1
ATOM 2713 C C . LYS A 1 364 ? 19.590 -8.935 -11.590 1.00 90.06 364 LYS A C 1
ATOM 2715 O O . LYS A 1 364 ? 19.671 -8.307 -12.649 1.00 90.06 364 LYS A O 1
ATOM 2720 N N . ARG A 1 365 ? 20.657 -9.336 -10.894 1.00 90.38 365 ARG A N 1
ATOM 2721 C CA . ARG A 1 365 ? 22.019 -9.129 -11.388 1.00 90.38 365 ARG A CA 1
ATOM 2722 C C . ARG A 1 365 ? 22.258 -9.946 -12.651 1.00 90.38 365 ARG A C 1
ATOM 2724 O O . ARG A 1 365 ? 21.782 -11.074 -12.784 1.00 90.38 365 ARG A O 1
ATOM 2731 N N . CYS A 1 366 ? 23.054 -9.389 -13.547 1.00 90.50 366 CYS A N 1
ATOM 2732 C CA . CYS A 1 366 ? 23.513 -10.062 -14.754 1.00 90.50 366 CYS A CA 1
ATOM 2733 C C . CYS A 1 366 ? 24.941 -9.637 -15.104 1.00 90.50 366 CYS A C 1
ATOM 2735 O O . CYS A 1 366 ? 25.440 -8.641 -14.583 1.00 90.50 366 CYS A O 1
ATOM 2737 N N . ASP A 1 367 ? 25.617 -10.398 -15.969 1.00 88.75 367 ASP A N 1
ATOM 2738 C CA . ASP A 1 367 ? 26.914 -9.983 -16.523 1.00 88.75 367 ASP A CA 1
ATOM 2739 C C . ASP A 1 367 ? 26.685 -9.321 -17.895 1.00 88.75 367 ASP A C 1
ATOM 2741 O O . ASP A 1 367 ? 26.308 -10.010 -18.847 1.00 88.75 367 ASP A O 1
ATOM 2745 N N . PRO A 1 368 ? 26.905 -8.002 -18.046 1.00 84.00 368 PRO A N 1
ATOM 2746 C CA . PRO A 1 368 ? 26.661 -7.317 -19.316 1.00 84.00 368 PRO A CA 1
ATOM 2747 C C . PRO A 1 368 ? 27.679 -7.691 -20.406 1.00 84.00 368 PRO A C 1
ATOM 2749 O O . PRO A 1 368 ? 27.508 -7.332 -21.570 1.00 84.00 368 PRO A O 1
ATOM 2752 N N . ARG A 1 369 ? 28.746 -8.429 -20.067 1.00 84.31 369 ARG A N 1
ATOM 2753 C CA . ARG A 1 369 ? 29.808 -8.831 -21.004 1.00 84.31 369 ARG A CA 1
ATOM 2754 C C . ARG A 1 369 ? 29.538 -10.168 -21.683 1.00 84.31 369 ARG A C 1
ATOM 2756 O O . ARG A 1 369 ? 30.281 -10.537 -22.597 1.00 84.31 369 ARG A O 1
ATOM 2763 N N . VAL A 1 370 ? 28.537 -10.919 -21.227 1.00 85.31 370 VAL A N 1
ATOM 2764 C CA . VAL A 1 370 ? 28.177 -12.209 -21.825 1.00 85.31 370 VAL A CA 1
ATOM 2765 C C . VAL A 1 370 ? 26.975 -12.052 -22.761 1.00 85.31 370 VAL A C 1
ATOM 2767 O O . VAL A 1 370 ? 26.199 -11.106 -22.626 1.00 85.31 370 VAL A O 1
ATOM 2770 N N . PRO A 1 371 ? 26.805 -12.949 -23.749 1.00 80.44 371 PRO A N 1
ATOM 2771 C CA . PRO A 1 371 ? 25.633 -12.927 -24.616 1.00 80.44 371 PRO A CA 1
ATOM 2772 C C . PRO A 1 371 ? 24.324 -12.984 -23.824 1.00 80.44 371 PRO A C 1
ATOM 2774 O O . PRO A 1 371 ? 24.254 -13.607 -22.770 1.00 80.44 371 PRO A O 1
ATOM 2777 N N . LEU A 1 372 ? 23.257 -12.414 -24.390 1.00 74.31 372 LEU A N 1
ATOM 2778 C CA . LEU A 1 372 ? 21.923 -12.355 -23.781 1.00 74.31 372 LEU A CA 1
ATOM 2779 C C . LEU A 1 372 ? 21.426 -13.700 -23.224 1.00 74.31 372 LEU A C 1
ATOM 2781 O O . LEU A 1 372 ? 20.853 -13.743 -22.144 1.00 74.31 372 LEU A O 1
ATOM 2785 N N . ALA A 1 373 ? 21.663 -14.798 -23.947 1.00 77.69 373 ALA A N 1
ATOM 2786 C CA . ALA A 1 373 ? 21.238 -16.135 -23.530 1.00 77.69 373 ALA A CA 1
ATOM 2787 C C . ALA A 1 373 ? 21.954 -16.645 -22.262 1.00 77.69 373 ALA A C 1
ATOM 2789 O O . ALA A 1 373 ? 21.441 -17.539 -21.595 1.00 77.69 373 ALA A O 1
ATOM 2790 N N . ASP A 1 374 ? 23.115 -16.071 -21.939 1.00 84.06 374 ASP A N 1
ATOM 2791 C CA . ASP A 1 374 ? 23.988 -16.477 -20.838 1.00 84.06 374 ASP A CA 1
ATOM 2792 C C . ASP A 1 374 ? 24.039 -15.429 -19.712 1.00 84.06 374 ASP A C 1
ATOM 2794 O O . ASP A 1 374 ? 24.697 -15.651 -18.697 1.00 84.06 374 ASP A O 1
ATOM 2798 N N . SER A 1 375 ? 23.351 -14.290 -19.861 1.00 80.44 375 SER A N 1
ATOM 2799 C CA . SER A 1 375 ? 23.425 -13.165 -18.916 1.00 80.44 375 SER A CA 1
ATOM 2800 C C . SER A 1 375 ? 22.779 -13.454 -17.560 1.00 80.44 375 SER A C 1
ATOM 2802 O O . SER A 1 375 ? 23.003 -12.716 -16.605 1.00 80.44 375 SER A O 1
ATOM 2804 N N . GLY A 1 376 ? 21.988 -14.528 -17.466 1.00 83.81 376 GLY A N 1
ATOM 2805 C CA . GLY A 1 376 ? 21.203 -14.877 -16.283 1.00 83.81 376 GLY A CA 1
ATOM 2806 C C . GLY A 1 376 ? 19.852 -14.162 -16.209 1.00 83.81 376 GLY A C 1
ATOM 2807 O O . GLY A 1 376 ? 19.093 -14.403 -15.267 1.00 83.81 376 GLY A O 1
ATOM 2808 N N . CYS A 1 377 ? 19.522 -13.330 -17.198 1.00 86.81 377 CYS A N 1
ATOM 2809 C CA . CYS A 1 377 ? 18.266 -12.596 -17.231 1.00 86.81 377 CYS A CA 1
ATOM 2810 C C . CYS A 1 377 ? 17.045 -13.480 -17.547 1.00 86.81 377 CYS A C 1
ATOM 2812 O O . CYS A 1 377 ? 17.163 -14.427 -18.329 1.00 86.81 377 CYS A O 1
ATOM 2814 N N . PRO A 1 378 ? 15.874 -13.210 -16.929 1.00 82.25 378 PRO A N 1
ATOM 2815 C CA . PRO A 1 378 ? 14.615 -13.866 -17.281 1.00 82.25 378 PRO A CA 1
ATOM 2816 C C . PRO A 1 378 ? 14.260 -13.721 -18.768 1.00 82.25 378 PRO A C 1
ATOM 2818 O O . PRO A 1 378 ? 14.753 -12.830 -19.466 1.00 82.25 378 PRO A O 1
ATOM 2821 N N . GLU A 1 379 ? 13.363 -14.577 -19.261 1.00 76.38 379 GLU A N 1
ATOM 2822 C CA . GLU A 1 379 ? 12.872 -14.477 -20.638 1.00 76.38 379 GLU A CA 1
ATOM 2823 C C . GLU A 1 379 ? 12.336 -13.061 -20.924 1.00 76.38 379 GLU A C 1
ATOM 2825 O O . GLU A 1 379 ? 11.669 -12.457 -20.087 1.00 76.38 379 GLU A O 1
ATOM 2830 N N . ARG A 1 380 ? 12.630 -12.533 -22.121 1.00 73.50 380 ARG A N 1
ATOM 2831 C CA . ARG A 1 380 ? 12.252 -11.179 -22.579 1.00 73.50 380 ARG A CA 1
ATOM 2832 C C . ARG A 1 380 ? 12.922 -10.015 -21.843 1.00 73.50 380 ARG A C 1
ATOM 2834 O O . ARG A 1 380 ? 12.567 -8.865 -22.086 1.00 73.50 380 ARG A O 1
ATOM 2841 N N . THR A 1 381 ? 13.944 -10.287 -21.038 1.00 79.00 381 THR A N 1
ATOM 2842 C CA . THR A 1 381 ? 14.812 -9.254 -20.464 1.00 79.00 381 THR A CA 1
ATOM 2843 C C . THR A 1 381 ? 16.245 -9.383 -20.988 1.00 79.00 381 THR A C 1
ATOM 2845 O O . THR A 1 381 ? 16.688 -10.476 -21.333 1.00 79.00 381 THR A O 1
ATOM 2848 N N . ALA A 1 382 ? 16.956 -8.263 -21.091 1.00 82.06 382 ALA A N 1
ATOM 2849 C CA . ALA A 1 382 ? 18.368 -8.138 -21.399 1.00 82.06 382 ALA A CA 1
ATOM 2850 C C . ALA A 1 382 ? 19.146 -7.522 -20.249 1.00 82.06 382 ALA A C 1
ATOM 2852 O O . ALA A 1 382 ? 18.610 -6.793 -19.418 1.00 82.06 382 ALA A O 1
ATOM 2853 N N . CYS A 1 383 ? 20.438 -7.828 -20.229 1.00 85.81 383 CYS A N 1
ATOM 2854 C CA . CYS A 1 383 ? 21.339 -7.252 -19.256 1.00 85.81 383 CYS A CA 1
ATOM 2855 C C . CYS A 1 383 ? 21.699 -5.825 -19.660 1.00 85.81 383 CYS A C 1
ATOM 2857 O O . CYS A 1 383 ? 22.330 -5.616 -20.699 1.00 85.81 383 CYS A O 1
ATOM 2859 N N . HIS A 1 384 ? 21.286 -4.858 -18.848 1.00 83.50 384 HIS A N 1
ATOM 2860 C CA . HIS A 1 384 ? 21.709 -3.474 -18.972 1.00 83.50 384 HIS A CA 1
ATOM 2861 C C . HIS A 1 384 ? 22.951 -3.232 -18.119 1.00 83.50 384 HIS A C 1
ATOM 2863 O O . HIS A 1 384 ? 22.990 -3.638 -16.960 1.00 83.50 384 HIS A O 1
ATOM 2869 N N . ASP A 1 385 ? 23.945 -2.572 -18.705 1.00 84.62 385 ASP A N 1
ATOM 2870 C CA . ASP A 1 385 ? 25.204 -2.223 -18.055 1.00 84.62 385 ASP A CA 1
ATOM 2871 C C . ASP A 1 385 ? 25.069 -0.879 -17.325 1.00 84.62 385 ASP A C 1
ATOM 2873 O O . ASP A 1 385 ? 24.917 0.164 -17.960 1.00 84.62 385 ASP A O 1
ATOM 2877 N N . PHE A 1 386 ? 25.133 -0.908 -15.995 1.00 83.12 386 PHE A N 1
ATOM 2878 C CA . PHE A 1 386 ? 25.123 0.277 -15.131 1.00 83.12 386 PHE A CA 1
ATOM 2879 C C . PHE A 1 386 ? 26.527 0.839 -14.868 1.00 83.12 386 PHE A C 1
ATOM 2881 O O . PHE A 1 386 ? 26.685 1.760 -14.066 1.00 83.12 386 PHE A O 1
ATOM 2888 N N . GLY A 1 387 ? 27.547 0.323 -15.557 1.00 85.81 387 GLY A N 1
ATOM 2889 C CA . GLY A 1 387 ? 28.949 0.640 -15.329 1.00 85.81 387 GLY A CA 1
ATOM 2890 C C . GLY A 1 387 ? 29.589 -0.328 -14.342 1.00 85.81 387 GLY A C 1
ATOM 2891 O O . GLY A 1 387 ? 29.110 -1.439 -14.145 1.00 85.81 387 GLY A O 1
ATOM 2892 N N . ASP A 1 388 ? 30.686 0.091 -13.718 1.00 86.44 388 ASP A N 1
ATOM 2893 C CA . ASP A 1 388 ? 31.417 -0.733 -12.758 1.00 86.44 388 ASP A CA 1
ATOM 2894 C C . ASP A 1 388 ? 31.141 -0.289 -11.311 1.00 86.44 388 ASP A C 1
ATOM 2896 O O . ASP A 1 388 ? 30.973 0.902 -11.032 1.00 86.44 388 ASP A O 1
ATOM 2900 N N . ASP A 1 389 ? 31.135 -1.244 -10.379 1.00 81.69 389 ASP A N 1
ATOM 2901 C CA . ASP A 1 389 ? 31.136 -0.978 -8.942 1.00 81.69 389 ASP A CA 1
ATOM 2902 C C . ASP A 1 389 ? 32.460 -0.338 -8.485 1.00 81.69 389 ASP A C 1
ATOM 2904 O O . ASP A 1 389 ? 33.406 -0.138 -9.254 1.00 81.69 389 ASP A O 1
ATOM 2908 N N . THR A 1 390 ? 32.554 -0.004 -7.195 1.00 82.75 390 THR A N 1
ATOM 2909 C CA . THR A 1 390 ? 33.764 0.608 -6.624 1.00 82.75 390 THR A CA 1
ATOM 2910 C C . THR A 1 390 ? 35.015 -0.268 -6.732 1.00 82.75 390 THR A C 1
ATOM 2912 O O . THR A 1 390 ? 36.125 0.257 -6.630 1.00 82.75 390 THR A O 1
ATOM 2915 N N . ASP A 1 391 ? 34.848 -1.574 -6.950 1.00 85.69 391 ASP A N 1
ATOM 2916 C CA . ASP A 1 391 ? 35.922 -2.550 -7.118 1.00 85.69 391 ASP A CA 1
ATOM 2917 C C . ASP A 1 391 ? 36.244 -2.829 -8.602 1.00 85.69 391 ASP A C 1
ATOM 2919 O O . ASP A 1 391 ? 37.164 -3.595 -8.905 1.00 85.69 391 ASP A O 1
ATOM 2923 N N . GLY A 1 392 ? 35.547 -2.174 -9.537 1.00 87.38 392 GLY A N 1
ATOM 2924 C CA . GLY A 1 392 ? 35.744 -2.338 -10.975 1.00 87.38 392 GLY A CA 1
ATOM 2925 C C . GLY A 1 392 ? 35.043 -3.565 -11.567 1.00 87.38 392 GLY A C 1
ATOM 2926 O O . GLY A 1 392 ? 35.442 -4.021 -12.643 1.00 87.38 392 GLY A O 1
ATOM 2927 N N . ASN A 1 393 ? 34.059 -4.146 -10.873 1.00 83.06 393 ASN A N 1
ATOM 2928 C CA . ASN A 1 393 ? 33.231 -5.215 -11.427 1.00 83.06 393 ASN A CA 1
ATOM 2929 C C . ASN A 1 393 ? 32.012 -4.615 -12.131 1.00 83.06 393 ASN A C 1
ATOM 2931 O O . ASN A 1 393 ? 31.341 -3.774 -11.536 1.00 83.06 393 ASN A O 1
ATOM 2935 N N . PRO A 1 394 ? 31.657 -5.080 -13.338 1.00 84.44 394 PRO A N 1
ATOM 2936 C CA . PRO A 1 394 ? 30.492 -4.557 -14.031 1.00 84.44 394 PRO A CA 1
ATOM 2937 C C . PRO A 1 394 ? 29.211 -4.885 -13.264 1.00 84.44 394 PRO A C 1
ATOM 2939 O O . PRO A 1 394 ? 28.988 -6.026 -12.846 1.00 84.44 394 PRO A O 1
ATOM 2942 N N . ILE A 1 395 ? 28.360 -3.878 -13.120 1.00 85.06 395 ILE A N 1
ATOM 2943 C CA . ILE A 1 395 ? 27.029 -3.956 -12.539 1.00 85.06 395 ILE A CA 1
ATOM 2944 C C . ILE A 1 395 ? 26.048 -4.106 -13.695 1.00 85.06 395 ILE A C 1
ATOM 2946 O O . ILE A 1 395 ? 25.725 -3.148 -14.391 1.00 85.06 395 ILE A O 1
ATOM 2950 N N . GLY A 1 396 ? 25.561 -5.325 -13.902 1.00 86.06 396 GLY A N 1
ATOM 2951 C CA . GLY A 1 396 ? 24.444 -5.572 -14.801 1.00 86.06 396 GLY A CA 1
ATOM 2952 C C . GLY A 1 396 ? 23.129 -5.708 -14.042 1.00 86.06 396 GLY A C 1
ATOM 2953 O O . GLY A 1 396 ? 23.083 -6.401 -13.024 1.00 86.06 396 GLY A O 1
ATOM 2954 N N . GLY A 1 397 ? 22.056 -5.115 -14.564 1.00 87.06 397 GLY A N 1
ATOM 2955 C CA . GLY A 1 397 ? 20.680 -5.365 -14.124 1.00 87.06 397 GLY A CA 1
ATOM 2956 C C . GLY A 1 397 ? 19.805 -5.847 -15.281 1.00 87.06 397 GLY A C 1
ATOM 2957 O O . GLY A 1 397 ? 19.949 -5.369 -16.405 1.00 87.06 397 GLY A O 1
ATOM 2958 N N . CYS A 1 398 ? 18.903 -6.796 -15.038 1.00 85.69 398 CYS A N 1
ATOM 2959 C CA . CYS A 1 398 ? 17.990 -7.282 -16.074 1.00 85.69 398 CYS A CA 1
ATOM 2960 C C . CYS A 1 398 ? 16.827 -6.307 -16.320 1.00 85.69 398 CYS A C 1
ATOM 2962 O O . CYS A 1 398 ? 16.043 -6.043 -15.414 1.00 85.69 398 CYS A O 1
ATOM 2964 N N . TYR A 1 399 ? 16.702 -5.826 -17.560 1.00 79.50 399 TYR A N 1
ATOM 2965 C CA . TYR A 1 399 ? 15.657 -4.916 -18.059 1.00 79.50 399 TYR A CA 1
ATOM 2966 C C . TYR A 1 399 ? 14.949 -5.500 -19.268 1.00 79.50 399 TYR A C 1
ATOM 2968 O O . TYR A 1 399 ? 15.513 -6.334 -19.954 1.00 79.50 399 TYR A O 1
ATOM 2976 N N . TYR A 1 400 ? 13.741 -5.054 -19.604 1.00 69.94 400 TYR A N 1
ATOM 2977 C CA . TYR A 1 400 ? 13.038 -5.594 -20.771 1.00 69.94 400 TYR A CA 1
ATOM 2978 C C . TYR A 1 400 ? 13.765 -5.330 -22.098 1.00 69.94 400 TYR A C 1
ATOM 2980 O O . TYR A 1 400 ? 14.298 -4.237 -22.312 1.00 69.94 400 TYR A O 1
ATOM 2988 N N . VAL A 1 401 ? 13.739 -6.316 -23.005 1.00 66.56 401 VAL A N 1
ATOM 2989 C CA . VAL A 1 401 ? 14.295 -6.161 -24.355 1.00 66.56 401 VAL A CA 1
ATOM 2990 C C . VAL A 1 401 ? 13.360 -5.296 -25.199 1.00 66.56 401 VAL A C 1
ATOM 2992 O O . VAL A 1 401 ? 12.226 -5.679 -25.481 1.00 66.56 401 VAL A O 1
ATOM 2995 N N . CYS A 1 402 ? 13.829 -4.147 -25.659 1.00 65.38 402 CYS A N 1
ATOM 2996 C CA . CYS A 1 402 ? 13.114 -3.310 -26.602 1.00 65.38 402 CYS A CA 1
ATOM 2997 C C . CYS A 1 402 ? 13.252 -3.853 -28.032 1.00 65.38 402 CYS A C 1
ATOM 2999 O O . CYS A 1 402 ? 14.329 -3.876 -28.624 1.00 65.38 402 CYS A O 1
ATOM 3001 N N . GLY A 1 403 ? 12.135 -4.268 -28.632 1.00 56.97 403 GLY A N 1
ATOM 3002 C CA . GLY A 1 403 ? 12.059 -4.585 -30.061 1.00 56.97 403 GLY A CA 1
ATOM 3003 C C . GLY A 1 403 ? 11.905 -3.338 -30.945 1.00 56.97 403 GLY A C 1
ATOM 3004 O O . GLY A 1 403 ? 12.291 -3.359 -32.115 1.00 56.97 403 GLY A O 1
ATOM 3005 N N . ALA A 1 404 ? 11.357 -2.243 -30.398 1.00 55.34 404 ALA A N 1
ATOM 3006 C CA . ALA A 1 404 ? 11.241 -0.922 -31.027 1.00 55.34 404 ALA A CA 1
ATOM 3007 C C . ALA A 1 404 ? 11.047 0.187 -29.969 1.00 55.34 404 ALA A C 1
ATOM 3009 O O . ALA A 1 404 ? 10.548 -0.079 -28.881 1.00 55.34 404 ALA A O 1
ATOM 3010 N N . ALA A 1 405 ? 11.351 1.451 -30.303 1.00 50.31 405 ALA A N 1
ATOM 3011 C CA . ALA A 1 405 ? 11.220 2.596 -29.382 1.00 50.31 405 ALA A CA 1
ATOM 3012 C C . ALA A 1 405 ? 9.807 2.784 -28.781 1.00 50.31 405 ALA A C 1
ATOM 3014 O O . ALA A 1 405 ? 9.675 3.298 -27.678 1.00 50.31 405 ALA A O 1
ATOM 3015 N N . ALA A 1 406 ? 8.752 2.340 -29.475 1.00 49.38 406 ALA A N 1
ATOM 3016 C CA . ALA A 1 406 ? 7.374 2.422 -28.982 1.00 49.38 406 ALA A CA 1
ATOM 3017 C C . ALA A 1 406 ? 7.070 1.455 -27.819 1.00 49.38 406 ALA A C 1
ATOM 3019 O O . ALA A 1 406 ? 6.136 1.700 -27.067 1.00 49.38 406 ALA A O 1
ATOM 3020 N N . GLN A 1 407 ? 7.853 0.383 -27.651 1.00 58.56 407 GLN A N 1
ATOM 3021 C CA . GLN A 1 407 ? 7.648 -0.625 -26.598 1.00 58.56 407 GLN A CA 1
ATOM 3022 C C . GLN A 1 407 ? 8.219 -0.203 -25.243 1.00 58.56 407 GLN A C 1
ATOM 3024 O O . GLN A 1 407 ? 8.039 -0.894 -24.253 1.00 58.56 407 GLN A O 1
ATOM 3029 N N . CYS A 1 408 ? 8.914 0.929 -25.198 1.00 57.19 408 CYS A N 1
ATOM 3030 C CA . CYS A 1 408 ? 9.614 1.372 -24.008 1.00 57.19 408 CYS A CA 1
ATOM 3031 C C . CYS A 1 408 ? 8.799 2.314 -23.119 1.00 57.19 408 CYS A C 1
ATOM 3033 O O . CYS A 1 408 ? 9.378 2.911 -22.228 1.00 57.19 408 CYS A O 1
ATOM 3035 N N . GLY A 1 409 ? 7.496 2.520 -23.350 1.00 52.84 409 GLY A N 1
ATOM 3036 C CA . GLY A 1 409 ? 6.649 3.284 -22.415 1.00 52.84 409 GLY A CA 1
ATOM 3037 C C . GLY A 1 409 ? 7.146 4.707 -22.093 1.00 52.84 409 GLY A C 1
ATOM 3038 O O . GLY A 1 409 ? 6.897 5.223 -21.008 1.00 52.84 409 GLY A O 1
ATOM 3039 N N . GLY A 1 410 ? 7.883 5.348 -23.010 1.00 53.16 410 GLY A N 1
ATOM 3040 C CA . GLY A 1 410 ? 8.509 6.660 -22.787 1.00 53.16 410 GLY A CA 1
ATOM 3041 C C . GLY A 1 410 ? 9.996 6.639 -22.405 1.00 53.16 410 GLY A C 1
ATOM 3042 O O . GLY A 1 410 ? 10.547 7.706 -22.150 1.00 53.16 410 GLY A O 1
ATOM 3043 N N . PHE A 1 411 ? 10.629 5.468 -22.402 1.00 59.06 411 PHE A N 1
ATOM 3044 C CA . PHE A 1 411 ? 12.075 5.251 -22.308 1.00 59.06 411 PHE A CA 1
ATOM 3045 C C . PHE A 1 411 ? 12.674 5.096 -23.722 1.00 59.06 411 PHE A C 1
ATOM 3047 O O . PHE A 1 411 ? 11.957 4.795 -24.684 1.00 59.06 411 PHE A O 1
ATOM 3054 N N . ARG A 1 412 ? 13.989 5.284 -23.891 1.00 69.81 412 ARG A N 1
ATOM 3055 C CA . ARG A 1 412 ? 14.666 5.047 -25.177 1.00 69.81 412 ARG A CA 1
ATOM 3056 C C . ARG A 1 412 ? 15.118 3.597 -25.273 1.00 69.81 412 ARG A C 1
ATOM 3058 O O . ARG A 1 412 ? 15.719 3.071 -24.350 1.00 69.81 412 ARG A O 1
ATOM 3065 N N . CYS A 1 413 ? 14.908 2.971 -26.425 1.00 69.75 413 CYS A N 1
ATOM 3066 C CA . CYS A 1 413 ? 15.537 1.690 -26.727 1.00 69.75 413 CYS A CA 1
ATOM 3067 C C . CYS A 1 413 ? 17.042 1.896 -26.967 1.00 69.75 413 CYS A C 1
ATOM 3069 O O . CYS A 1 413 ? 17.423 2.550 -27.944 1.00 69.75 413 CYS A O 1
ATOM 3071 N N . ASP A 1 414 ? 17.896 1.387 -26.080 1.00 67.62 414 ASP A N 1
ATOM 3072 C CA . ASP A 1 414 ? 19.342 1.379 -26.281 1.00 67.62 414 ASP A CA 1
ATOM 3073 C C . ASP A 1 414 ? 19.712 0.282 -27.293 1.00 67.62 414 ASP A C 1
ATOM 3075 O O . ASP A 1 414 ? 19.519 -0.902 -27.020 1.00 67.62 414 ASP A O 1
ATOM 3079 N N . PRO A 1 415 ? 20.267 0.632 -28.465 1.00 63.84 415 PRO A N 1
ATOM 3080 C CA . PRO A 1 415 ? 20.599 -0.349 -29.491 1.00 63.84 415 PRO A CA 1
ATOM 3081 C C . PRO A 1 415 ? 21.720 -1.320 -29.088 1.00 63.84 415 PRO A C 1
ATOM 3083 O O . PRO A 1 415 ? 21.880 -2.337 -29.764 1.00 63.84 415 PRO A O 1
ATOM 3086 N N . VAL A 1 416 ? 22.510 -1.013 -28.050 1.00 65.69 416 VAL A N 1
ATOM 3087 C CA . VAL A 1 416 ? 23.622 -1.862 -27.593 1.00 65.69 416 VAL A CA 1
ATOM 3088 C C . VAL A 1 416 ? 23.128 -2.928 -26.623 1.00 65.69 416 VAL A C 1
ATOM 3090 O O . VAL A 1 416 ? 23.319 -4.113 -26.886 1.00 65.69 416 VAL A O 1
ATOM 3093 N N . SER A 1 417 ? 22.463 -2.523 -25.538 1.00 61.28 417 SER A N 1
ATOM 3094 C CA . SER A 1 417 ? 21.877 -3.469 -24.578 1.00 61.28 417 SER A CA 1
ATOM 3095 C C . SER A 1 417 ? 20.582 -4.112 -25.084 1.00 61.28 417 SER A C 1
ATOM 3097 O O . SER A 1 417 ? 20.133 -5.108 -24.525 1.00 61.28 417 SER A O 1
ATOM 3099 N N . GLN A 1 418 ? 19.976 -3.549 -26.138 1.00 66.19 418 GLN A N 1
ATOM 3100 C CA . GLN A 1 418 ? 18.599 -3.827 -26.550 1.00 66.19 418 GLN A CA 1
ATOM 3101 C C . GLN A 1 418 ? 17.602 -3.630 -25.401 1.00 66.19 418 GLN A C 1
ATOM 3103 O O . GLN A 1 418 ? 16.530 -4.210 -25.447 1.00 66.19 418 GLN A O 1
ATOM 3108 N N . GLY A 1 419 ? 17.935 -2.840 -24.375 1.00 64.00 419 GLY A N 1
ATOM 3109 C CA . GLY A 1 419 ? 17.072 -2.546 -23.232 1.00 64.00 419 GLY A CA 1
ATOM 3110 C C . GLY A 1 419 ? 16.385 -1.182 -23.340 1.00 64.00 419 GLY A C 1
ATOM 3111 O O . GLY A 1 419 ? 16.854 -0.294 -24.054 1.00 64.00 419 GLY A O 1
ATOM 3112 N N . CYS A 1 420 ? 15.281 -0.989 -22.618 1.00 61.25 420 CYS A N 1
ATOM 3113 C CA . CYS A 1 420 ? 14.687 0.338 -22.421 1.00 61.25 420 CYS A CA 1
ATOM 3114 C C . CYS A 1 420 ? 15.451 1.118 -21.334 1.00 61.25 420 CYS A C 1
ATOM 3116 O O . CYS A 1 420 ? 15.587 0.626 -20.219 1.00 61.25 420 CYS A O 1
ATOM 3118 N N . VAL A 1 421 ? 15.928 2.329 -21.645 1.00 61.66 421 VAL A N 1
ATOM 3119 C CA . VAL A 1 421 ? 16.721 3.187 -20.742 1.00 61.66 421 VAL A CA 1
ATOM 3120 C C . VAL A 1 421 ? 16.079 4.559 -20.532 1.00 61.66 421 VAL A C 1
ATOM 3122 O O . VAL A 1 421 ? 15.442 5.096 -21.443 1.00 61.66 421 VAL A O 1
ATOM 3125 N N . TRP A 1 422 ? 16.239 5.127 -19.332 1.00 57.19 422 TRP A N 1
ATOM 3126 C CA . TRP A 1 422 ? 15.797 6.493 -19.019 1.00 57.19 422 TRP A CA 1
ATOM 3127 C C . TRP A 1 422 ? 16.584 7.505 -19.872 1.00 57.19 422 TRP A C 1
ATOM 3129 O O . TRP A 1 422 ? 17.783 7.317 -20.084 1.00 57.19 422 TRP A O 1
ATOM 3139 N N . GLU A 1 423 ? 15.913 8.541 -20.391 1.00 54.53 423 GLU A N 1
ATOM 3140 C CA . GLU A 1 423 ? 16.544 9.628 -21.172 1.00 54.53 423 GLU A CA 1
ATOM 3141 C C . GLU A 1 423 ? 16.910 10.846 -20.325 1.00 54.53 423 GLU A C 1
ATOM 3143 O O . GLU A 1 423 ? 16.059 11.277 -19.512 1.00 54.53 423 GLU A O 1
#

Sequence (423 aa):
MSPMRVSLPSLLLLLLAPSCTEQGTEILLTIRTDLPVPQRADRVALHVTAESDSPEVANFEQDYEYPLGAGEGQYGMPVQVSVRPGTHYSGRVVFNAELRLGPERIIAGDTEVRFRSGESVQAEILLPAADAQACPGDPADGTIGLPCAACPTAEGYQCIPPIEQSFDGEEYVSWADGYCFQAEAFTRNCSLVADNCPEGARCMPYGRGLDGLPRYICFDECNPLDERGEPWDVNCDCRDGYACEIGAGICLPGCSNDRECCETWEDLDADGQRGDGEVAPVPGCVGHCDRATFRCVYESGAGDYWASCTHPSQCADGTACLQLDQATLSGYCTVVGCEVPALGTACEDHGGWCLESTYSQCLKRCDPRVPLADSGCPERTACHDFGDDTDGNPIGGCYYVCGAAAQCGGFRCDPVSQGCVWE

Foldseek 3Di:
DDDDDDDDDDDPDDPPDPPPPQQWEKEKEWEAEPAQDFPLFQWKKKWKWADFPDPVDDIDIDIDIGTADPDDPRSDPGDIDIDGSDQRGFFKMKMKMFGDRVPHTQWIWIDMDGDGIPDYHYHYTYTYDRPQVVAVPWWDDDLWQDAPVSRDPPDQKDWAAWDWDDDPRDIWIFQVSITIWHHVCPPPAQDPVHRPDDGQWGKDFPAADPVRHTGITIAGFADQAHPVLDGGPFQNHHDQQWAQQQLQRGTGGAGPWQQVQFKDFAPPPPPPDGDHPRIDGHPPWDWTQRRRGSYIDGPAAPADFFDKDLHQSNEGPQWGFPQQFSVVSIGGTWHWNLVRVVSVVVLVVSQWHFDPDSGGTTFHWFQLPDDQVRRPHDPQWFWDWPAADPVRGTTTGTAGQAPDQVRLSSFGQDPSRSHGHHD

Secondary structure (DSSP, 8-state):
-PPPPP------------------EEEEEEEEESSPPPTT--EEEEEEEE--SSTTSPPEEEEEEEESSSSTT---PSEEEEEEEESS--EEEEEEEEEEETTEEEEEEEEEEEE-TT-EEEEEEEE----STT-TTPPPP-STT--TTTS-SSTTEEEE--EEEEETTEEEEESTT-EEEE-GGGGS--BTTB--PPTTEEEEEEEE-TTS-EEEEEEEB---B-TTSPBPSS--SSPTTEEEETTTTEEEE--SSTGGGGEEE--SSSSSS--TTTEEE-TT--EEEETTTTEEEESS-SPPTT-EESSGGGS-TT-EEEEEETTTTEEEEE-B-TTSHHHHHHHHHTTEEEE-STT-EEEEEE-TTS-GGGS-PPTTEEEEEEEE-TTS-EEEEEEEB-SSGGGGTTSEE-TTT-BEE--

Radius of gyration: 30.32 Å; Cα contacts (8 Å, |Δi|>4): 958; chains: 1; bounding box: 74×103×83 Å

Solvent-accessible surface area (backbone atoms only — not comparable to full-atom values): 23513 Å² total; per-residue (Å²): 138,82,85,83,82,83,84,80,79,86,78,81,81,78,79,76,71,80,77,82,68,82,67,36,22,44,34,44,36,36,40,36,56,86,43,69,77,60,89,70,43,42,27,40,39,35,43,39,42,32,49,40,81,45,94,88,47,74,63,44,74,50,80,45,78,43,77,34,57,88,47,98,82,36,77,53,77,65,45,76,45,82,46,65,88,35,66,80,44,36,47,51,35,42,40,38,40,31,38,17,41,81,94,45,76,65,32,64,26,63,37,79,50,76,55,54,63,62,42,77,46,81,45,67,30,64,29,57,72,65,63,62,85,78,35,73,78,54,54,58,86,38,70,39,57,31,36,40,91,71,35,54,86,62,93,41,41,43,58,48,69,53,44,78,47,72,58,98,91,44,72,42,49,44,36,48,67,7,33,11,32,72,55,72,26,92,86,62,46,36,39,103,90,47,79,66,42,59,71,25,34,40,64,40,83,72,50,61,46,98,85,68,45,79,35,40,43,54,36,19,33,25,56,40,42,43,92,86,41,42,72,56,87,45,38,65,64,32,57,84,45,20,14,55,39,54,32,61,28,26,44,40,64,27,41,66,39,39,64,65,42,26,47,48,78,49,64,84,82,72,80,84,61,93,53,90,85,27,59,43,77,45,88,90,55,60,34,35,38,37,77,40,30,13,39,66,46,50,74,66,20,91,28,50,82,56,33,76,21,70,44,46,58,46,10,27,79,84,32,37,39,50,62,76,34,89,90,72,41,43,24,30,14,30,32,58,22,15,79,35,62,59,44,27,48,53,24,44,77,71,50,26,42,63,43,91,54,80,40,14,40,31,25,46,43,21,45,55,89,47,60,66,94,71,17,70,40,49,92,72,31,17,30,34,70,77,47,58,48,100,86,67,48,72,40,13,33,42,34,51,50,36,90,45,57,83,69,29,84,87,24,44,49,37,86,83,49,29,19,51,38,88,125